Protein AF-A0A4Q6AZJ1-F1 (afdb_monomer)

Structure (mmCIF, N/CA/C/O backbone):
data_AF-A0A4Q6AZJ1-F1
#
_entry.id   AF-A0A4Q6AZJ1-F1
#
loop_
_atom_site.group_PDB
_atom_site.id
_atom_site.type_symbol
_atom_site.label_atom_id
_atom_site.label_alt_id
_atom_site.label_comp_id
_atom_site.label_asym_id
_atom_site.label_entity_id
_atom_site.label_seq_id
_atom_site.pdbx_PDB_ins_code
_atom_site.Cartn_x
_atom_site.Cartn_y
_atom_site.Cartn_z
_atom_site.occupancy
_atom_site.B_iso_or_equiv
_atom_site.auth_seq_id
_atom_site.auth_comp_id
_atom_site.auth_asym_id
_atom_site.auth_atom_id
_atom_site.pdbx_PDB_model_num
ATOM 1 N N . MET A 1 1 ? 3.825 -44.392 75.210 1.00 41.66 1 MET A N 1
ATOM 2 C CA . MET A 1 1 ? 4.674 -43.593 74.300 1.00 41.66 1 MET A CA 1
ATOM 3 C C . MET A 1 1 ? 3.811 -43.097 73.149 1.00 41.66 1 MET A C 1
ATOM 5 O O . MET A 1 1 ? 3.442 -43.884 72.292 1.00 41.66 1 MET A O 1
ATOM 9 N N . LYS A 1 2 ? 3.397 -41.826 73.211 1.00 43.25 2 LYS A N 1
ATOM 10 C CA . LYS A 1 2 ? 2.615 -41.133 72.176 1.00 43.25 2 LYS A CA 1
ATOM 11 C C . LYS A 1 2 ? 3.586 -40.557 71.134 1.00 43.25 2 LYS A C 1
ATOM 13 O O . LYS A 1 2 ? 4.525 -39.872 71.523 1.00 43.25 2 LYS A O 1
ATOM 18 N N . LYS A 1 3 ? 3.352 -40.806 69.847 1.00 43.44 3 LYS A N 1
ATOM 19 C CA . LYS A 1 3 ? 3.909 -40.050 68.709 1.00 43.44 3 LYS A CA 1
ATOM 20 C C . LYS A 1 3 ? 2.729 -39.865 67.746 1.00 43.44 3 LYS A C 1
ATOM 22 O O . LYS A 1 3 ? 2.179 -40.863 67.303 1.00 43.44 3 LYS A O 1
ATOM 27 N N . LEU A 1 4 ? 2.071 -38.701 67.688 1.00 51.91 4 LEU A N 1
ATOM 28 C CA . LEU A 1 4 ? 2.479 -37.464 66.998 1.00 51.91 4 LEU A CA 1
ATOM 29 C C . LEU A 1 4 ? 3.074 -37.767 65.619 1.00 51.91 4 LEU A C 1
ATOM 31 O O . LEU A 1 4 ? 4.165 -38.318 65.586 1.00 51.91 4 LEU A O 1
ATOM 35 N N . PHE A 1 5 ? 2.351 -37.430 64.542 1.00 47.12 5 PHE A N 1
ATOM 36 C CA . PHE A 1 5 ? 2.840 -36.819 63.287 1.00 47.12 5 PHE A CA 1
ATOM 37 C C . PHE A 1 5 ? 1.816 -36.981 62.149 1.00 47.12 5 PHE A C 1
ATOM 39 O O . PHE A 1 5 ? 2.009 -37.800 61.264 1.00 47.12 5 PHE A O 1
ATOM 46 N N . VAL A 1 6 ? 0.749 -36.172 62.140 1.00 52.94 6 VAL A N 1
ATOM 47 C CA . VAL A 1 6 ? 0.099 -35.726 60.888 1.00 52.94 6 VAL A CA 1
ATOM 48 C C . VAL A 1 6 ? -0.526 -34.344 61.140 1.00 52.94 6 VAL A C 1
ATOM 50 O O . VAL A 1 6 ? -1.614 -34.276 61.705 1.00 52.94 6 VAL A O 1
ATOM 53 N N . PRO A 1 7 ? 0.177 -33.238 60.815 1.00 49.94 7 PRO A N 1
ATOM 54 C CA . PRO A 1 7 ? -0.501 -32.141 60.116 1.00 49.94 7 PRO A CA 1
ATOM 55 C C . PRO A 1 7 ? 0.460 -31.326 59.219 1.00 49.94 7 PRO A C 1
ATOM 57 O O . PRO A 1 7 ? 0.715 -30.161 59.493 1.00 49.94 7 PRO A O 1
ATOM 60 N N . CYS A 1 8 ? 1.015 -31.909 58.151 1.00 50.19 8 CYS A N 1
ATOM 61 C CA . CYS A 1 8 ? 1.766 -31.122 57.147 1.00 50.19 8 CYS A CA 1
ATOM 62 C C . CYS A 1 8 ? 1.214 -31.248 55.721 1.00 50.19 8 CYS A C 1
ATOM 64 O O . CYS A 1 8 ? 1.311 -30.307 54.942 1.00 50.19 8 CYS A O 1
ATOM 66 N N . VAL A 1 9 ? 0.576 -32.368 55.370 1.00 50.47 9 VAL A N 1
ATOM 67 C CA . VAL A 1 9 ? 0.149 -32.612 53.979 1.00 50.47 9 VAL A CA 1
ATOM 68 C C . VAL A 1 9 ? -1.133 -31.846 53.614 1.00 50.47 9 VAL A C 1
ATOM 70 O O . VAL A 1 9 ? -1.287 -31.422 52.474 1.00 50.47 9 VAL A O 1
ATOM 73 N N . LEU A 1 10 ? -2.010 -31.566 54.587 1.00 47.50 10 LEU A N 1
ATOM 74 C CA . LEU A 1 10 ? -3.245 -30.806 54.347 1.00 47.50 10 LEU A CA 1
ATOM 75 C C . LEU A 1 10 ? -3.010 -29.285 54.218 1.00 47.50 10 LEU A C 1
ATOM 77 O O . LEU A 1 10 ? -3.822 -28.592 53.619 1.00 47.50 10 LEU A O 1
ATOM 81 N N . ILE A 1 11 ? -1.886 -28.769 54.732 1.00 51.31 11 ILE A N 1
ATOM 82 C CA . ILE A 1 11 ? -1.536 -27.339 54.651 1.00 51.31 11 ILE A CA 1
ATOM 83 C C . ILE A 1 11 ? -0.888 -27.010 53.293 1.00 51.31 11 ILE A C 1
ATOM 85 O O . ILE A 1 11 ? -1.157 -25.953 52.728 1.00 51.31 11 ILE A O 1
ATOM 89 N N . CYS A 1 12 ? -0.130 -27.938 52.693 1.00 48.19 12 CYS A N 1
ATOM 90 C CA . CYS A 1 12 ? 0.441 -27.733 51.354 1.00 48.19 12 CYS A CA 1
ATOM 91 C C . CYS A 1 12 ? -0.602 -27.738 50.224 1.00 48.19 12 CYS A C 1
ATOM 93 O O . CYS A 1 12 ? -0.419 -27.014 49.249 1.00 48.19 12 CYS A O 1
ATOM 95 N N . LEU A 1 13 ? -1.707 -28.489 50.339 1.00 46.06 13 LEU A N 1
ATOM 96 C CA . LEU A 1 13 ? -2.757 -28.475 49.307 1.00 46.06 13 LEU A CA 1
ATOM 97 C C . LEU A 1 13 ? -3.618 -27.200 49.330 1.00 46.06 13 LEU A C 1
ATOM 99 O O . LEU A 1 13 ? -4.137 -26.806 48.291 1.00 46.06 13 LEU A O 1
ATOM 103 N N . ILE A 1 14 ? -3.730 -26.524 50.478 1.00 48.28 14 ILE A N 1
ATOM 104 C CA . ILE A 1 14 ? -4.473 -25.258 50.595 1.00 48.28 14 ILE A CA 1
ATOM 105 C C . ILE A 1 14 ? -3.623 -24.067 50.107 1.00 48.28 14 ILE A C 1
ATOM 107 O O . ILE A 1 14 ? -4.169 -23.116 49.557 1.00 48.28 14 ILE A O 1
ATOM 111 N N . CYS A 1 15 ? -2.288 -24.142 50.189 1.00 43.69 15 CYS A N 1
ATOM 112 C CA . CYS A 1 15 ? -1.403 -23.102 49.641 1.00 43.69 15 CYS A CA 1
ATOM 113 C C . CYS A 1 15 ? -1.248 -23.137 48.108 1.00 43.69 15 CYS A C 1
ATOM 115 O O . CYS A 1 15 ? -0.911 -22.114 47.519 1.00 43.69 15 CYS A O 1
ATOM 117 N N . ILE A 1 16 ? -1.507 -24.270 47.442 1.00 45.31 16 ILE A N 1
ATOM 118 C CA . ILE A 1 16 ? -1.384 -24.384 45.972 1.00 45.31 16 ILE A CA 1
ATOM 119 C C . ILE A 1 16 ? -2.658 -23.900 45.245 1.00 45.31 16 ILE A C 1
ATOM 121 O O . ILE A 1 16 ? -2.595 -23.525 44.078 1.00 45.31 16 ILE A O 1
ATOM 125 N N . LEU A 1 17 ? -3.795 -23.796 45.941 1.00 43.91 17 LEU A N 1
ATOM 126 C CA . LEU A 1 17 ? -5.048 -23.243 45.401 1.00 43.91 17 LEU A CA 1
ATOM 127 C C . LEU A 1 17 ? -5.155 -21.705 45.491 1.00 43.91 17 LEU A C 1
ATOM 129 O O . LEU A 1 17 ? -6.151 -21.147 45.043 1.00 43.91 17 LEU A O 1
ATOM 133 N N . LEU A 1 18 ? -4.139 -21.012 46.022 1.00 43.38 18 LEU A N 1
ATOM 134 C CA . LEU A 1 18 ? -4.103 -19.543 46.153 1.00 43.38 18 LEU A CA 1
ATOM 135 C C . LEU A 1 18 ? -3.133 -18.845 45.178 1.00 43.38 18 LEU A C 1
ATOM 137 O O . LEU A 1 18 ? -2.921 -17.641 45.282 1.00 43.38 18 LEU A O 1
ATOM 141 N N . LEU A 1 19 ? -2.564 -19.573 44.210 1.00 43.88 19 LEU A N 1
ATOM 142 C CA . LEU A 1 19 ? -1.720 -19.013 43.144 1.00 43.88 19 LEU A CA 1
ATOM 143 C C . LEU A 1 19 ? -2.447 -18.957 41.792 1.00 43.88 19 LEU A C 1
ATOM 145 O O . LEU A 1 19 ? -1.832 -19.101 40.737 1.00 43.88 19 LEU A O 1
ATOM 149 N N . THR A 1 20 ? -3.758 -18.704 41.791 1.00 45.62 20 THR A N 1
ATOM 150 C CA . THR A 1 20 ? -4.366 -18.057 40.625 1.00 45.62 20 THR A CA 1
ATOM 151 C C . THR A 1 20 ? -3.772 -16.659 40.557 1.00 45.62 20 THR A C 1
ATOM 153 O O . THR A 1 20 ? -4.109 -15.800 41.367 1.00 45.62 20 THR A O 1
ATOM 156 N N . SER A 1 21 ? -2.814 -16.473 39.649 1.00 44.16 21 SER A N 1
ATOM 157 C CA . SER A 1 21 ? -2.212 -15.182 39.326 1.00 44.16 21 SER A CA 1
ATOM 158 C C . SER A 1 21 ? -3.323 -14.149 39.122 1.00 44.16 21 SER A C 1
ATOM 160 O O . SER A 1 21 ? -3.984 -14.145 38.084 1.00 44.16 21 SER A O 1
ATOM 162 N N . CYS A 1 22 ? -3.581 -13.311 40.130 1.00 53.06 22 CYS A N 1
ATOM 163 C CA . CYS A 1 22 ? -4.457 -12.159 39.976 1.00 53.06 22 CYS A CA 1
ATOM 164 C C . CYS A 1 22 ? -3.774 -11.204 38.994 1.00 53.06 22 CYS A C 1
ATOM 166 O O . CYS A 1 22 ? -2.915 -10.412 39.374 1.00 53.06 22 CYS A O 1
ATOM 168 N N . SER A 1 23 ? -4.151 -11.283 37.718 1.00 63.66 23 SER A N 1
ATOM 169 C CA . SER A 1 23 ? -3.731 -10.351 36.665 1.00 63.66 23 SER A CA 1
ATOM 170 C C . SER A 1 23 ? -4.471 -9.006 36.739 1.00 63.66 23 SER A C 1
ATOM 172 O O . SER A 1 23 ? -4.459 -8.230 35.781 1.00 63.66 23 SER A O 1
ATOM 174 N N . GLU A 1 24 ? -5.150 -8.725 37.853 1.00 69.00 24 GLU A N 1
ATOM 175 C CA . GLU A 1 24 ? -5.839 -7.463 38.098 1.00 69.00 24 GLU A CA 1
ATOM 176 C C . GLU A 1 24 ? -4.831 -6.333 38.324 1.00 69.00 24 GLU A C 1
ATOM 178 O O . GLU A 1 24 ? -3.802 -6.481 38.997 1.00 69.00 24 GLU A O 1
ATOM 183 N N . ARG A 1 25 ? -5.106 -5.167 37.737 1.00 81.50 25 ARG A N 1
ATOM 184 C CA . ARG A 1 25 ? -4.310 -3.970 37.985 1.00 81.50 25 ARG A CA 1
ATOM 185 C C . ARG A 1 25 ? -4.594 -3.497 39.412 1.00 81.50 25 ARG A C 1
ATOM 187 O O . ARG A 1 25 ? -5.725 -3.176 39.755 1.00 81.50 25 ARG A O 1
ATOM 194 N N . SER A 1 26 ? -3.556 -3.414 40.241 1.00 79.56 26 SER A N 1
ATOM 195 C CA . SER A 1 26 ? -3.673 -2.894 41.606 1.00 79.56 26 SER A CA 1
ATOM 196 C C . SER A 1 26 ? -4.160 -1.439 41.613 1.00 79.56 26 SER A C 1
ATOM 198 O O . SER A 1 26 ? -3.571 -0.596 40.933 1.00 79.56 26 SER A O 1
ATOM 200 N N . GLY A 1 27 ? -5.156 -1.131 42.446 1.00 87.25 27 GLY A N 1
ATOM 201 C CA . GLY A 1 27 ? -5.680 0.224 42.639 1.00 87.25 27 GLY A CA 1
ATOM 202 C C . GLY A 1 27 ? -6.930 0.529 41.812 1.00 87.25 27 GLY A C 1
ATOM 203 O O . GLY A 1 27 ? -7.554 -0.362 41.243 1.00 87.25 27 GLY A O 1
ATOM 204 N N . LYS A 1 28 ? -7.319 1.809 41.783 1.00 93.06 28 LYS A N 1
ATOM 205 C CA . LYS A 1 28 ? -8.480 2.269 41.008 1.00 93.06 28 LYS A CA 1
ATOM 206 C C . LYS A 1 28 ? -8.238 2.053 39.505 1.00 93.06 28 LYS A C 1
ATOM 208 O O . LYS A 1 28 ? -7.123 2.337 39.053 1.00 93.06 28 LYS A O 1
ATOM 213 N N . PRO A 1 29 ? -9.250 1.619 38.729 1.00 96.25 29 PRO A N 1
ATOM 214 C CA . PRO A 1 29 ? -9.173 1.636 37.273 1.00 96.25 29 PRO A CA 1
ATOM 215 C C . PRO A 1 29 ? -8.810 3.034 36.774 1.00 96.25 29 PRO A C 1
ATOM 217 O O . PRO A 1 29 ? -9.118 4.032 37.426 1.00 96.25 29 PRO A O 1
ATOM 220 N N . ARG A 1 30 ? -8.146 3.115 35.625 1.00 97.88 30 ARG A N 1
ATOM 221 C CA . ARG A 1 30 ? -7.738 4.378 35.004 1.00 97.88 30 ARG A CA 1
ATOM 222 C C . ARG A 1 30 ? -8.157 4.370 33.543 1.00 97.88 30 ARG A C 1
ATOM 224 O O . ARG A 1 30 ? -7.964 3.353 32.881 1.00 97.88 30 ARG A O 1
ATOM 231 N N . VAL A 1 31 ? -8.689 5.475 33.040 1.00 98.75 31 VAL A N 1
ATOM 232 C CA . VAL A 1 31 ? -9.050 5.642 31.627 1.00 98.75 31 VAL A CA 1
ATOM 233 C C . VAL A 1 31 ? -8.282 6.801 31.006 1.00 98.75 31 VAL A C 1
ATOM 235 O O . VAL A 1 31 ? -7.954 7.766 31.699 1.00 98.75 31 VAL A O 1
ATOM 238 N N . LEU A 1 32 ? -7.985 6.683 29.713 1.00 98.88 32 LEU A N 1
ATOM 239 C CA . LEU A 1 32 ? -7.373 7.745 28.918 1.00 98.88 32 LEU A CA 1
ATOM 240 C C . LEU A 1 32 ? -8.439 8.371 28.025 1.00 98.88 32 LEU A C 1
ATOM 242 O O . LEU A 1 32 ? -8.970 7.689 27.158 1.00 98.88 32 LEU A O 1
ATOM 246 N N . VAL A 1 33 ? -8.738 9.652 28.211 1.00 98.94 33 VAL A N 1
ATOM 247 C CA . VAL A 1 33 ? -9.588 10.429 27.304 1.00 98.94 33 VAL A CA 1
ATOM 248 C C . VAL A 1 33 ? -8.706 11.060 26.235 1.00 98.94 33 VAL A C 1
ATOM 250 O O . VAL A 1 33 ? -7.911 11.955 26.519 1.00 98.94 33 VAL A O 1
ATOM 253 N N . PHE A 1 34 ? -8.848 10.584 25.006 1.00 98.88 34 PHE A N 1
ATOM 254 C CA . PHE A 1 34 ? -8.166 11.085 23.826 1.00 98.88 34 PHE A CA 1
ATOM 255 C C . PHE A 1 34 ? -9.130 11.898 22.960 1.00 98.88 34 PHE A C 1
ATOM 257 O O . PHE A 1 34 ? -10.195 11.407 22.589 1.00 98.88 34 PHE A O 1
ATOM 264 N N . SER A 1 35 ? -8.766 13.142 22.645 1.00 98.62 35 SER A N 1
ATOM 265 C CA . SER A 1 35 ? -9.644 14.085 21.929 1.00 98.62 35 SER A CA 1
ATOM 266 C C . SER A 1 35 ? -8.914 14.870 20.831 1.00 98.62 35 SER A C 1
ATOM 268 O O . SER A 1 35 ? -9.155 16.063 20.635 1.00 98.62 35 SER A O 1
ATOM 270 N N . LYS A 1 36 ? -7.949 14.236 20.153 1.00 98.44 36 LYS A N 1
ATOM 271 C CA . LYS A 1 36 ? -7.256 14.832 19.002 1.00 98.44 36 LYS A CA 1
ATOM 272 C C . LYS A 1 36 ? -8.196 14.893 17.795 1.00 98.44 36 LYS A C 1
ATOM 274 O O . LYS A 1 36 ? -8.897 13.928 17.506 1.00 98.44 36 LYS A O 1
ATOM 279 N N . THR A 1 37 ? -8.166 16.002 17.064 1.00 97.94 37 THR A N 1
ATOM 280 C CA . THR A 1 37 ? -8.957 16.213 15.843 1.00 97.94 37 THR A CA 1
ATOM 281 C C . THR A 1 37 ? -8.032 16.641 14.704 1.00 97.94 37 THR A C 1
ATOM 283 O O . THR A 1 37 ? -7.349 17.657 14.828 1.00 97.94 37 THR A O 1
ATOM 286 N N . ALA A 1 38 ? -8.005 15.883 13.609 1.00 95.38 38 ALA A N 1
ATOM 287 C CA . ALA A 1 38 ? -7.400 16.264 12.328 1.00 95.38 38 ALA A CA 1
ATOM 288 C C . ALA A 1 38 ? -8.440 16.799 11.317 1.00 95.38 38 ALA A C 1
ATOM 290 O O . ALA A 1 38 ? -8.077 17.269 10.241 1.00 95.38 38 ALA A O 1
ATOM 291 N N . GLY A 1 39 ? -9.724 16.743 11.681 1.00 93.94 39 GLY A N 1
ATOM 292 C CA . GLY A 1 39 ? -10.865 17.296 10.958 1.00 93.94 39 GLY A CA 1
ATOM 293 C C . GLY A 1 39 ? -11.634 18.312 11.808 1.00 93.94 39 GLY A C 1
ATOM 294 O O . GLY A 1 39 ? -11.038 19.208 12.412 1.00 93.94 39 GLY A O 1
ATOM 295 N N . TRP A 1 40 ? -12.964 18.194 11.834 1.00 94.19 40 TRP A N 1
ATOM 296 C CA . TRP A 1 40 ? -13.830 19.126 12.558 1.00 94.19 40 TRP A CA 1
ATOM 297 C C . TRP A 1 40 ?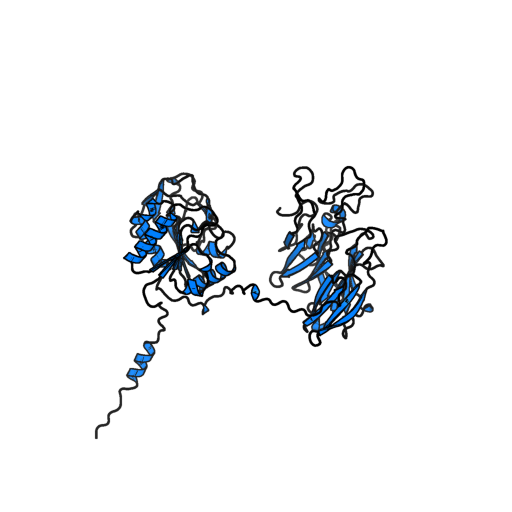 -13.602 19.078 14.074 1.00 94.19 40 TRP A C 1
ATOM 299 O O . TRP A 1 40 ? -13.581 18.018 14.695 1.00 94.19 40 TRP A O 1
ATOM 309 N N . HIS A 1 41 ? -13.479 20.251 14.695 1.00 97.06 41 HIS A N 1
ATOM 310 C CA . HIS A 1 41 ? -13.300 20.362 16.138 1.00 97.06 41 HIS A CA 1
ATOM 311 C C . HIS A 1 41 ? -14.621 20.705 16.834 1.00 97.06 41 HIS A C 1
ATOM 313 O O . HIS A 1 41 ? -15.184 21.780 16.621 1.00 97.06 41 HIS A O 1
ATOM 319 N N . HIS A 1 42 ? -15.100 19.811 17.698 1.00 97.81 42 HIS A N 1
ATOM 320 C CA . HIS A 1 42 ? -16.367 19.969 18.414 1.00 97.81 42 HIS A CA 1
ATOM 321 C C . HIS A 1 42 ? -16.209 20.867 19.653 1.00 97.81 42 HIS A C 1
ATOM 323 O O . HIS A 1 42 ? -15.381 20.589 20.522 1.00 97.81 42 HIS A O 1
ATOM 329 N N . SER A 1 43 ? -17.044 21.908 19.792 1.00 97.31 43 SER A N 1
ATOM 330 C CA . SER A 1 43 ? -16.991 22.825 20.951 1.00 97.31 43 SER A CA 1
ATOM 331 C C . SER A 1 43 ? -17.337 22.149 22.280 1.00 97.31 43 SER A C 1
ATOM 333 O O . SER A 1 43 ? -16.981 22.656 23.339 1.00 97.31 43 SER A O 1
ATOM 335 N N . SER A 1 44 ? -17.989 20.986 22.234 1.00 98.25 44 SER A N 1
ATOM 336 C CA . SER A 1 44 ? -18.376 20.194 23.398 1.00 98.25 44 SER A CA 1
ATOM 337 C C . SER A 1 44 ? -17.251 19.345 23.999 1.00 98.25 44 SER A C 1
ATOM 339 O O . SER A 1 44 ? -17.441 18.812 25.093 1.00 98.25 44 SER A O 1
ATOM 341 N N . ILE A 1 45 ? -16.083 19.229 23.351 1.00 98.69 45 ILE A N 1
ATOM 342 C CA . ILE A 1 45 ? -14.953 18.424 23.854 1.00 98.69 45 ILE A CA 1
ATOM 343 C C . ILE A 1 45 ? -14.568 18.805 25.299 1.00 98.69 45 ILE A C 1
ATOM 345 O O . ILE A 1 45 ? -14.490 17.903 26.140 1.00 98.69 45 ILE A O 1
ATOM 349 N N . PRO A 1 46 ? -14.384 20.096 25.661 1.00 98.69 46 PRO A N 1
ATOM 350 C CA . PRO A 1 46 ? -14.096 20.485 27.043 1.00 98.69 46 PRO A CA 1
ATOM 351 C C . PRO A 1 46 ? -15.179 20.045 28.038 1.00 98.69 46 PRO A C 1
ATOM 353 O O . PRO A 1 46 ? -14.859 19.643 29.160 1.00 98.69 46 PRO A O 1
ATOM 356 N N . ASN A 1 47 ? -16.450 20.061 27.628 1.00 98.81 47 ASN A N 1
ATOM 357 C CA . ASN A 1 47 ? -17.576 19.655 28.471 1.00 98.81 47 ASN A CA 1
ATOM 358 C C . ASN A 1 47 ? -17.570 18.138 28.684 1.00 98.81 47 ASN A C 1
ATOM 360 O O . ASN A 1 47 ? -17.765 17.677 29.809 1.00 98.81 47 ASN A O 1
ATOM 364 N N . GLY A 1 48 ? -17.269 17.367 27.634 1.00 98.75 48 GLY A N 1
ATOM 365 C CA . GLY A 1 48 ? -17.089 15.922 27.727 1.00 98.75 48 GLY A CA 1
ATOM 366 C C . GLY A 1 48 ? -15.926 15.523 28.625 1.00 98.75 48 GLY A C 1
ATOM 367 O O . GLY A 1 48 ? -16.093 14.673 29.502 1.00 98.75 48 GLY A O 1
ATOM 368 N N . VAL A 1 49 ? -14.778 16.194 28.498 1.00 98.88 49 VAL A N 1
ATOM 369 C CA . VAL A 1 49 ? -13.624 15.991 29.389 1.00 98.88 49 VAL A CA 1
ATOM 370 C C . VAL A 1 49 ? -14.003 16.262 30.847 1.00 98.88 49 VAL A C 1
ATOM 372 O O . VAL A 1 49 ? -13.710 15.442 31.725 1.00 98.88 49 VAL A O 1
ATOM 375 N N . ALA A 1 50 ? -14.676 17.383 31.119 1.00 98.81 50 ALA A N 1
ATOM 376 C CA . ALA A 1 50 ? -15.099 17.751 32.468 1.00 98.81 50 ALA A CA 1
ATOM 377 C C . ALA A 1 50 ? -16.103 16.742 33.053 1.00 98.81 50 ALA A C 1
ATOM 379 O O . ALA A 1 50 ? -15.940 16.301 34.195 1.00 98.81 50 ALA A O 1
ATOM 380 N N . ALA A 1 51 ? -17.098 16.327 32.266 1.00 98.81 51 ALA A N 1
ATOM 381 C CA . ALA A 1 51 ? -18.103 15.356 32.680 1.00 98.81 51 ALA A CA 1
ATOM 382 C C . ALA A 1 51 ? -17.494 13.977 32.966 1.00 98.81 51 ALA A C 1
ATOM 384 O O . ALA A 1 51 ? -17.746 13.413 34.030 1.00 98.81 51 ALA A O 1
ATOM 385 N N . ILE A 1 52 ? -16.639 13.452 32.082 1.00 98.88 52 ILE A N 1
ATOM 386 C CA . ILE A 1 52 ? -15.974 12.153 32.286 1.00 98.88 52 ILE A CA 1
ATOM 387 C C . ILE A 1 52 ? -15.052 12.202 33.508 1.00 98.88 52 ILE A C 1
ATOM 389 O O . ILE A 1 52 ? -15.049 11.275 34.319 1.00 98.88 52 ILE A O 1
ATOM 393 N N . SER A 1 53 ? -14.324 13.305 33.699 1.00 98.81 53 SER A N 1
ATOM 394 C CA . SER A 1 53 ? -13.488 13.507 34.889 1.00 98.81 53 SER A CA 1
ATOM 395 C C . SER A 1 53 ? -14.317 13.482 36.175 1.00 98.81 53 SER A C 1
ATOM 397 O O . SER A 1 53 ? -13.928 12.834 37.149 1.00 98.81 53 SER A O 1
ATOM 399 N N . LYS A 1 54 ? -15.487 14.136 36.176 1.00 98.75 54 LYS A N 1
ATOM 400 C CA . LYS A 1 54 ? -16.417 14.116 37.312 1.00 98.75 54 LYS A CA 1
ATOM 401 C C . LYS A 1 54 ? -16.993 12.720 37.555 1.00 98.75 54 LYS A C 1
ATOM 403 O O . LYS A 1 54 ? -17.016 12.274 38.700 1.00 98.75 54 LYS A O 1
ATOM 408 N N . LEU A 1 55 ? -17.378 12.004 36.497 1.00 98.81 55 LEU A N 1
ATOM 409 C CA . LEU A 1 55 ? -17.825 10.611 36.585 1.00 98.81 55 LEU A CA 1
ATOM 410 C C . LEU A 1 55 ? -16.751 9.718 37.217 1.00 98.81 55 LEU A C 1
ATOM 412 O O . LEU A 1 55 ? -17.079 8.918 38.092 1.00 98.81 55 LEU A O 1
ATOM 416 N N . GLY A 1 56 ? -15.481 9.889 36.841 1.00 98.50 56 GLY A N 1
ATOM 417 C CA . GLY A 1 56 ? -14.357 9.171 37.448 1.00 98.50 56 GLY A CA 1
ATOM 418 C C . GLY A 1 56 ? -14.212 9.437 38.942 1.00 98.50 56 GLY A C 1
ATOM 419 O O . GLY A 1 56 ? -14.150 8.497 39.742 1.00 98.50 56 GLY A O 1
ATOM 420 N N . GLN A 1 57 ? -14.238 10.715 39.331 1.00 98.25 57 GLN A N 1
ATOM 421 C CA . GLN A 1 57 ? -14.179 11.128 40.736 1.00 98.25 57 GLN A CA 1
ATOM 422 C C . GLN A 1 57 ? -15.309 10.506 41.566 1.00 98.25 57 GLN A C 1
ATOM 424 O O . GLN A 1 57 ? -15.047 9.984 42.651 1.00 98.25 57 GLN A O 1
ATOM 429 N N . ASP A 1 58 ? -16.531 10.508 41.033 1.00 98.44 58 ASP A N 1
ATOM 430 C CA . ASP A 1 58 ? -17.724 10.030 41.735 1.00 98.44 58 ASP A CA 1
ATOM 431 C C . ASP A 1 58 ? -17.831 8.500 41.781 1.00 98.44 58 ASP A C 1
ATOM 433 O O . ASP A 1 58 ? -18.432 7.957 42.705 1.00 98.44 58 ASP A O 1
ATOM 437 N N . ASN A 1 59 ? -17.241 7.793 40.809 1.00 98.12 59 ASN A N 1
ATOM 438 C CA . ASN A 1 59 ? -17.437 6.350 40.619 1.00 98.12 59 ASN A CA 1
ATOM 439 C C . ASN A 1 59 ? -16.150 5.525 40.757 1.00 98.12 59 ASN A C 1
ATOM 441 O O . ASN A 1 59 ? -16.118 4.346 40.408 1.00 98.12 59 ASN A O 1
ATOM 445 N N . GLY A 1 60 ? -15.086 6.117 41.300 1.00 96.56 60 GLY A N 1
ATOM 446 C CA . GLY A 1 60 ? -13.922 5.363 41.760 1.00 96.56 60 GLY A CA 1
ATOM 447 C C . GLY A 1 60 ? -12.932 4.942 40.672 1.00 96.56 60 GLY A C 1
ATOM 448 O O . GLY A 1 60 ? -12.187 3.991 40.901 1.00 96.56 60 GLY A O 1
ATOM 449 N N . PHE A 1 61 ? -12.853 5.668 39.554 1.00 98.44 61 PHE A N 1
ATOM 450 C CA . PHE A 1 61 ? -11.809 5.493 38.537 1.00 98.44 61 PHE A CA 1
ATOM 451 C C . PHE A 1 61 ? -11.065 6.806 38.254 1.00 98.44 61 PHE A C 1
ATOM 453 O O . PHE A 1 61 ? -11.560 7.902 38.499 1.00 98.44 61 PHE A O 1
ATOM 460 N N . LEU A 1 62 ? -9.822 6.697 37.800 1.00 98.50 62 LEU A N 1
ATOM 461 C CA . LEU A 1 62 ? -8.958 7.826 37.466 1.00 98.50 62 LEU A CA 1
ATOM 462 C C . LEU A 1 62 ? -9.104 8.175 35.985 1.00 98.50 62 LEU A C 1
ATOM 464 O O . LEU A 1 62 ? -9.305 7.287 35.159 1.00 98.50 62 LEU A O 1
ATOM 468 N N . VAL A 1 63 ? -8.969 9.455 35.653 1.00 98.81 63 VAL A N 1
ATOM 469 C CA . VAL A 1 63 ? -9.097 9.963 34.285 1.00 98.81 63 VAL A CA 1
ATOM 470 C C . VAL A 1 63 ? -7.859 10.785 33.963 1.00 98.81 63 VAL A C 1
ATOM 472 O O . VAL A 1 63 ? -7.587 11.763 34.656 1.00 98.81 63 VAL A O 1
ATOM 475 N N . ASP A 1 64 ? -7.134 10.384 32.923 1.00 98.81 64 ASP A N 1
ATOM 476 C CA . ASP A 1 64 ? -6.120 11.219 32.279 1.00 98.81 64 ASP A CA 1
ATOM 477 C C . ASP A 1 64 ? -6.654 11.673 30.919 1.00 98.81 64 ASP A C 1
ATOM 479 O O . ASP A 1 64 ? -7.433 10.961 30.287 1.00 98.81 64 ASP A O 1
ATOM 483 N N . THR A 1 65 ? -6.246 12.853 30.458 1.00 98.75 65 THR A N 1
ATOM 484 C CA . THR A 1 65 ? -6.706 13.428 29.185 1.00 98.75 65 THR A CA 1
ATOM 485 C C . THR A 1 65 ? -5.520 13.819 28.321 1.00 98.75 65 THR A C 1
ATOM 487 O O . THR A 1 65 ? -4.556 14.384 28.839 1.00 98.75 65 THR A O 1
ATOM 490 N N . THR A 1 66 ? -5.600 13.593 27.014 1.00 98.69 66 THR A N 1
ATOM 491 C CA . THR A 1 66 ? -4.556 14.014 26.076 1.00 98.69 66 THR A CA 1
ATOM 492 C C . THR A 1 66 ? -5.117 14.306 24.684 1.00 98.69 66 THR A C 1
ATOM 494 O O . THR A 1 66 ? -6.102 13.715 24.246 1.00 98.69 66 THR A O 1
ATOM 497 N N . THR A 1 67 ? -4.459 15.209 23.963 1.00 98.50 67 THR A N 1
ATOM 498 C CA . THR A 1 67 ? -4.582 15.363 22.503 1.00 98.50 67 THR A CA 1
ATOM 499 C C . THR A 1 67 ? -3.314 14.897 21.782 1.00 98.50 67 THR A C 1
ATOM 501 O O . THR A 1 67 ? -3.237 14.952 20.557 1.00 98.50 67 THR A O 1
ATOM 504 N N . ASP A 1 68 ? -2.313 14.428 22.531 1.00 98.50 68 ASP A N 1
ATOM 505 C CA . ASP A 1 68 ? -1.034 13.972 22.011 1.00 98.50 68 ASP A CA 1
ATOM 506 C C . ASP A 1 68 ? -1.082 12.473 21.688 1.00 98.50 68 ASP A C 1
ATOM 508 O O . ASP A 1 68 ? -1.126 11.621 22.580 1.00 98.50 68 ASP A O 1
ATOM 512 N N . ALA A 1 69 ? -1.040 12.161 20.392 1.00 98.12 69 ALA A N 1
ATOM 513 C CA . ALA A 1 69 ? -1.017 10.793 19.885 1.00 98.12 69 ALA A CA 1
ATOM 514 C C . ALA A 1 69 ? 0.255 10.025 20.291 1.00 98.12 69 ALA A C 1
ATOM 516 O O . ALA A 1 69 ? 0.260 8.799 20.248 1.00 98.12 69 ALA A O 1
ATOM 517 N N . SER A 1 70 ? 1.320 10.699 20.753 1.00 97.31 70 SER A N 1
ATOM 518 C CA . SER A 1 70 ? 2.532 10.029 21.249 1.00 97.31 70 SER A CA 1
ATOM 519 C C . SER A 1 70 ? 2.263 9.092 22.435 1.00 97.31 70 SER A C 1
ATOM 521 O O . SER A 1 70 ? 3.061 8.197 22.700 1.00 97.31 70 SER A O 1
ATOM 523 N N . TRP A 1 71 ? 1.119 9.245 23.113 1.00 98.31 71 TRP A N 1
ATOM 524 C CA . TRP A 1 71 ? 0.668 8.377 24.202 1.00 98.31 71 TRP A CA 1
ATOM 525 C C . TRP A 1 71 ? 0.123 7.024 23.724 1.00 98.31 71 TRP A C 1
ATOM 527 O O . TRP A 1 71 ? -0.121 6.155 24.563 1.00 98.31 71 TRP A O 1
ATOM 537 N N . PHE A 1 72 ? -0.060 6.828 22.417 1.00 98.12 72 PHE A N 1
ATOM 538 C CA . PHE A 1 72 ? -0.457 5.556 21.812 1.00 98.12 72 PHE A CA 1
ATOM 539 C C . PHE A 1 72 ? 0.775 4.686 21.569 1.00 98.12 72 PHE A C 1
ATOM 541 O O . PHE A 1 72 ? 1.235 4.505 20.449 1.00 98.12 72 PHE A O 1
ATOM 548 N N . ASN A 1 73 ? 1.331 4.197 22.674 1.00 95.56 73 ASN A N 1
ATOM 549 C CA . ASN A 1 73 ? 2.387 3.194 22.719 1.00 95.56 73 ASN A CA 1
ATOM 550 C C . ASN A 1 73 ? 2.129 2.242 23.896 1.00 95.56 73 ASN A C 1
ATOM 552 O O . ASN A 1 73 ? 1.440 2.617 24.851 1.00 95.56 73 ASN A O 1
ATOM 556 N N . GLU A 1 74 ? 2.680 1.028 23.860 1.00 93.69 74 GLU A N 1
ATOM 557 C CA . GLU A 1 74 ? 2.381 -0.002 24.870 1.00 93.69 74 GLU A CA 1
ATOM 558 C C . GLU A 1 74 ? 2.664 0.437 26.321 1.00 93.69 74 GLU A C 1
ATOM 560 O O . GLU A 1 74 ? 1.869 0.131 27.218 1.00 93.69 74 GLU A O 1
ATOM 565 N N . ASP A 1 75 ? 3.752 1.183 26.556 1.00 92.62 75 ASP A N 1
ATOM 566 C CA . ASP A 1 75 ? 4.173 1.646 27.890 1.00 92.62 75 ASP A CA 1
ATOM 567 C C . ASP A 1 75 ? 3.154 2.605 28.516 1.00 92.62 75 ASP A C 1
ATOM 569 O O . ASP A 1 75 ? 2.906 2.603 29.729 1.00 92.62 75 ASP A O 1
ATOM 573 N N . SER A 1 76 ? 2.566 3.460 27.685 1.00 96.81 76 SER A N 1
ATOM 574 C CA . SER A 1 76 ? 1.506 4.374 28.083 1.00 96.81 76 SER A CA 1
ATOM 575 C C . SER A 1 76 ? 0.168 3.642 28.184 1.00 96.81 76 SER A C 1
ATOM 577 O O . SER A 1 76 ? -0.444 3.632 29.257 1.00 96.81 76 SER A O 1
ATOM 579 N N . LEU A 1 77 ? -0.256 2.966 27.112 1.00 97.75 77 LEU A N 1
ATOM 580 C CA . LEU A 1 77 ? -1.556 2.299 27.003 1.00 97.75 77 LEU A CA 1
ATOM 581 C C . LEU A 1 77 ? -1.748 1.206 28.066 1.00 97.75 77 LEU A C 1
ATOM 583 O O . LEU A 1 77 ? -2.831 1.068 28.640 1.00 97.75 77 LEU A O 1
ATOM 587 N N . GLY A 1 78 ? -0.671 0.513 28.445 1.00 95.88 78 GLY A N 1
ATOM 588 C CA . GLY A 1 78 ? -0.660 -0.513 29.491 1.00 95.88 78 GLY A CA 1
ATOM 589 C C . GLY A 1 78 ? -1.123 -0.032 30.876 1.00 95.88 78 GLY A C 1
ATOM 590 O O . GLY A 1 78 ? -1.435 -0.853 31.747 1.00 95.88 78 GLY A O 1
ATOM 591 N N . LYS A 1 79 ? -1.226 1.285 31.102 1.00 96.06 79 LYS A N 1
ATOM 592 C CA . LYS A 1 79 ? -1.716 1.895 32.352 1.00 96.06 79 LYS A CA 1
ATOM 593 C C . LYS A 1 79 ? -3.241 1.998 32.425 1.00 96.06 79 LYS A C 1
ATOM 595 O O . LYS A 1 79 ? -3.766 2.157 33.528 1.00 96.06 79 LYS A O 1
ATOM 600 N N . TYR A 1 80 ? -3.943 1.881 31.298 1.00 98.06 80 TYR A N 1
ATOM 601 C CA . TYR A 1 80 ? -5.371 2.181 31.195 1.00 98.06 80 TYR A CA 1
ATOM 602 C C . TYR A 1 80 ? -6.231 0.925 31.057 1.00 98.06 80 TYR A C 1
ATOM 604 O O . TYR A 1 80 ? -5.862 -0.050 30.402 1.00 98.06 80 TYR A O 1
ATOM 612 N N . ALA A 1 81 ? -7.373 0.912 31.739 1.00 98.00 81 ALA A N 1
ATOM 613 C CA . ALA A 1 81 ? -8.398 -0.123 31.626 1.00 98.00 81 ALA A CA 1
ATOM 614 C C . ALA A 1 81 ? -9.247 0.078 30.365 1.00 98.00 81 ALA A C 1
ATOM 616 O O . ALA A 1 81 ? -9.679 -0.900 29.765 1.00 98.00 81 ALA A O 1
ATOM 617 N N . ALA A 1 82 ? -9.434 1.335 29.956 1.00 98.62 82 ALA A N 1
ATOM 618 C CA . ALA A 1 82 ? -10.042 1.693 28.687 1.00 98.62 82 ALA A CA 1
ATOM 619 C C . ALA A 1 82 ? -9.453 2.997 28.133 1.00 98.62 82 ALA A C 1
ATOM 621 O O . ALA A 1 82 ? -9.016 3.869 28.895 1.00 98.62 82 ALA A O 1
ATOM 622 N N . VAL A 1 83 ? -9.491 3.137 26.813 1.00 98.88 83 VAL A N 1
ATOM 623 C CA . VAL A 1 83 ? -9.198 4.372 26.084 1.00 98.88 83 VAL A CA 1
ATOM 624 C C . VAL A 1 83 ? -10.501 4.898 25.490 1.00 98.88 83 VAL A C 1
ATOM 626 O O . VAL A 1 83 ? -11.258 4.155 24.869 1.00 98.88 83 VAL A O 1
ATOM 629 N N . ILE A 1 84 ? -10.771 6.180 25.709 1.00 98.94 84 ILE A N 1
ATOM 630 C CA . ILE A 1 84 ? -11.979 6.875 25.281 1.00 98.94 84 ILE A CA 1
ATOM 631 C C . ILE A 1 84 ? -11.599 7.823 24.150 1.00 98.94 84 ILE A C 1
ATOM 633 O O . ILE A 1 84 ? -10.848 8.768 24.374 1.00 98.94 84 ILE A O 1
ATOM 637 N N . PHE A 1 85 ? -12.137 7.600 22.958 1.00 98.94 85 PHE A N 1
ATOM 638 C CA . PHE A 1 85 ? -12.068 8.544 21.848 1.00 98.94 85 PHE A CA 1
ATOM 639 C C . PHE A 1 85 ? -13.253 9.495 21.985 1.00 98.94 85 PHE A C 1
ATOM 641 O O . PHE A 1 85 ? -14.385 9.180 21.610 1.00 98.94 85 PHE A O 1
ATOM 648 N N . LEU A 1 86 ? -12.989 10.651 22.589 1.00 98.88 86 LEU A N 1
ATOM 649 C CA . LEU A 1 86 ? -13.978 11.694 22.811 1.00 98.88 86 LEU A CA 1
ATOM 650 C C . LEU A 1 86 ? -13.954 12.662 21.631 1.00 98.88 86 LEU A C 1
ATOM 652 O O . LEU A 1 86 ? -13.116 13.561 21.585 1.00 98.88 86 LEU A O 1
ATOM 656 N N . GLN A 1 87 ? -14.892 12.469 20.702 1.00 98.50 87 GLN A N 1
ATOM 657 C CA . GLN A 1 87 ? -15.109 13.356 19.557 1.00 98.50 87 GLN A CA 1
ATOM 658 C C . GLN A 1 87 ? -13.833 13.643 18.740 1.00 98.50 87 GLN A C 1
ATOM 660 O O . GLN A 1 87 ? -13.590 14.765 18.294 1.00 98.50 87 GLN A O 1
ATOM 665 N N . THR A 1 88 ? -12.998 12.617 18.561 1.00 98.69 88 THR A N 1
ATOM 666 C CA . THR A 1 88 ? -11.895 12.625 17.587 1.00 98.69 88 THR A CA 1
ATOM 667 C C . THR A 1 88 ? -12.439 12.762 16.165 1.00 98.69 88 THR A C 1
ATOM 669 O O . THR A 1 88 ? -13.597 12.429 15.953 1.00 98.69 88 THR A O 1
ATOM 672 N N . THR A 1 89 ? -11.630 13.198 15.201 1.00 98.06 89 THR A N 1
ATOM 673 C CA . THR A 1 89 ? -12.028 13.253 13.777 1.00 98.06 89 THR A CA 1
ATOM 674 C C . THR A 1 89 ? -10.801 13.153 12.876 1.00 98.06 89 THR A C 1
ATOM 676 O O . THR A 1 89 ? -9.781 13.766 13.213 1.00 98.06 89 THR A O 1
ATOM 679 N N . GLY A 1 90 ? -10.924 12.531 11.707 1.00 97.62 90 GLY A N 1
ATOM 680 C CA . GLY A 1 90 ? -9.859 12.400 10.710 1.00 97.62 90 GLY A CA 1
ATOM 681 C C . GLY A 1 90 ? -8.824 11.320 11.048 1.00 97.62 90 GLY A C 1
ATOM 682 O O . GLY A 1 90 ? -9.084 10.433 11.856 1.00 97.62 90 GLY A O 1
ATOM 683 N N . ASP A 1 91 ? -7.659 11.397 10.409 1.00 97.00 91 ASP A N 1
ATOM 684 C CA . ASP A 1 91 ? -6.492 10.538 10.669 1.00 97.00 91 ASP A CA 1
ATOM 685 C C . ASP A 1 91 ? -5.681 11.132 11.837 1.00 97.00 91 ASP A C 1
ATOM 687 O O . ASP A 1 91 ? -5.158 12.253 11.760 1.00 97.00 91 ASP A O 1
ATOM 691 N N . VAL A 1 92 ? -5.676 10.438 12.977 1.00 98.19 92 VAL A N 1
ATOM 692 C CA . VAL A 1 92 ? -5.149 10.946 14.250 1.00 98.19 92 VAL A CA 1
ATOM 693 C C . VAL A 1 92 ? -3.961 10.142 14.774 1.00 98.19 92 VAL A C 1
ATOM 695 O O . VAL A 1 92 ? -3.198 10.709 15.574 1.00 98.19 92 VAL A O 1
ATOM 698 N N . LEU A 1 93 ? -3.768 8.904 14.314 1.00 98.06 93 LEU A N 1
ATOM 699 C CA . LEU A 1 93 ? -2.685 7.991 14.670 1.00 98.06 93 LEU A CA 1
ATOM 700 C C . LEU A 1 93 ? -1.859 7.610 13.435 1.00 98.06 93 LEU A C 1
ATOM 702 O O . LEU A 1 93 ? -2.385 7.234 12.405 1.00 98.06 93 LEU A O 1
ATOM 706 N N . ASN A 1 94 ? -0.532 7.636 13.555 1.00 95.19 94 ASN A N 1
ATOM 707 C CA . ASN A 1 94 ? 0.329 7.075 12.512 1.00 95.19 94 ASN A CA 1
ATOM 708 C C . ASN A 1 94 ? 0.430 5.543 12.620 1.00 95.19 94 ASN A C 1
ATOM 710 O O . ASN A 1 94 ? 0.096 4.957 13.646 1.00 95.19 94 ASN A O 1
ATOM 714 N N . ASN A 1 95 ? 1.031 4.902 11.619 1.00 92.62 95 ASN A N 1
ATOM 715 C CA . ASN A 1 95 ? 1.186 3.445 11.545 1.00 92.62 95 ASN A CA 1
ATOM 716 C C . ASN A 1 95 ? 1.865 2.780 12.766 1.00 92.62 95 ASN A C 1
ATOM 718 O O . ASN A 1 95 ? 1.609 1.611 13.049 1.00 92.62 95 ASN A O 1
ATOM 722 N N . TYR A 1 96 ? 2.738 3.485 13.498 1.00 94.31 96 TYR A N 1
ATOM 723 C CA . TYR A 1 96 ? 3.336 2.960 14.736 1.00 94.31 96 TYR A CA 1
ATOM 724 C C . TYR A 1 96 ? 2.316 2.948 15.882 1.00 94.31 96 TYR A C 1
ATOM 726 O O . TYR A 1 96 ? 2.221 1.978 16.632 1.00 94.31 96 TYR A O 1
ATOM 734 N N . GLN A 1 97 ? 1.554 4.035 16.001 1.00 97.62 97 GLN A N 1
ATOM 735 C CA . GLN A 1 97 ? 0.522 4.231 17.018 1.00 97.62 97 GLN A CA 1
ATOM 736 C C . GLN A 1 97 ? -0.697 3.342 16.765 1.00 97.62 97 GLN A C 1
ATOM 738 O O . GLN A 1 97 ? -1.249 2.792 17.716 1.00 97.62 97 GLN A O 1
ATOM 743 N N . GLU A 1 98 ? -1.079 3.162 15.499 1.00 98.06 98 GLU A N 1
ATOM 744 C CA . GLU A 1 98 ? -2.088 2.195 15.069 1.00 98.06 98 GLU A CA 1
ATOM 745 C C . GLU A 1 98 ? -1.713 0.792 15.551 1.00 98.06 98 GLU A C 1
ATOM 747 O O . GLU A 1 98 ? -2.466 0.185 16.310 1.00 98.06 98 GLU A O 1
ATOM 752 N N . ALA A 1 99 ? -0.509 0.315 15.206 1.00 97.44 99 ALA A N 1
ATOM 753 C CA . ALA A 1 99 ? -0.038 -1.014 15.589 1.00 97.44 99 ALA A CA 1
ATOM 754 C C . ALA A 1 99 ? -0.021 -1.217 17.114 1.00 97.44 99 ALA A C 1
ATOM 756 O O . ALA A 1 99 ? -0.498 -2.240 17.608 1.00 97.44 99 ALA A O 1
ATOM 757 N N . ASP A 1 100 ? 0.481 -0.245 17.881 1.00 97.62 100 ASP A N 1
ATOM 758 C CA . ASP A 1 100 ? 0.490 -0.337 19.346 1.00 97.62 100 ASP A CA 1
ATOM 759 C C . ASP A 1 100 ? -0.940 -0.272 19.939 1.00 97.62 100 ASP A C 1
ATOM 761 O O . ASP A 1 100 ? -1.203 -0.887 20.978 1.00 97.62 100 ASP A O 1
ATOM 765 N N . PHE A 1 101 ? -1.896 0.396 19.278 1.00 98.56 101 PHE A N 1
ATOM 766 C CA . PHE A 1 101 ? -3.302 0.402 19.695 1.00 98.56 101 PHE A CA 1
ATOM 767 C C . PHE A 1 101 ? -4.036 -0.905 19.360 1.00 98.56 101 PHE A C 1
ATOM 769 O O . PHE A 1 101 ? -4.788 -1.392 20.209 1.00 98.56 101 PHE A O 1
ATOM 776 N N . GLU A 1 102 ? -3.775 -1.533 18.202 1.00 98.62 102 GLU A N 1
ATOM 777 C CA . GLU A 1 102 ? -4.275 -2.892 17.914 1.00 98.62 102 GLU A CA 1
ATOM 778 C C . GLU A 1 102 ? -3.815 -3.854 19.001 1.00 98.62 102 GLU A C 1
ATOM 780 O O . GLU A 1 102 ? -4.616 -4.567 19.608 1.00 98.62 102 GLU A O 1
ATOM 785 N N . ARG A 1 103 ? -2.518 -3.808 19.317 1.00 98.38 103 ARG A N 1
ATOM 786 C CA . ARG A 1 103 ? -1.908 -4.656 20.341 1.00 98.38 103 ARG A CA 1
ATOM 787 C C . ARG A 1 103 ? -2.504 -4.395 21.723 1.00 98.38 103 ARG A C 1
ATOM 789 O O . ARG A 1 103 ? -2.726 -5.344 22.470 1.00 98.38 103 ARG A O 1
ATOM 796 N N . TYR A 1 104 ? -2.821 -3.145 22.067 1.00 98.56 104 TYR A N 1
ATOM 797 C CA . TYR A 1 104 ? -3.525 -2.821 23.311 1.00 98.56 104 TYR A CA 1
ATOM 798 C C . TYR A 1 104 ? -4.907 -3.488 23.395 1.00 98.56 104 TYR A C 1
ATOM 800 O O . TYR A 1 104 ? -5.237 -4.081 24.428 1.00 98.56 104 TYR A O 1
ATOM 808 N N . ILE A 1 105 ? -5.702 -3.434 22.322 1.00 98.69 105 ILE A N 1
ATOM 809 C CA . ILE A 1 105 ? -7.015 -4.093 22.265 1.00 98.69 105 ILE A CA 1
ATOM 810 C C . ILE A 1 105 ? -6.861 -5.621 22.306 1.00 98.69 105 ILE A C 1
ATOM 812 O O . ILE A 1 105 ? -7.493 -6.260 23.147 1.00 98.69 105 ILE A O 1
ATOM 816 N N . GLN A 1 106 ? -5.936 -6.195 21.532 1.00 98.56 106 GLN A N 1
ATOM 817 C CA . GLN A 1 106 ? -5.597 -7.631 21.533 1.00 98.56 106 GLN A CA 1
ATOM 818 C C . GLN A 1 106 ? -5.150 -8.169 22.881 1.00 98.56 106 GLN A C 1
ATOM 820 O O . GLN A 1 106 ? -5.463 -9.299 23.260 1.00 98.56 106 GLN A O 1
ATOM 825 N N . ALA A 1 107 ? -4.456 -7.338 23.645 1.00 97.56 107 ALA A N 1
ATOM 826 C CA . ALA A 1 107 ? -4.039 -7.649 24.995 1.00 97.56 107 ALA A CA 1
ATOM 827 C C . ALA A 1 107 ? -5.203 -7.603 26.014 1.00 97.56 107 ALA A C 1
ATOM 829 O O . ALA A 1 107 ? -5.003 -7.923 27.188 1.00 97.56 107 ALA A O 1
ATOM 830 N N . GLY A 1 108 ? -6.420 -7.238 25.595 1.00 97.31 108 GLY A N 1
ATOM 831 C CA . GLY A 1 108 ? -7.623 -7.176 26.426 1.00 97.31 108 GLY A CA 1
ATOM 832 C C . GLY A 1 108 ? -8.037 -5.765 26.848 1.00 97.31 108 GLY A C 1
ATOM 833 O O . GLY A 1 108 ? -8.858 -5.628 27.764 1.00 97.31 108 GLY A O 1
ATOM 834 N N . GLY A 1 109 ? -7.470 -4.730 26.223 1.00 97.75 109 GLY A N 1
ATOM 835 C CA . GLY A 1 109 ? -7.824 -3.327 26.431 1.00 97.75 109 GLY A CA 1
ATOM 836 C C . GLY A 1 109 ? -9.286 -3.007 26.098 1.00 97.75 109 GLY A C 1
ATOM 837 O O . GLY A 1 109 ? -9.958 -3.737 25.369 1.00 97.75 109 GLY A O 1
ATOM 838 N N . GLY A 1 110 ? -9.797 -1.925 26.686 1.00 98.50 110 GLY A N 1
ATOM 839 C CA . GLY A 1 110 ? -11.148 -1.422 26.433 1.00 98.50 110 GLY A CA 1
ATOM 840 C C . GLY A 1 110 ? -11.145 -0.191 25.531 1.00 98.50 110 GLY A C 1
ATOM 841 O O . GLY A 1 110 ? -10.260 0.657 25.641 1.00 98.50 110 GLY A O 1
ATOM 842 N N . PHE A 1 111 ? -12.167 -0.054 24.696 1.00 98.88 111 PHE A N 1
ATOM 843 C CA . PHE A 1 111 ? -12.401 1.100 23.837 1.00 98.88 111 PHE A CA 1
ATOM 844 C C . PHE A 1 111 ? -13.787 1.697 24.087 1.00 98.88 111 PHE A C 1
ATOM 846 O O . PHE A 1 111 ? -14.778 0.975 24.209 1.00 98.88 111 PHE A O 1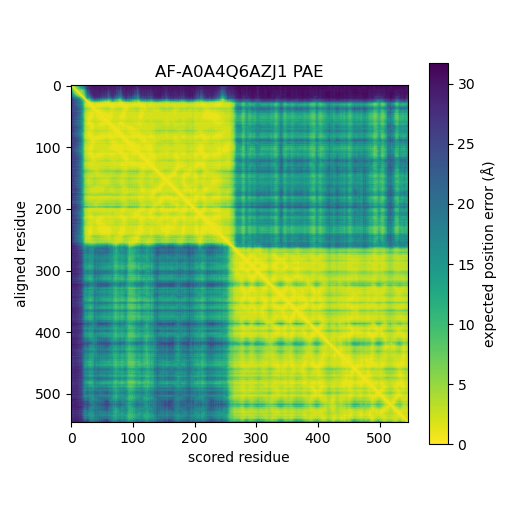
ATOM 853 N N . VAL A 1 112 ? -13.847 3.026 24.133 1.00 98.94 112 VAL A N 1
ATOM 854 C CA . VAL A 1 112 ? -15.089 3.802 24.143 1.00 98.94 112 VAL A CA 1
ATOM 855 C C . VAL A 1 112 ? -15.017 4.828 23.019 1.00 98.94 112 VAL A C 1
ATOM 857 O O . VAL A 1 112 ? -14.147 5.693 23.047 1.00 98.94 112 VAL A O 1
ATOM 860 N N . GLY A 1 113 ? -15.931 4.773 22.057 1.00 98.88 113 GLY A N 1
ATOM 861 C CA . GLY A 1 113 ? -16.082 5.812 21.038 1.00 98.88 113 GLY A CA 1
ATOM 862 C C . GLY A 1 113 ? -17.289 6.702 21.329 1.00 98.88 113 GLY A C 1
ATOM 863 O O . GLY A 1 113 ? -18.372 6.199 21.628 1.00 98.88 113 GLY A O 1
ATOM 864 N N . ILE A 1 114 ? -17.112 8.021 21.256 1.00 98.94 114 ILE A N 1
ATOM 865 C CA . ILE A 1 114 ? -18.182 8.996 21.506 1.00 98.94 114 ILE A CA 1
ATOM 866 C C . ILE A 1 114 ? -18.329 9.910 20.293 1.00 98.94 114 ILE A C 1
ATOM 868 O O . ILE A 1 114 ? -17.362 10.549 19.868 1.00 98.94 114 ILE A O 1
ATOM 872 N N . HIS A 1 115 ? -19.554 9.989 19.778 1.00 98.69 115 HIS A N 1
ATOM 873 C CA . HIS A 1 115 ? -19.979 10.816 18.657 1.00 98.69 115 HIS A CA 1
ATOM 874 C C . HIS A 1 115 ? -19.059 10.656 17.435 1.00 98.69 115 HIS A C 1
ATOM 876 O O . HIS A 1 115 ? -19.074 9.610 16.773 1.00 98.69 115 HIS A O 1
ATOM 882 N N . SER A 1 116 ? -18.207 11.652 17.177 1.00 98.44 116 SER A N 1
ATOM 883 C CA . SER A 1 116 ? -17.349 11.704 16.001 1.00 98.44 116 SER A CA 1
ATOM 884 C C . SER A 1 116 ? -16.181 10.728 16.015 1.00 98.44 116 SER A C 1
ATOM 886 O O . SER A 1 116 ? -15.468 10.642 15.032 1.00 98.44 116 SER A O 1
ATOM 888 N N . ALA A 1 117 ? -16.038 9.881 17.040 1.00 98.69 117 ALA A N 1
ATOM 889 C CA . ALA A 1 117 ? -15.156 8.716 16.947 1.00 98.69 117 ALA A CA 1
ATOM 890 C C . ALA A 1 117 ? -15.448 7.825 15.714 1.00 98.69 117 ALA A C 1
ATOM 892 O O . ALA A 1 117 ? -14.548 7.180 15.202 1.00 98.69 117 ALA A O 1
ATOM 893 N N . ALA A 1 118 ? -16.674 7.816 15.176 1.00 98.31 118 ALA A N 1
ATOM 894 C CA . ALA A 1 118 ? -16.967 7.130 13.909 1.00 98.31 118 ALA A CA 1
ATOM 895 C C . ALA A 1 118 ? -16.502 7.898 12.645 1.00 98.31 118 ALA A C 1
ATOM 897 O O . ALA A 1 118 ? -16.523 7.345 11.546 1.00 98.31 118 ALA A O 1
ATOM 898 N N . ASP A 1 119 ? -16.102 9.163 12.781 1.00 98.25 119 ASP A N 1
ATOM 899 C CA . ASP A 1 119 ? -15.522 10.051 11.757 1.00 98.25 119 ASP A CA 1
ATOM 900 C C . ASP A 1 119 ? -13.979 10.084 11.862 1.00 98.25 119 ASP A C 1
ATOM 902 O O . ASP A 1 119 ? -13.331 11.104 11.638 1.00 98.25 119 ASP A O 1
ATOM 906 N N . THR A 1 120 ? -13.370 8.960 12.251 1.00 98.25 120 THR A N 1
ATOM 907 C CA . THR A 1 120 ? -11.934 8.827 12.549 1.00 98.25 120 THR A CA 1
ATOM 908 C C . THR A 1 120 ? -11.350 7.602 11.836 1.00 98.25 120 THR A C 1
ATOM 910 O O . THR A 1 120 ? -12.035 6.590 11.706 1.00 98.25 120 THR A O 1
ATOM 913 N N . GLU A 1 121 ? -10.097 7.688 11.373 1.00 97.81 121 GLU A N 1
ATOM 914 C CA . GLU A 1 121 ? -9.308 6.582 10.789 1.00 97.81 121 GLU A CA 1
ATOM 915 C C . GLU A 1 121 ? -9.998 5.798 9.648 1.00 97.81 121 GLU A C 1
ATOM 917 O O . GLU A 1 121 ? -10.182 4.575 9.695 1.00 97.81 121 GLU A O 1
ATOM 922 N N . TYR A 1 122 ? -10.409 6.507 8.592 1.00 95.50 122 TYR A N 1
ATOM 923 C CA . TYR A 1 122 ? -11.156 5.935 7.460 1.00 95.50 122 TYR A CA 1
ATOM 924 C C . TYR A 1 122 ? -10.405 4.873 6.648 1.00 95.50 122 TYR A C 1
ATOM 926 O O . TYR A 1 122 ? -11.042 3.951 6.121 1.00 95.50 122 TYR A O 1
ATOM 934 N N . ASP A 1 123 ? -9.083 5.006 6.543 1.00 93.44 123 ASP A N 1
ATOM 935 C CA . ASP A 1 123 ? -8.230 4.109 5.755 1.00 93.44 123 ASP A CA 1
ATOM 936 C C . ASP A 1 123 ? -7.752 2.895 6.567 1.00 93.44 123 ASP A C 1
ATOM 938 O O . ASP A 1 123 ? -7.356 1.867 6.009 1.00 93.44 123 ASP A O 1
ATOM 942 N N . TRP A 1 124 ? -7.906 2.949 7.890 1.00 96.69 124 TRP A N 1
ATOM 943 C CA . TRP A 1 124 ? -7.548 1.870 8.795 1.00 96.69 124 TRP A CA 1
ATOM 944 C C . TRP A 1 124 ? -8.745 0.955 9.063 1.00 96.69 124 TRP A C 1
ATOM 946 O O . TRP A 1 124 ? -9.451 1.039 10.068 1.00 96.69 124 TRP A O 1
ATOM 956 N N . GLY A 1 125 ? -8.984 0.017 8.144 1.00 96.00 125 GLY A N 1
ATOM 957 C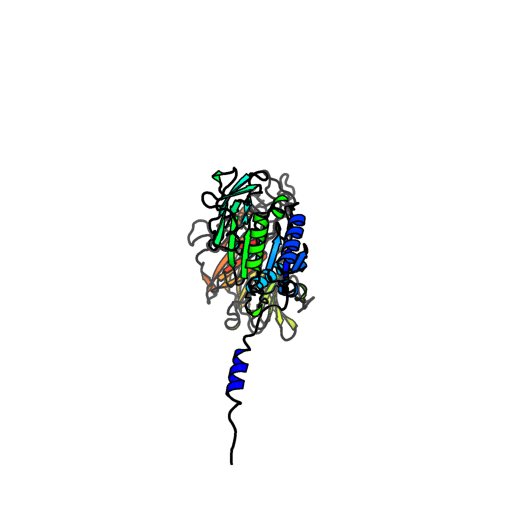 CA . GL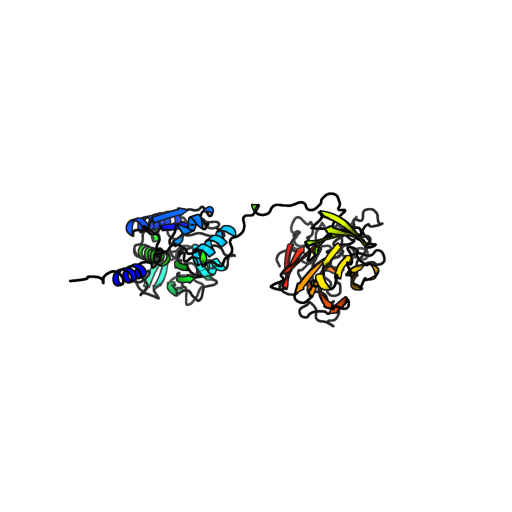Y A 1 125 ? -10.157 -0.864 8.202 1.00 96.00 125 GLY A CA 1
ATOM 958 C C . GLY A 1 125 ? -10.283 -1.725 9.472 1.00 96.00 125 GLY A C 1
ATOM 959 O O . GLY A 1 125 ? -11.371 -2.238 9.736 1.00 96.00 125 GLY A O 1
ATOM 960 N N . TRP A 1 126 ? -9.207 -1.906 10.248 1.00 97.94 126 TRP A N 1
ATOM 961 C CA . TRP A 1 126 ? -9.268 -2.536 11.571 1.00 97.94 126 TRP A CA 1
ATOM 962 C C . TRP A 1 126 ? -9.995 -1.645 12.586 1.00 97.94 126 TRP A C 1
ATOM 964 O O . TRP A 1 126 ? -10.889 -2.141 13.274 1.00 97.94 126 TRP A O 1
ATOM 974 N N . TYR A 1 127 ? -9.717 -0.337 12.603 1.00 98.62 127 TYR A N 1
ATOM 975 C CA . TYR A 1 127 ? -10.419 0.618 13.462 1.00 98.62 127 TYR A CA 1
ATOM 976 C C . TYR A 1 127 ? -11.911 0.664 13.158 1.00 98.62 127 TYR A C 1
ATOM 978 O O . TYR A 1 127 ? -12.722 0.598 14.074 1.00 98.62 127 TYR A O 1
ATOM 986 N N . GLY A 1 128 ? -12.291 0.677 11.876 1.00 97.94 128 GLY A N 1
ATOM 987 C CA . GLY A 1 128 ? -13.697 0.661 11.465 1.00 97.94 128 GLY A CA 1
ATOM 988 C C . GLY A 1 128 ? -14.510 -0.490 12.064 1.00 97.94 128 GLY A C 1
ATOM 989 O O . GLY A 1 128 ? -15.688 -0.322 12.376 1.00 97.94 128 GLY A O 1
ATOM 990 N N . ARG A 1 129 ? -13.880 -1.656 12.260 1.00 98.06 129 ARG A N 1
ATOM 991 C CA . ARG A 1 129 ? -14.515 -2.803 12.921 1.00 98.06 129 ARG A CA 1
ATOM 992 C C . ARG A 1 129 ? -14.559 -2.651 14.441 1.00 98.06 129 ARG A C 1
ATOM 994 O O . ARG A 1 129 ? -15.587 -3.007 15.006 1.00 98.06 129 ARG A O 1
ATOM 1001 N N . LEU A 1 130 ? -13.516 -2.077 15.054 1.00 98.56 130 LEU A N 1
ATOM 1002 C CA . LEU A 1 130 ? -13.470 -1.746 16.485 1.00 98.56 130 LEU A CA 1
ATOM 1003 C C . LEU A 1 130 ? -14.546 -0.722 16.871 1.00 98.56 130 LEU A C 1
ATOM 1005 O O . LEU A 1 130 ? -15.309 -0.945 17.804 1.00 98.56 130 LEU A O 1
ATOM 1009 N N . VAL A 1 131 ? -14.619 0.415 16.171 1.00 98.62 131 VAL A N 1
ATOM 1010 C CA . VAL A 1 131 ? -15.646 1.434 16.447 1.00 98.62 131 VAL A CA 1
ATOM 1011 C C . VAL A 1 131 ? -17.038 0.935 16.045 1.00 98.62 131 VAL A C 1
ATOM 1013 O O . VAL A 1 131 ? -18.036 1.304 16.657 1.00 98.62 131 VAL A O 1
ATOM 1016 N N . GLY A 1 132 ? -17.107 0.033 15.064 1.00 98.12 132 GLY A N 1
ATOM 1017 C CA . GLY A 1 132 ? -18.307 -0.702 14.670 1.00 98.12 132 GLY A CA 1
ATOM 1018 C C . GLY A 1 132 ? -19.103 -0.069 13.528 1.00 98.12 132 GLY A C 1
ATOM 1019 O O . GLY A 1 132 ? -20.032 -0.707 13.034 1.00 98.12 132 GLY A O 1
ATOM 1020 N N . ALA A 1 133 ? -18.761 1.143 13.087 1.00 98.06 133 ALA A N 1
ATOM 1021 C CA . ALA A 1 133 ? -19.265 1.767 11.863 1.00 98.06 133 ALA A CA 1
ATOM 1022 C C . ALA A 1 133 ? -18.470 3.035 11.518 1.00 98.06 133 ALA A C 1
ATOM 1024 O O . ALA A 1 133 ? -17.896 3.664 12.402 1.00 98.06 133 ALA A O 1
ATOM 1025 N N . TYR A 1 134 ? -18.523 3.477 10.261 1.00 98.56 134 TYR A N 1
ATOM 1026 C CA . TYR A 1 134 ? -17.975 4.773 9.855 1.00 98.56 134 TYR A CA 1
ATOM 1027 C C . TYR A 1 134 ? -19.067 5.808 9.601 1.00 98.56 134 TYR A C 1
ATOM 1029 O O . TYR A 1 134 ? -20.127 5.476 9.071 1.00 98.56 134 TYR A O 1
ATOM 1037 N N . PHE A 1 135 ? -18.771 7.074 9.882 1.00 98.31 135 PHE A N 1
ATOM 1038 C CA . PHE A 1 135 ? -19.617 8.214 9.545 1.00 98.31 135 PHE A CA 1
ATOM 1039 C C . PHE A 1 135 ? -19.868 8.320 8.028 1.00 98.31 135 PHE A C 1
ATOM 1041 O O . PHE A 1 135 ? -18.981 8.068 7.199 1.00 98.31 135 PHE A O 1
ATOM 1048 N N . ASN A 1 136 ? -21.104 8.678 7.671 1.00 97.69 136 ASN A N 1
ATOM 1049 C CA . ASN A 1 136 ? -21.621 8.788 6.306 1.00 97.69 136 ASN A CA 1
ATOM 1050 C C . ASN A 1 136 ? -22.494 10.046 6.097 1.00 97.69 136 ASN A C 1
ATOM 1052 O O . ASN A 1 136 ? -23.390 10.051 5.254 1.00 97.69 136 ASN A O 1
ATOM 1056 N N . GLY A 1 137 ? -22.261 11.109 6.868 1.00 97.31 137 GLY A N 1
ATOM 1057 C CA . GLY A 1 137 ? -23.057 12.341 6.823 1.00 97.31 137 GLY A CA 1
ATOM 1058 C C . GLY A 1 137 ? -24.035 12.471 7.993 1.00 97.31 137 GLY A C 1
ATOM 1059 O O . GLY A 1 137 ? -24.248 11.530 8.750 1.00 97.31 137 GLY A O 1
ATOM 1060 N N . HIS A 1 138 ? -24.644 13.645 8.136 1.00 97.38 138 HIS A N 1
ATOM 1061 C CA . HIS A 1 138 ? -25.628 13.970 9.175 1.00 97.38 138 HIS A CA 1
ATOM 1062 C C . HIS A 1 138 ? -26.642 14.998 8.624 1.00 97.38 138 HIS A C 1
ATOM 1064 O O . HIS A 1 138 ? -26.364 15.643 7.604 1.00 97.38 138 HIS A O 1
ATOM 1070 N N . PRO A 1 139 ? -27.826 15.170 9.241 1.00 96.06 139 PRO A N 1
ATOM 1071 C CA . PRO A 1 139 ? -28.754 16.237 8.878 1.00 96.06 139 PRO A CA 1
ATOM 1072 C C . PRO A 1 139 ? -28.207 17.615 9.271 1.00 96.06 139 PRO A C 1
ATOM 1074 O O . PRO A 1 139 ? -27.267 17.734 10.050 1.00 96.06 139 PRO A O 1
ATOM 1077 N N . GLN A 1 140 ? -28.810 18.686 8.755 1.00 93.06 140 GLN A N 1
ATOM 1078 C CA . GLN A 1 140 ? -28.389 20.041 9.109 1.00 93.06 140 GLN A CA 1
ATOM 1079 C C . GLN A 1 140 ? -28.678 20.353 10.589 1.00 93.06 140 GLN A C 1
ATOM 1081 O O . GLN A 1 140 ? -29.828 20.303 11.027 1.00 93.06 140 GLN A O 1
ATOM 1086 N N . GLY A 1 141 ? -27.643 20.779 11.318 1.00 95.19 141 GLY A N 1
ATOM 1087 C CA . GLY A 1 141 ? -27.746 21.220 12.709 1.00 95.19 141 GLY A CA 1
ATOM 1088 C C . GLY A 1 141 ? -28.016 20.073 13.682 1.00 95.19 141 GLY A C 1
ATOM 1089 O O . GLY A 1 141 ? -27.643 18.931 13.440 1.00 95.19 141 GLY A O 1
ATOM 1090 N N . THR A 1 142 ? -28.685 20.391 14.789 1.00 96.81 142 THR A N 1
ATOM 1091 C CA . THR A 1 142 ? -28.978 19.450 15.877 1.00 96.81 142 THR A CA 1
ATOM 1092 C C . THR A 1 142 ? -30.490 19.244 16.023 1.00 96.81 142 THR A C 1
ATOM 1094 O O . THR A 1 142 ? -31.114 19.809 16.922 1.00 96.81 142 THR A O 1
ATOM 1097 N N . PRO A 1 143 ? -31.159 18.534 15.096 1.00 97.44 143 PRO A N 1
ATOM 1098 C CA . PRO A 1 143 ? -32.606 18.384 15.159 1.00 97.44 143 PRO A CA 1
ATOM 1099 C C . PRO A 1 143 ? -33.027 17.515 16.351 1.00 97.44 143 PRO A C 1
ATOM 1101 O O . PRO A 1 143 ? -32.292 16.647 16.819 1.00 97.44 143 PRO A O 1
ATOM 1104 N N . GLN A 1 144 ? -34.255 17.711 16.826 1.00 98.00 144 GLN A N 1
ATOM 1105 C CA . GLN A 1 144 ? -34.846 16.800 17.800 1.00 98.00 144 GLN A CA 1
ATOM 1106 C C . GLN A 1 144 ? -35.227 15.481 17.116 1.00 98.00 144 GLN A C 1
ATOM 1108 O O . GLN A 1 144 ? -35.857 15.510 16.061 1.00 98.00 144 GLN A O 1
ATOM 1113 N N . ALA A 1 145 ? -34.906 14.346 17.733 1.00 97.94 145 ALA A N 1
ATOM 1114 C CA . ALA A 1 145 ? -35.293 13.021 17.258 1.00 97.94 145 ALA A CA 1
ATOM 1115 C C . ALA A 1 145 ? -35.695 12.099 18.417 1.00 97.94 145 ALA A C 1
ATOM 1117 O O . ALA A 1 145 ? -35.423 12.371 19.592 1.00 97.94 145 ALA A O 1
ATOM 1118 N N . MET A 1 146 ? -36.389 11.016 18.079 1.00 98.38 146 MET A N 1
ATOM 1119 C CA . MET A 1 146 ? -36.767 9.950 18.996 1.00 98.38 146 MET A CA 1
ATOM 1120 C C . MET A 1 146 ? -35.754 8.808 18.913 1.00 98.38 146 MET A C 1
ATOM 1122 O O . MET A 1 146 ? -35.462 8.301 17.835 1.00 98.38 146 MET A O 1
ATOM 1126 N N . LEU A 1 147 ? -35.243 8.384 20.064 1.00 98.50 147 LEU A N 1
ATOM 1127 C CA . LEU A 1 147 ? -34.415 7.192 20.206 1.00 98.50 147 LEU A CA 1
ATOM 1128 C C . LEU A 1 147 ? -35.269 6.032 20.727 1.00 98.50 147 LEU A C 1
ATOM 1130 O O . LEU A 1 147 ? -36.083 6.217 21.635 1.00 98.50 147 LEU A O 1
ATOM 1134 N N . HIS A 1 148 ? -35.055 4.833 20.199 1.00 98.31 148 HIS A N 1
ATOM 1135 C CA . HIS A 1 148 ? -35.612 3.585 20.709 1.00 98.31 148 HIS A CA 1
ATOM 1136 C C . HIS A 1 148 ? -34.540 2.783 21.429 1.00 98.31 148 HIS A C 1
ATOM 1138 O O . HIS A 1 148 ? -33.571 2.334 20.825 1.00 98.31 148 HIS A O 1
ATOM 1144 N N . VAL A 1 149 ? -34.752 2.539 22.718 1.00 98.62 149 VAL A N 1
ATOM 1145 C CA . VAL A 1 149 ? -33.949 1.575 23.472 1.00 98.62 149 VAL A CA 1
ATOM 1146 C C . VAL A 1 149 ? -34.422 0.173 23.095 1.00 98.62 149 VAL A C 1
ATOM 1148 O O . VAL A 1 149 ? -35.524 -0.238 23.474 1.00 98.62 149 VAL A O 1
ATOM 1151 N N . VAL A 1 150 ? -33.606 -0.541 22.318 1.00 98.25 150 VAL A N 1
ATOM 1152 C CA . VAL A 1 150 ? -33.940 -1.877 21.792 1.00 98.25 150 VAL A CA 1
ATOM 1153 C C . VAL A 1 150 ? -33.475 -3.003 22.714 1.00 98.25 150 VAL A C 1
ATOM 1155 O O . VAL A 1 150 ? -34.130 -4.042 22.777 1.00 98.25 150 VAL A O 1
ATOM 1158 N N . ASP A 1 151 ? -32.436 -2.760 23.514 1.00 98.19 151 ASP A N 1
ATOM 1159 C CA . ASP A 1 151 ? -32.064 -3.595 24.653 1.00 98.19 151 ASP A CA 1
ATOM 1160 C C . ASP A 1 151 ? -32.165 -2.767 25.934 1.00 98.19 151 ASP A C 1
ATOM 1162 O O . ASP A 1 151 ? -31.337 -1.900 26.185 1.00 98.19 151 ASP A O 1
ATOM 1166 N N . ALA A 1 152 ? -33.196 -3.015 26.742 1.00 97.25 152 ALA A N 1
ATOM 1167 C CA . ALA A 1 152 ? -33.412 -2.343 28.027 1.00 97.25 152 ALA A CA 1
ATOM 1168 C C . ALA A 1 152 ? -32.868 -3.144 29.226 1.00 97.25 152 ALA A C 1
ATOM 1170 O O . ALA A 1 152 ? -33.129 -2.790 30.377 1.00 97.25 152 ALA A O 1
ATOM 1171 N N . THR A 1 153 ? -32.171 -4.255 28.975 1.00 97.94 153 THR A N 1
ATOM 1172 C CA . THR A 1 153 ? -31.579 -5.099 30.022 1.00 97.94 153 THR A CA 1
ATOM 1173 C C . THR A 1 153 ? -30.124 -4.739 30.302 1.00 97.94 153 THR A C 1
ATOM 1175 O O . THR A 1 153 ? -29.655 -4.937 31.426 1.00 97.94 153 THR A O 1
ATOM 1178 N N . ASP A 1 154 ? -29.439 -4.153 29.317 1.00 98.19 154 ASP A N 1
ATOM 1179 C CA . ASP A 1 154 ? -28.057 -3.711 29.441 1.00 98.19 154 ASP A CA 1
ATOM 1180 C C . ASP A 1 154 ? -27.879 -2.578 30.471 1.00 98.19 154 ASP A C 1
ATOM 1182 O O . ASP A 1 154 ? -28.735 -1.707 30.662 1.00 98.19 154 ASP A O 1
ATOM 1186 N N . ASN A 1 155 ? -26.732 -2.565 31.155 1.00 97.94 155 ASN A N 1
ATOM 1187 C CA . ASN A 1 155 ? -26.445 -1.568 32.188 1.00 97.94 155 ASN A CA 1
ATOM 1188 C C . ASN A 1 155 ? -26.378 -0.137 31.645 1.00 97.94 155 ASN A C 1
ATOM 1190 O O . ASN A 1 155 ? -26.634 0.794 32.409 1.00 97.94 155 ASN A O 1
ATOM 1194 N N . SER A 1 156 ? -26.051 0.040 30.363 1.00 97.62 156 SER A N 1
ATOM 1195 C CA . SER A 1 156 ? -25.980 1.351 29.721 1.00 97.62 156 SER A CA 1
ATOM 1196 C C . SER A 1 156 ? -27.330 1.911 29.295 1.00 97.62 156 SER A C 1
ATOM 1198 O O . SER A 1 156 ? -27.425 3.108 29.029 1.00 97.62 156 SER A O 1
ATOM 1200 N N . THR A 1 157 ? -28.391 1.109 29.299 1.00 98.62 157 THR A N 1
ATOM 1201 C CA . THR A 1 157 ? -29.704 1.519 28.786 1.00 98.62 157 THR A CA 1
ATOM 1202 C C . THR A 1 157 ? -30.869 1.233 29.727 1.00 98.62 157 THR A C 1
ATOM 1204 O O . THR A 1 157 ? -31.912 1.865 29.582 1.00 98.62 157 THR A O 1
ATOM 1207 N N . LYS A 1 158 ? -30.728 0.361 30.734 1.00 98.12 158 LYS A N 1
ATOM 1208 C CA . LYS A 1 158 ? -31.829 -0.025 31.642 1.00 98.12 158 LYS A CA 1
ATOM 1209 C C . LYS A 1 158 ? -32.481 1.124 32.420 1.00 98.12 158 LYS A C 1
ATOM 1211 O O . LYS A 1 158 ? -33.602 0.984 32.902 1.00 98.12 158 LYS A O 1
ATOM 1216 N N . HIS A 1 159 ? -31.777 2.242 32.606 1.00 97.94 159 HIS A N 1
ATOM 1217 C CA . HIS A 1 159 ? -32.302 3.449 33.260 1.00 97.94 159 HIS A CA 1
ATOM 1218 C C . HIS A 1 159 ? -32.953 4.435 32.284 1.00 97.94 159 HIS A C 1
ATOM 1220 O O . HIS A 1 159 ? -33.538 5.422 32.731 1.00 97.94 159 HIS A O 1
ATOM 1226 N N . LEU A 1 160 ? -32.818 4.214 30.975 1.00 98.31 160 LEU A N 1
ATOM 1227 C CA . LEU A 1 160 ? -33.388 5.066 29.941 1.00 98.31 160 LEU A CA 1
ATOM 1228 C C . LEU A 1 160 ? -34.859 4.695 29.693 1.00 98.31 160 LEU A C 1
ATOM 1230 O O . LEU A 1 160 ? -35.243 3.528 29.815 1.00 98.31 160 LEU A O 1
ATOM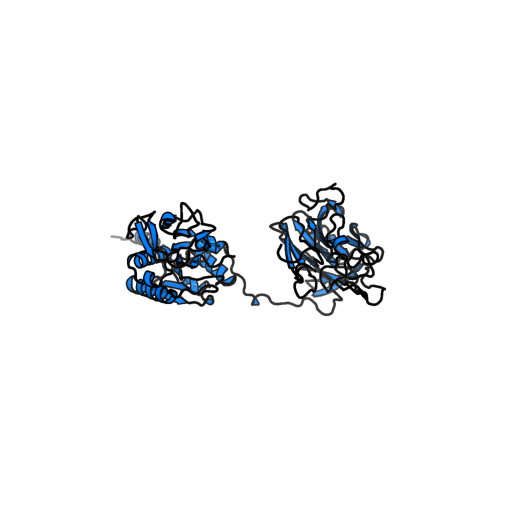 1234 N N . PRO A 1 161 ? -35.712 5.665 29.321 1.00 97.69 161 PRO A N 1
ATOM 1235 C CA . PRO A 1 161 ? -37.052 5.345 28.852 1.00 97.69 161 PRO A CA 1
ATOM 1236 C C . PRO A 1 161 ? -36.973 4.590 27.517 1.00 97.69 161 PRO A C 1
ATOM 1238 O O . PRO A 1 161 ? -36.090 4.849 26.704 1.00 97.69 161 PRO A O 1
ATOM 1241 N N . LYS A 1 162 ? -37.943 3.700 27.256 1.00 97.69 162 LYS A N 1
ATOM 1242 C CA . LYS A 1 162 ? -38.019 2.934 25.995 1.00 97.69 162 LYS A CA 1
ATOM 1243 C C . LYS A 1 162 ? -37.964 3.833 24.752 1.00 97.69 162 LYS A C 1
ATOM 1245 O O . LYS A 1 162 ? -37.343 3.474 23.758 1.00 97.69 162 LYS A O 1
ATOM 1250 N N . TYR A 1 163 ? -38.634 4.978 24.837 1.00 98.12 163 TYR A N 1
ATOM 1251 C CA . TYR A 1 163 ? -38.645 6.034 23.835 1.00 98.12 163 TYR A CA 1
ATOM 1252 C C . TYR A 1 163 ? -37.998 7.261 24.474 1.00 98.12 163 TYR A C 1
ATOM 1254 O O . TYR A 1 163 ? -38.533 7.801 25.446 1.00 98.12 163 TYR A O 1
ATOM 1262 N N . TRP A 1 164 ? -36.834 7.666 23.976 1.00 98.06 164 TRP A N 1
ATOM 1263 C CA . TRP A 1 164 ? -36.038 8.745 24.548 1.00 98.06 164 TRP A CA 1
ATOM 1264 C C . TRP A 1 164 ? -35.867 9.869 23.529 1.00 98.06 164 TRP A C 1
ATOM 1266 O O . TRP A 1 164 ? -35.098 9.763 22.580 1.00 98.06 164 TRP A O 1
ATOM 1276 N N . GLN A 1 165 ? -36.612 10.955 23.714 1.00 97.88 165 GLN A N 1
ATOM 1277 C CA . GLN A 1 165 ? -36.535 12.119 22.838 1.00 97.88 165 GLN A CA 1
ATOM 1278 C C . GLN A 1 165 ? -35.352 13.008 23.226 1.00 97.88 165 GLN A C 1
ATOM 1280 O O . GLN A 1 165 ? -35.185 13.328 24.406 1.00 97.88 165 GLN A O 1
ATOM 1285 N N . ARG A 1 166 ? -34.545 13.414 22.242 1.00 96.75 166 ARG A N 1
ATOM 1286 C CA . ARG A 1 166 ? -33.336 14.223 22.454 1.00 96.75 166 ARG A CA 1
ATOM 1287 C C . ARG A 1 166 ? -33.066 15.186 21.306 1.00 96.75 166 ARG A C 1
ATOM 1289 O O . ARG A 1 166 ? -33.596 15.013 20.214 1.00 96.75 166 ARG A O 1
ATOM 1296 N N . VAL A 1 167 ? -32.207 16.167 21.574 1.00 97.88 167 VAL A N 1
ATOM 1297 C CA . VAL A 1 167 ? -31.646 17.121 20.609 1.00 97.88 167 VAL A CA 1
ATOM 1298 C C . VAL A 1 167 ? -30.140 16.874 20.524 1.00 97.88 167 VAL A C 1
ATOM 1300 O O . VAL A 1 167 ? -29.437 17.023 21.523 1.00 97.88 167 VAL A O 1
ATOM 1303 N N . ASP A 1 168 ? -29.651 16.479 19.354 1.00 98.19 168 ASP A N 1
ATOM 1304 C CA . ASP A 1 168 ? -28.233 16.188 19.101 1.00 98.19 168 ASP A CA 1
ATOM 1305 C C . ASP A 1 168 ? -27.951 16.253 17.588 1.00 98.19 168 ASP A C 1
ATOM 1307 O O . ASP A 1 168 ? -28.876 16.462 16.798 1.00 98.19 168 ASP A O 1
ATOM 1311 N N . GLU A 1 169 ? -26.694 16.089 17.173 1.00 97.75 169 GLU A N 1
ATOM 1312 C CA . GLU A 1 169 ? -26.345 15.867 15.760 1.00 97.75 169 GLU A CA 1
ATOM 1313 C C . GLU A 1 169 ? -26.348 14.363 15.453 1.00 97.75 169 GLU A C 1
ATOM 1315 O O . GLU A 1 169 ? -25.640 13.583 16.091 1.00 97.75 169 GLU A O 1
ATOM 1320 N N . TRP A 1 170 ? -27.153 13.938 14.476 1.00 98.25 170 TRP A N 1
ATOM 1321 C CA . TRP A 1 170 ? -27.405 12.517 14.222 1.00 98.25 170 TRP A CA 1
ATOM 1322 C C . TRP A 1 170 ? -26.585 11.971 13.060 1.00 98.25 170 TRP A C 1
ATOM 1324 O O . TRP A 1 170 ? -26.837 12.295 11.901 1.00 98.25 170 TRP A O 1
ATOM 1334 N N . TYR A 1 171 ? -25.627 11.100 13.354 1.00 98.31 171 TYR A N 1
ATOM 1335 C CA . TYR A 1 171 ? -24.778 10.514 12.323 1.00 98.31 171 TYR A CA 1
ATOM 1336 C C . TYR A 1 171 ? -25.494 9.413 11.564 1.00 98.31 171 TYR A C 1
ATOM 1338 O O . TYR A 1 171 ? -26.059 8.498 12.157 1.00 98.31 171 TYR A O 1
ATOM 1346 N N . ASN A 1 172 ? -25.393 9.476 10.243 1.00 98.44 172 ASN A N 1
ATOM 1347 C CA . ASN A 1 172 ? -25.619 8.340 9.375 1.00 98.44 172 ASN A CA 1
ATOM 1348 C C . ASN A 1 172 ? -24.344 7.498 9.302 1.00 98.44 172 ASN A C 1
ATOM 1350 O O . ASN A 1 172 ? -23.231 8.030 9.328 1.00 98.44 172 ASN A O 1
ATOM 1354 N N . TYR A 1 173 ? -24.500 6.189 9.137 1.00 98.38 173 TYR A N 1
ATOM 1355 C CA . TYR A 1 173 ? -23.393 5.240 9.160 1.00 98.38 173 TYR A CA 1
ATOM 1356 C C . TYR A 1 173 ? -23.270 4.422 7.877 1.00 98.38 173 TYR A C 1
ATOM 1358 O O . TYR A 1 173 ? -24.264 4.017 7.276 1.00 98.38 173 TYR A O 1
ATOM 1366 N N . LYS A 1 174 ? -22.029 4.109 7.502 1.00 97.19 174 LYS A N 1
ATOM 1367 C CA . LYS A 1 174 ? -21.652 3.136 6.468 1.00 97.19 174 LYS A CA 1
ATOM 1368 C C . LYS A 1 174 ? -20.768 2.049 7.076 1.00 97.19 174 LYS A C 1
ATOM 1370 O O . LYS A 1 174 ? -20.124 2.267 8.099 1.00 97.19 174 LYS A O 1
ATOM 1375 N N . LYS A 1 175 ? -20.698 0.889 6.411 1.00 96.06 175 LYS A N 1
ATOM 1376 C CA . LYS A 1 175 ? -19.894 -0.270 6.852 1.00 96.06 175 LYS A CA 1
ATOM 1377 C C . LYS A 1 175 ? -20.200 -0.688 8.306 1.00 96.06 175 LYS A C 1
ATOM 1379 O O . LYS A 1 175 ? -19.282 -0.944 9.075 1.00 96.06 175 LYS A O 1
ATOM 1384 N N . LEU A 1 176 ? -21.485 -0.731 8.671 1.00 96.38 176 LEU A N 1
ATOM 1385 C CA . LEU A 1 176 ? -21.931 -1.232 9.975 1.00 96.38 176 LEU A CA 1
ATOM 1386 C C . LEU A 1 176 ? -21.402 -2.654 10.203 1.00 96.38 176 LEU A C 1
ATOM 1388 O O . LEU A 1 176 ? -21.574 -3.524 9.346 1.00 96.38 176 LEU A O 1
ATOM 1392 N N . ASN A 1 177 ? -20.764 -2.872 11.350 1.00 94.12 177 ASN A N 1
ATOM 1393 C CA . ASN A 1 177 ? -20.282 -4.180 11.764 1.00 94.12 177 ASN A CA 1
ATOM 1394 C C . ASN A 1 177 ? -21.490 -5.068 12.136 1.00 94.12 177 ASN A C 1
ATOM 1396 O O . ASN A 1 177 ? -22.269 -4.684 13.014 1.00 94.12 177 ASN A O 1
ATOM 1400 N N . PRO A 1 178 ? -21.682 -6.232 11.483 1.00 92.19 178 PRO A N 1
ATOM 1401 C CA . PRO A 1 178 ? -22.796 -7.130 11.789 1.00 92.19 178 PRO A CA 1
ATOM 1402 C C . PRO A 1 178 ? -22.734 -7.730 13.201 1.00 92.19 178 PRO A C 1
ATOM 1404 O O . PRO A 1 178 ? -23.768 -8.167 13.698 1.00 92.19 178 PRO A O 1
ATOM 1407 N N . ASP A 1 179 ? -21.565 -7.725 13.846 1.00 93.31 179 ASP A N 1
ATOM 1408 C CA . ASP A 1 179 ? -21.376 -8.251 15.204 1.00 93.31 179 ASP A CA 1
ATOM 1409 C C . ASP A 1 179 ? -21.765 -7.239 16.298 1.00 93.31 179 ASP A C 1
ATOM 1411 O O . ASP A 1 179 ? -21.722 -7.558 17.486 1.00 93.31 179 ASP A O 1
ATOM 1415 N N . ASN A 1 180 ? -22.156 -6.015 15.923 1.00 97.50 180 ASN A N 1
ATOM 1416 C CA . ASN A 1 180 ? -22.620 -5.011 16.875 1.00 97.50 180 ASN A CA 1
ATOM 1417 C C . ASN A 1 180 ? -23.869 -5.497 17.620 1.00 97.50 180 ASN A C 1
ATOM 1419 O O . ASN A 1 180 ? -24.927 -5.708 17.021 1.00 97.50 180 ASN A O 1
ATOM 1423 N N . HIS A 1 181 ? -23.789 -5.545 18.948 1.00 98.50 181 HIS A N 1
ATOM 1424 C CA . HIS A 1 181 ? -24.968 -5.652 19.795 1.00 98.50 181 HIS A CA 1
ATOM 1425 C C . HIS A 1 181 ? -25.590 -4.265 19.963 1.00 98.50 181 HIS A C 1
ATOM 1427 O O . HIS A 1 181 ? -25.092 -3.422 20.713 1.00 98.50 181 HIS A O 1
ATOM 1433 N N . VAL A 1 182 ? -26.660 -4.004 19.212 1.00 98.62 182 VAL A N 1
ATOM 1434 C CA . VAL A 1 182 ? -27.326 -2.696 19.178 1.00 98.62 182 VAL A CA 1
ATOM 1435 C C . VAL A 1 182 ? -28.105 -2.457 20.471 1.00 98.62 182 VAL A C 1
ATOM 1437 O O . VAL A 1 182 ? -28.940 -3.263 20.871 1.00 98.62 182 VAL A O 1
ATOM 1440 N N . LEU A 1 183 ? -27.841 -1.315 21.103 1.00 98.81 183 LEU A N 1
ATOM 1441 C CA . LEU A 1 183 ? -28.462 -0.882 22.356 1.00 98.81 183 LEU A CA 1
ATOM 1442 C C . LEU A 1 183 ? -29.587 0.128 22.114 1.00 98.81 183 LEU A C 1
ATOM 1444 O O . LEU A 1 183 ? -30.654 0.061 22.733 1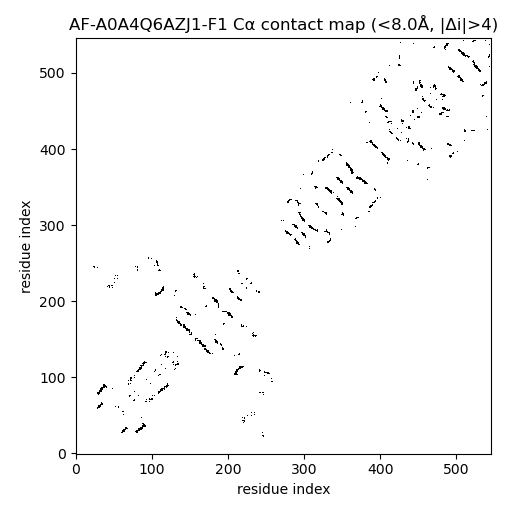.00 98.81 183 LEU A O 1
ATOM 1448 N N . ILE A 1 184 ? -29.329 1.082 21.217 1.00 98.81 184 ILE A N 1
ATOM 1449 C CA . ILE A 1 184 ? -30.228 2.187 20.891 1.00 98.81 184 ILE A CA 1
ATOM 1450 C C . ILE A 1 184 ? -30.287 2.330 19.371 1.00 98.81 184 ILE A C 1
ATOM 1452 O O . ILE A 1 184 ? -29.249 2.348 18.704 1.00 98.81 184 ILE A O 1
ATOM 1456 N N . GLU A 1 185 ? -31.498 2.481 18.847 1.00 98.56 185 GLU A N 1
ATOM 1457 C CA . GLU A 1 185 ? -31.764 2.871 17.464 1.00 98.56 185 GLU A CA 1
ATOM 1458 C C . GLU A 1 185 ? -32.335 4.292 17.400 1.00 98.56 185 GLU A C 1
ATOM 1460 O O . GLU A 1 185 ? -33.036 4.738 18.309 1.00 98.56 185 GLU A O 1
ATOM 1465 N N . LEU A 1 186 ? -32.047 5.005 16.319 1.00 98.25 186 LEU A N 1
ATOM 1466 C CA . LEU A 1 186 ? -32.606 6.311 16.006 1.00 98.25 186 LEU A CA 1
ATOM 1467 C C . LEU A 1 186 ? -33.833 6.152 15.095 1.00 98.25 186 LEU A C 1
ATOM 1469 O O . LEU A 1 186 ? -33.787 5.465 14.078 1.00 98.25 186 LEU A O 1
ATOM 1473 N N . ASP A 1 187 ? -34.950 6.783 15.450 1.00 97.75 187 ASP A N 1
ATOM 1474 C CA . ASP A 1 187 ? -36.166 6.748 14.638 1.00 97.75 187 ASP A CA 1
ATOM 1475 C C . ASP A 1 187 ? -36.097 7.801 13.525 1.00 97.75 187 ASP A C 1
ATOM 1477 O O . ASP A 1 187 ? -36.412 8.978 13.733 1.00 97.75 187 ASP A O 1
ATOM 1481 N N . GLU A 1 188 ? -35.728 7.372 12.317 1.00 97.38 188 GLU A N 1
ATOM 1482 C CA . GLU A 1 188 ? -35.674 8.232 11.127 1.00 97.38 188 GLU A CA 1
ATOM 1483 C C . GLU A 1 188 ? -37.030 8.831 10.721 1.00 97.38 188 GLU A C 1
ATOM 1485 O O . GLU A 1 188 ? -37.064 9.774 9.935 1.00 97.38 188 GLU A O 1
ATOM 1490 N N . THR A 1 189 ? -38.161 8.356 11.259 1.00 96.75 189 THR A N 1
ATOM 1491 C CA . THR A 1 189 ? -39.473 8.982 11.006 1.00 96.75 189 THR A CA 1
ATOM 1492 C C . THR A 1 189 ? -39.724 10.219 11.872 1.00 96.75 189 THR A C 1
ATOM 1494 O O . THR A 1 189 ? -40.639 10.997 11.595 1.00 96.75 189 THR A O 1
ATOM 1497 N N . SER A 1 190 ? -38.902 10.428 12.906 1.00 97.25 190 SER A N 1
ATOM 1498 C CA . SER A 1 190 ? -39.042 11.525 13.869 1.00 97.25 190 SER A CA 1
ATOM 1499 C C . SER A 1 190 ? -38.275 12.802 13.493 1.00 97.25 190 SER A C 1
ATOM 1501 O O . SER A 1 190 ? -38.507 13.846 14.104 1.00 97.25 190 SER A O 1
ATOM 1503 N N . TYR A 1 191 ? -37.393 12.740 12.487 1.00 96.44 191 TYR A N 1
ATOM 1504 C CA . TYR A 1 191 ? -36.586 13.863 11.990 1.00 96.44 191 TYR A CA 1
ATOM 1505 C C . TYR A 1 191 ? -36.342 13.742 10.471 1.00 96.44 191 TYR A C 1
ATOM 1507 O O . TYR A 1 191 ? -36.807 12.805 9.833 1.00 96.44 191 TYR A O 1
ATOM 1515 N N . GLN A 1 192 ? -35.651 14.707 9.856 1.00 96.12 192 GLN A N 1
ATOM 1516 C CA . GLN A 1 192 ? -35.293 14.662 8.429 1.00 96.12 192 GLN A CA 1
ATOM 1517 C C . GLN A 1 192 ? -33.783 14.491 8.247 1.00 96.12 192 GLN A C 1
ATOM 1519 O O . GLN A 1 192 ? -33.016 15.108 8.979 1.00 96.12 192 GLN A O 1
ATOM 1524 N N . GLY A 1 193 ? -33.366 13.723 7.233 1.00 94.69 193 GLY A N 1
ATOM 1525 C CA . GLY A 1 193 ? -31.958 13.548 6.838 1.00 94.69 193 GLY A CA 1
ATOM 1526 C C . GLY A 1 193 ? -31.289 12.241 7.293 1.00 94.69 193 GLY A C 1
ATOM 1527 O O . GLY A 1 193 ? -30.082 12.091 7.105 1.00 94.69 193 GLY A O 1
ATOM 1528 N N . GLY A 1 194 ? -32.054 11.301 7.859 1.00 95.62 194 GLY A N 1
ATOM 1529 C CA . GLY A 1 194 ? -31.623 9.911 8.055 1.00 95.62 194 GLY A CA 1
ATOM 1530 C C . GLY A 1 194 ? -31.451 9.160 6.729 1.00 95.62 194 GLY A C 1
ATOM 1531 O O . GLY A 1 194 ? -32.156 9.444 5.755 1.00 95.62 194 GLY A O 1
ATOM 1532 N N . THR A 1 195 ? -30.473 8.252 6.663 1.00 96.75 195 THR A N 1
ATOM 1533 C CA . THR A 1 195 ? -30.164 7.455 5.455 1.00 96.75 195 THR A CA 1
ATOM 1534 C C . THR A 1 195 ? -29.825 5.986 5.732 1.00 96.75 195 THR A C 1
ATOM 1536 O O . THR A 1 195 ? -29.556 5.232 4.795 1.00 96.75 195 THR A O 1
ATOM 1539 N N . ASN A 1 196 ? -29.851 5.552 6.991 1.00 96.81 196 ASN A N 1
ATOM 1540 C CA . ASN A 1 196 ? -29.650 4.163 7.398 1.00 96.81 196 ASN A CA 1
ATOM 1541 C C . ASN A 1 196 ? -30.922 3.317 7.224 1.00 96.81 196 ASN A C 1
ATOM 1543 O O . ASN A 1 196 ? -30.838 2.095 7.071 1.00 96.81 196 ASN A O 1
ATOM 1547 N N . GLY A 1 197 ? -32.091 3.956 7.153 1.00 92.38 197 GLY A N 1
ATOM 1548 C CA . GLY A 1 197 ? -33.365 3.328 6.834 1.00 92.38 197 GLY A CA 1
ATOM 1549 C C . GLY A 1 197 ? -34.064 2.748 8.061 1.00 92.38 197 GLY A C 1
ATOM 1550 O O . GLY A 1 197 ? -34.145 3.373 9.110 1.00 92.38 197 GLY A O 1
ATOM 1551 N N . LYS A 1 198 ? -34.635 1.541 7.929 1.00 89.06 198 LYS A N 1
ATOM 1552 C CA . LYS A 1 198 ? -35.490 0.946 8.980 1.00 89.06 198 LYS A CA 1
ATOM 1553 C C . LYS A 1 198 ? -34.762 0.658 10.293 1.00 89.06 198 LYS A C 1
ATOM 1555 O O . LYS A 1 198 ? -35.416 0.585 11.324 1.00 89.06 198 LYS A O 1
ATOM 1560 N N . THR A 1 199 ? -33.458 0.426 10.224 1.00 91.50 199 THR A N 1
ATOM 1561 C CA . THR A 1 199 ? -32.598 0.135 11.370 1.00 91.50 199 THR A CA 1
ATOM 1562 C C . THR A 1 199 ? -31.471 1.151 11.355 1.00 91.50 199 THR A C 1
ATOM 1564 O O . THR A 1 199 ? -30.608 1.100 10.474 1.00 91.50 199 THR A O 1
ATOM 1567 N N . HIS A 1 200 ? -31.470 2.063 12.322 1.00 98.00 200 HIS A N 1
ATOM 1568 C CA . HIS A 1 200 ? -30.429 3.076 12.479 1.00 98.00 200 HIS A CA 1
ATOM 1569 C C . HIS A 1 200 ? -29.785 2.932 13.859 1.00 98.00 200 HIS A C 1
ATOM 1571 O O . HIS A 1 200 ? -30.168 3.636 14.789 1.00 98.00 200 HIS A O 1
ATOM 1577 N N . PRO A 1 201 ? -28.809 2.024 14.031 1.00 98.19 201 PRO A N 1
ATOM 1578 C CA . PRO A 1 201 ? -28.063 1.913 15.279 1.00 98.19 201 PRO A CA 1
ATOM 1579 C C . PRO A 1 201 ? -27.359 3.229 15.614 1.00 98.19 201 PRO A C 1
ATOM 1581 O O . PRO A 1 201 ? -26.703 3.811 14.754 1.00 98.19 201 PRO A O 1
ATOM 1584 N N . ILE A 1 202 ? -27.470 3.681 16.861 1.00 98.56 202 ILE A N 1
ATOM 1585 C CA . ILE A 1 202 ? -26.808 4.903 17.351 1.00 98.56 202 ILE A CA 1
ATOM 1586 C C . ILE A 1 202 ? -26.055 4.671 18.667 1.00 98.56 202 ILE A C 1
ATOM 1588 O O . ILE A 1 202 ? -25.290 5.526 19.094 1.00 98.56 202 ILE A O 1
ATOM 1592 N N . ALA A 1 203 ? -26.221 3.512 19.305 1.00 98.81 203 ALA A N 1
ATOM 1593 C CA . ALA A 1 203 ? -25.330 3.037 20.360 1.00 98.81 203 ALA A CA 1
ATOM 1594 C C . ALA A 1 203 ? -25.242 1.509 20.325 1.00 98.81 203 ALA A C 1
ATOM 1596 O O . ALA A 1 203 ? -26.254 0.837 20.098 1.00 98.81 203 ALA A O 1
ATOM 1597 N N . TRP A 1 204 ? -24.050 0.962 20.550 1.00 98.88 204 TRP A N 1
ATOM 1598 C CA . TRP A 1 204 ? -23.791 -0.478 20.512 1.00 98.88 204 TRP A CA 1
ATOM 1599 C C . TRP A 1 204 ? -22.547 -0.854 21.314 1.00 98.88 204 TRP A C 1
ATOM 1601 O O . TRP A 1 204 ? -21.733 -0.003 21.677 1.00 98.88 204 TRP A O 1
ATOM 1611 N N . TYR A 1 205 ? -22.386 -2.150 21.553 1.00 98.75 205 TYR A N 1
ATOM 1612 C CA . TYR A 1 205 ? -21.137 -2.726 22.036 1.00 98.75 205 TYR A CA 1
ATOM 1613 C C . TYR A 1 205 ? -20.841 -4.046 21.331 1.00 98.75 205 TYR A C 1
ATOM 1615 O O . TYR A 1 205 ? -21.734 -4.649 20.736 1.00 98.75 205 TYR A O 1
ATOM 1623 N N . HIS A 1 206 ? -19.594 -4.494 21.403 1.00 98.50 206 HIS A N 1
ATOM 1624 C CA . HIS A 1 206 ? -19.187 -5.843 21.025 1.00 98.50 206 HIS A CA 1
ATOM 1625 C C . HIS A 1 206 ? -17.795 -6.149 21.607 1.00 98.50 206 HIS A C 1
ATOM 1627 O O . HIS A 1 206 ? -17.031 -5.244 21.953 1.00 98.50 206 HIS A O 1
ATOM 1633 N N . ASP A 1 207 ? -17.440 -7.430 21.673 1.00 97.62 207 ASP A N 1
ATOM 1634 C CA . ASP A 1 207 ? -16.045 -7.831 21.857 1.00 97.62 207 ASP A CA 1
ATOM 1635 C C . ASP A 1 207 ? -15.339 -7.789 20.497 1.00 97.62 207 ASP A C 1
ATOM 1637 O O . ASP A 1 207 ? -15.872 -8.285 19.503 1.00 97.62 207 ASP A O 1
ATOM 1641 N N . TYR A 1 208 ? -14.149 -7.193 20.432 1.00 97.31 208 TYR A N 1
ATOM 1642 C CA . TYR A 1 208 ? -13.385 -7.098 19.189 1.00 97.31 208 TYR A CA 1
ATOM 1643 C C . TYR A 1 208 ? -11.919 -7.379 19.422 1.00 97.31 208 TYR A C 1
ATOM 1645 O O . TYR A 1 208 ? -11.276 -6.764 20.271 1.00 97.31 208 TYR A O 1
ATOM 1653 N N . ASP A 1 209 ? -11.414 -8.317 18.629 1.00 96.62 209 ASP A N 1
ATOM 1654 C CA . ASP A 1 209 ? -10.001 -8.648 18.522 1.00 96.62 209 ASP A CA 1
ATOM 1655 C C . ASP A 1 209 ? -9.310 -8.867 19.874 1.00 96.62 209 ASP A C 1
ATOM 1657 O O . ASP A 1 209 ? -8.183 -8.451 20.057 1.00 96.62 209 ASP A O 1
ATOM 1661 N N . GLY A 1 210 ? -9.996 -9.481 20.846 1.00 96.56 210 GLY A N 1
ATOM 1662 C CA . GLY A 1 210 ? -9.486 -9.746 22.201 1.00 96.56 210 GLY A CA 1
ATOM 1663 C C . GLY A 1 210 ? -9.868 -8.706 23.263 1.00 96.56 210 GLY A C 1
ATOM 1664 O O . GLY A 1 210 ? -9.796 -9.011 24.458 1.00 96.56 210 GLY A O 1
ATOM 1665 N N . GLY A 1 211 ? -10.318 -7.520 22.851 1.00 97.38 211 GLY A N 1
ATOM 1666 C CA . GLY A 1 211 ? -10.760 -6.430 23.720 1.00 97.38 211 GLY A CA 1
ATOM 1667 C C . GLY A 1 211 ? -12.274 -6.212 23.715 1.00 97.38 211 GLY A C 1
ATOM 1668 O O . GLY A 1 211 ? -13.040 -7.009 23.176 1.00 97.38 211 GLY A O 1
ATOM 1669 N N . ARG A 1 212 ? -12.701 -5.113 24.346 1.00 98.00 212 ARG A N 1
ATOM 1670 C CA . ARG A 1 212 ? -14.113 -4.700 24.469 1.00 98.00 212 ARG A CA 1
ATOM 1671 C C . ARG A 1 212 ? -14.307 -3.335 23.835 1.00 98.00 212 ARG A C 1
ATOM 1673 O O . ARG A 1 212 ? -13.548 -2.420 24.157 1.00 98.00 212 ARG A O 1
ATOM 1680 N N . ALA A 1 213 ? -15.338 -3.175 23.020 1.00 98.69 213 ALA A N 1
ATOM 1681 C CA . ALA A 1 213 ? -15.674 -1.914 22.379 1.00 98.69 213 ALA A CA 1
ATOM 1682 C C . ALA A 1 213 ? -17.101 -1.496 22.724 1.00 98.69 213 ALA A C 1
ATOM 1684 O O . ALA A 1 213 ? -18.040 -2.282 22.616 1.00 98.69 213 ALA A O 1
ATOM 1685 N N . TRP A 1 214 ? -17.264 -0.240 23.123 1.00 98.88 214 TRP A N 1
ATOM 1686 C CA . TRP A 1 214 ? -18.566 0.391 23.300 1.00 98.88 214 TRP A CA 1
ATOM 1687 C C . TRP A 1 214 ? -18.588 1.715 22.550 1.00 98.88 214 TRP A C 1
ATOM 1689 O O . TRP A 1 214 ? -17.622 2.479 22.594 1.00 98.88 214 TRP A O 1
ATOM 1699 N N . TYR A 1 215 ? -19.684 2.002 21.864 1.00 98.94 215 TYR A N 1
ATOM 1700 C CA . TYR A 1 215 ? -19.833 3.217 21.080 1.00 98.94 215 TYR A CA 1
ATOM 1701 C C . TYR A 1 215 ? -21.199 3.858 21.306 1.00 98.94 215 TYR A C 1
ATOM 1703 O O . TYR A 1 215 ? -22.222 3.176 21.401 1.00 98.94 215 TYR A O 1
ATOM 1711 N N . THR A 1 216 ? -21.215 5.190 21.320 1.00 98.88 216 THR A N 1
ATOM 1712 C CA . THR A 1 216 ? -22.437 5.990 21.233 1.00 98.88 216 THR A CA 1
ATOM 1713 C C . THR A 1 216 ? -22.242 7.123 20.232 1.00 98.88 216 THR A C 1
ATOM 1715 O O . THR A 1 216 ? -21.265 7.864 20.304 1.00 98.88 216 THR A O 1
ATOM 1718 N N . GLY A 1 217 ? -23.176 7.279 19.297 1.00 98.62 217 GLY A N 1
ATOM 1719 C CA . GLY A 1 217 ? -23.239 8.393 18.346 1.00 98.62 217 GLY A CA 1
ATOM 1720 C C . GLY A 1 217 ? -23.747 9.693 18.966 1.00 98.62 217 GLY A C 1
ATOM 1721 O O . GLY A 1 217 ? -23.764 10.731 18.314 1.00 98.62 217 GLY A O 1
ATOM 1722 N N . LEU A 1 218 ? -24.151 9.634 20.231 1.00 98.56 218 LEU A N 1
ATOM 1723 C CA . LEU A 1 218 ? -24.622 10.750 21.037 1.00 98.56 218 LEU A CA 1
ATOM 1724 C C . LEU A 1 218 ? -23.453 11.616 21.540 1.00 98.56 218 LEU A C 1
ATOM 1726 O O . LEU A 1 218 ? -22.326 11.135 21.668 1.00 98.56 218 LEU A O 1
ATOM 1730 N N . GLY A 1 219 ? -23.744 12.854 21.942 1.00 97.81 219 GLY A N 1
ATOM 1731 C CA . GLY A 1 219 ? -22.799 13.714 22.660 1.00 97.81 219 GLY A CA 1
ATOM 1732 C C . GLY A 1 219 ? -22.133 14.797 21.812 1.00 97.81 219 GLY A C 1
ATOM 1733 O O . GLY A 1 219 ? -21.054 15.252 22.195 1.00 97.81 219 GLY A O 1
ATOM 1734 N N . HIS A 1 220 ? -22.754 15.222 20.703 1.00 98.25 220 HIS A N 1
ATOM 1735 C CA . HIS A 1 220 ? -22.323 16.401 19.940 1.00 98.25 220 HIS A CA 1
ATOM 1736 C C . HIS A 1 220 ? -22.530 17.686 20.738 1.00 98.25 220 HIS A C 1
ATOM 1738 O O . HIS A 1 220 ? -21.728 18.613 20.680 1.00 98.25 220 HIS A O 1
ATOM 1744 N N . THR A 1 221 ? -23.653 17.779 21.449 1.00 98.00 221 THR A N 1
ATOM 1745 C CA . THR A 1 221 ? -24.058 19.021 22.105 1.00 98.00 221 THR A CA 1
ATOM 1746 C C . THR A 1 221 ? -23.387 19.210 23.459 1.00 98.00 221 THR A C 1
ATOM 1748 O O . THR A 1 221 ? -23.226 18.283 24.252 1.00 98.00 221 THR A O 1
ATOM 1751 N N . GLU A 1 222 ? -23.089 20.464 23.788 1.00 98.25 222 GLU A N 1
ATOM 1752 C CA . GLU A 1 222 ? -22.622 20.864 25.118 1.00 98.25 222 GLU A CA 1
ATOM 1753 C C . GLU A 1 222 ? -23.596 20.454 26.235 1.00 98.25 222 GLU A C 1
ATOM 1755 O O . GLU A 1 222 ? -23.159 20.046 27.312 1.00 98.25 222 GLU A O 1
ATOM 1760 N N . ALA A 1 223 ? -24.905 20.520 25.956 1.00 97.38 223 ALA A N 1
ATOM 1761 C CA . ALA A 1 223 ? -25.977 20.176 26.887 1.00 97.38 223 ALA A CA 1
ATOM 1762 C C . ALA A 1 223 ? -25.968 18.693 27.290 1.00 97.38 223 ALA A C 1
ATOM 1764 O O . ALA A 1 223 ? -26.210 18.392 28.463 1.00 97.38 223 ALA A O 1
ATOM 1765 N N . SER A 1 224 ? -25.602 17.787 26.368 1.00 97.50 224 SER A N 1
ATOM 1766 C CA . SER A 1 224 ? -25.541 16.342 26.630 1.00 97.50 224 SER A CA 1
ATOM 1767 C C . SER A 1 224 ? -24.749 16.034 27.898 1.00 97.50 224 SER A C 1
ATOM 1769 O O . SER A 1 224 ? -25.202 15.276 28.751 1.00 97.50 224 SER A O 1
ATOM 1771 N N . TYR A 1 225 ? -23.616 16.707 28.098 1.00 98.44 225 TYR A N 1
ATOM 1772 C CA . TYR A 1 225 ? -22.712 16.490 29.231 1.00 98.44 225 TYR A CA 1
ATOM 1773 C C . TYR A 1 225 ? -23.219 17.034 30.579 1.00 98.44 225 TYR A C 1
ATOM 1775 O O . TYR A 1 225 ? -22.499 16.992 31.576 1.00 98.44 225 TYR A O 1
ATOM 1783 N N . THR A 1 226 ? -24.466 17.505 30.633 1.00 97.38 226 THR A N 1
ATOM 1784 C CA . THR A 1 226 ? -25.183 17.861 31.868 1.00 97.38 226 THR A CA 1
ATOM 1785 C C . THR A 1 226 ? -26.485 17.075 32.056 1.00 97.38 226 THR A C 1
ATOM 1787 O O . THR A 1 226 ? -27.083 17.120 33.131 1.00 97.38 226 THR A O 1
ATOM 1790 N N . GLU A 1 227 ? -26.917 16.318 31.044 1.00 97.62 227 GLU A N 1
ATOM 1791 C CA . GLU A 1 227 ? -28.147 15.530 31.077 1.00 97.62 227 GLU A CA 1
ATOM 1792 C C . GLU A 1 227 ? -27.937 14.222 31.847 1.00 97.62 227 GLU A C 1
ATOM 1794 O O . GLU A 1 227 ? -27.193 13.337 31.421 1.00 97.62 227 GLU A O 1
ATOM 1799 N N . GLU A 1 228 ? -28.644 14.052 32.966 1.00 97.88 228 GLU A N 1
ATOM 1800 C CA . GLU A 1 228 ? -28.515 12.861 33.818 1.00 97.88 228 GLU A CA 1
ATOM 1801 C C . GLU A 1 228 ? -28.695 11.525 33.059 1.00 97.88 228 GLU A C 1
ATOM 1803 O O . GLU A 1 228 ? -27.874 10.624 33.269 1.00 97.88 228 GLU A O 1
ATOM 1808 N N . PRO A 1 229 ? -29.689 11.352 32.155 1.00 98.19 229 PRO A N 1
ATOM 1809 C CA . PRO A 1 229 ? -29.838 10.097 31.415 1.00 98.19 229 PRO A CA 1
ATOM 1810 C C . PRO A 1 229 ? -28.626 9.770 30.529 1.00 98.19 229 PRO A C 1
ATOM 1812 O O . PRO A 1 229 ? -28.185 8.617 30.504 1.00 98.19 229 PRO A O 1
ATOM 1815 N N . PHE A 1 230 ? -28.047 10.779 29.863 1.00 98.62 230 PHE A N 1
ATOM 1816 C CA . PHE A 1 230 ? -26.857 10.612 29.027 1.00 98.62 230 PHE A CA 1
ATOM 1817 C C . PHE A 1 230 ? -25.609 10.331 29.866 1.00 98.62 230 PHE A C 1
ATOM 1819 O O . PHE A 1 230 ? -24.864 9.406 29.555 1.00 98.62 230 PHE A O 1
ATOM 1826 N N . LEU A 1 231 ? -25.412 11.049 30.976 1.00 98.81 231 LEU A N 1
ATOM 1827 C CA . LEU A 1 231 ? -24.277 10.815 31.873 1.00 98.81 231 LEU A CA 1
ATOM 1828 C C . LEU A 1 231 ? -24.279 9.396 32.458 1.00 98.81 231 LEU A C 1
ATOM 1830 O O . LEU A 1 231 ? -23.219 8.780 32.567 1.00 98.81 231 LEU A O 1
ATOM 1834 N N . LYS A 1 232 ? -25.454 8.842 32.783 1.00 98.75 232 LYS A N 1
ATOM 1835 C CA . LYS A 1 232 ? -25.582 7.441 33.220 1.00 98.75 232 LYS A CA 1
ATOM 1836 C C . LYS A 1 232 ? -25.306 6.441 32.092 1.00 98.75 232 LYS A C 1
ATOM 1838 O O . LYS A 1 232 ? -24.659 5.428 32.346 1.00 98.75 232 LYS A O 1
ATOM 1843 N N . HIS A 1 233 ? -25.756 6.725 30.865 1.00 98.88 233 HIS A N 1
ATOM 1844 C CA . HIS A 1 233 ? -25.455 5.903 29.684 1.00 98.88 233 HIS A CA 1
ATOM 1845 C C . HIS A 1 233 ? -23.944 5.859 29.416 1.00 98.88 233 HIS A C 1
ATOM 1847 O O . HIS A 1 233 ? -23.360 4.780 29.315 1.00 98.88 233 HIS A O 1
ATOM 1853 N N . LEU A 1 234 ? -23.299 7.029 29.418 1.00 98.88 234 LEU A N 1
ATOM 1854 C CA . LEU A 1 234 ? -21.861 7.176 29.226 1.00 98.88 234 LEU A CA 1
ATOM 1855 C C . LEU A 1 234 ? -21.052 6.485 30.333 1.00 98.88 234 LEU A C 1
ATOM 1857 O O . LEU A 1 234 ? -20.114 5.748 30.038 1.00 98.88 234 LEU A O 1
ATOM 1861 N N . LEU A 1 235 ? -21.424 6.676 31.604 1.00 98.88 235 LEU A N 1
ATOM 1862 C CA . LEU A 1 235 ? -20.768 6.013 32.736 1.00 98.88 235 LEU A CA 1
ATOM 1863 C C . LEU A 1 235 ? -20.784 4.489 32.585 1.00 98.88 235 LEU A C 1
ATOM 1865 O O . LEU A 1 235 ? -19.754 3.841 32.767 1.00 98.88 235 LEU A O 1
ATOM 1869 N N . ALA A 1 236 ? -21.940 3.921 32.254 1.00 98.75 236 ALA A N 1
ATOM 1870 C CA . ALA A 1 236 ? -22.094 2.483 32.097 1.00 98.75 236 ALA A CA 1
ATOM 1871 C C . ALA A 1 236 ? -21.315 1.936 30.887 1.00 98.75 236 ALA A C 1
ATOM 1873 O O . ALA A 1 236 ? -20.714 0.869 30.998 1.00 98.75 236 ALA A O 1
ATOM 1874 N N . GLY A 1 237 ? -21.245 2.681 29.777 1.00 98.75 237 GLY A N 1
ATOM 1875 C CA . GLY A 1 237 ? -20.384 2.344 28.638 1.00 98.75 237 GLY A CA 1
ATOM 1876 C C . GLY A 1 237 ? -18.896 2.321 29.001 1.00 98.75 237 GLY A C 1
ATOM 1877 O O . GLY A 1 237 ? -18.182 1.368 28.688 1.00 98.75 237 GLY A O 1
ATOM 1878 N N . ILE A 1 238 ? -18.435 3.321 29.761 1.00 98.88 238 ILE A N 1
ATOM 1879 C CA . ILE A 1 238 ? -17.061 3.365 30.286 1.00 98.88 238 ILE A CA 1
ATOM 1880 C C . ILE A 1 238 ? -16.801 2.177 31.225 1.00 98.88 238 ILE A C 1
ATOM 1882 O O . ILE A 1 238 ? -15.754 1.536 31.135 1.00 98.88 238 ILE A O 1
ATOM 1886 N N . GLN A 1 239 ? -17.748 1.847 32.106 1.00 98.56 239 GLN A N 1
ATOM 1887 C CA . GLN A 1 239 ? -17.639 0.697 33.009 1.00 98.56 239 GLN A CA 1
ATOM 1888 C C . GLN A 1 239 ? -17.575 -0.636 32.256 1.00 98.56 239 GLN A C 1
ATOM 1890 O O . GLN A 1 239 ? -16.749 -1.478 32.608 1.00 98.56 239 GLN A O 1
ATOM 1895 N N . TYR A 1 240 ? -18.376 -0.808 31.200 1.00 98.50 240 TYR A N 1
ATOM 1896 C CA . TYR A 1 240 ? -18.295 -1.972 30.317 1.00 98.50 240 TYR A CA 1
ATOM 1897 C C . TYR A 1 240 ? -16.895 -2.101 29.694 1.00 98.50 240 TYR A C 1
ATOM 1899 O O . TYR A 1 240 ? -16.256 -3.148 29.818 1.00 98.50 240 TYR A O 1
ATOM 1907 N N . ALA A 1 241 ? -16.363 -1.022 29.109 1.00 98.38 241 ALA A N 1
ATOM 1908 C CA . ALA A 1 241 ? -15.050 -1.050 28.464 1.00 98.38 241 ALA A CA 1
ATOM 1909 C C . ALA A 1 241 ? -13.909 -1.351 29.458 1.00 98.38 241 ALA A C 1
ATOM 1911 O O . ALA A 1 241 ? -13.029 -2.171 29.168 1.00 98.38 241 ALA A O 1
ATOM 1912 N N . MET A 1 242 ? -13.947 -0.758 30.661 1.00 97.69 242 MET A N 1
ATOM 1913 C CA . MET A 1 242 ? -12.967 -1.035 31.724 1.00 97.69 242 MET A CA 1
ATOM 1914 C C . MET A 1 242 ? -12.959 -2.507 32.163 1.00 97.69 242 MET A C 1
ATOM 1916 O O . MET A 1 242 ? -11.913 -3.009 32.589 1.00 97.69 242 MET A O 1
ATOM 1920 N N . GLY A 1 243 ? -14.102 -3.195 32.064 1.00 95.56 243 GLY A N 1
ATOM 1921 C CA . GLY A 1 243 ? -14.263 -4.587 32.472 1.00 95.56 243 GLY A CA 1
ATOM 1922 C C . GLY A 1 243 ? -13.789 -4.829 33.908 1.00 95.56 243 GLY A C 1
ATOM 1923 O O . GLY A 1 243 ? -14.021 -4.031 34.812 1.00 95.56 243 GLY A O 1
ATOM 1924 N N . GLU A 1 244 ? -13.058 -5.922 34.114 1.00 93.56 244 GLU A N 1
ATOM 1925 C CA . GLU A 1 244 ? -12.511 -6.315 35.422 1.00 93.56 244 GLU A CA 1
ATOM 1926 C C . GLU A 1 244 ? -11.182 -5.605 35.773 1.00 93.56 244 GLU A C 1
ATOM 1928 O O . GLU A 1 244 ? -10.454 -6.054 36.652 1.00 93.56 244 GLU A O 1
ATOM 1933 N N . ASN A 1 245 ? -10.809 -4.518 35.075 1.00 94.06 245 ASN A N 1
ATOM 1934 C CA . ASN A 1 245 ? -9.547 -3.787 35.293 1.00 94.06 245 ASN A CA 1
ATOM 1935 C C . ASN A 1 245 ? -8.296 -4.698 35.264 1.00 94.06 245 ASN A C 1
ATOM 1937 O O . ASN A 1 245 ? -7.352 -4.548 36.046 1.00 94.06 245 ASN A O 1
ATOM 1941 N N . LYS A 1 246 ? -8.280 -5.667 34.344 1.00 92.44 246 LYS A N 1
ATOM 1942 C CA . LYS A 1 246 ? -7.121 -6.537 34.108 1.00 92.44 246 LYS A CA 1
ATOM 1943 C C . LYS A 1 246 ? -5.995 -5.762 33.430 1.00 92.44 246 LYS A C 1
ATOM 1945 O O . LYS A 1 246 ? -6.233 -4.831 32.659 1.00 92.44 246 LYS A O 1
ATOM 1950 N N . LYS A 1 247 ? -4.750 -6.142 33.718 1.00 91.38 247 LYS A N 1
ATOM 1951 C CA . LYS A 1 247 ? -3.601 -5.647 32.951 1.00 91.38 247 LYS A CA 1
ATOM 1952 C C . LYS A 1 247 ? -3.647 -6.232 31.532 1.00 91.38 247 LYS A C 1
ATOM 1954 O O . LYS A 1 247 ? -3.910 -7.431 31.421 1.00 91.38 247 LYS A O 1
ATOM 1959 N N . PRO A 1 248 ? -3.363 -5.432 30.487 1.00 93.00 248 PRO A N 1
ATOM 1960 C CA . PRO A 1 248 ? -3.209 -5.954 29.138 1.00 93.00 248 PRO A CA 1
ATOM 1961 C C . PRO A 1 248 ? -2.136 -7.052 29.087 1.00 93.00 248 PRO A C 1
ATOM 1963 O O . PRO A 1 248 ? -1.032 -6.875 29.604 1.00 93.00 248 PRO A O 1
ATOM 1966 N N . ASP A 1 249 ? -2.477 -8.189 28.486 1.00 94.75 249 ASP A N 1
ATOM 1967 C CA . ASP A 1 249 ? -1.582 -9.319 28.245 1.00 94.75 249 ASP A CA 1
ATOM 1968 C C . ASP A 1 249 ? -1.048 -9.275 26.808 1.00 94.75 249 ASP A C 1
ATOM 1970 O O . ASP A 1 249 ? -1.581 -9.915 25.897 1.00 94.75 249 ASP A O 1
ATOM 1974 N N . TYR A 1 250 ? 0.024 -8.505 26.605 1.00 94.31 250 TYR A N 1
ATOM 1975 C CA . TYR A 1 250 ? 0.644 -8.345 25.287 1.00 94.31 250 TYR A CA 1
ATOM 1976 C C . TYR A 1 250 ? 1.224 -9.655 24.719 1.00 94.31 250 TYR A C 1
ATOM 1978 O O . TYR A 1 250 ? 1.528 -9.714 23.530 1.00 94.31 250 TYR A O 1
ATOM 1986 N N . GLY A 1 251 ? 1.317 -10.736 25.506 1.00 94.12 251 GLY A N 1
ATOM 1987 C CA . GLY A 1 251 ? 1.689 -12.064 25.006 1.00 94.12 251 GLY A CA 1
ATOM 1988 C C . GLY A 1 251 ? 0.637 -12.709 24.092 1.00 94.12 251 GLY A C 1
ATOM 1989 O O . GLY A 1 251 ? 0.952 -13.674 23.402 1.00 94.12 251 GLY A O 1
ATOM 1990 N N . LYS A 1 252 ? -0.596 -12.183 24.067 1.00 93.94 252 LYS A N 1
ATOM 1991 C CA . LYS A 1 252 ? -1.699 -12.651 23.202 1.00 93.94 252 LYS A CA 1
ATOM 1992 C C . LYS A 1 252 ? -1.810 -11.902 21.875 1.00 93.94 252 LYS A C 1
ATOM 1994 O O . LYS A 1 252 ? -2.665 -12.227 21.054 1.00 93.94 252 LYS A O 1
ATOM 1999 N N . THR A 1 253 ? -0.983 -10.883 21.689 1.00 96.69 253 THR A N 1
ATOM 2000 C CA . THR A 1 253 ? -1.024 -10.018 20.509 1.00 96.69 253 THR A CA 1
ATOM 2001 C C . THR A 1 253 ? -0.491 -10.734 19.279 1.00 96.69 253 THR A C 1
ATOM 2003 O O . THR A 1 253 ? 0.400 -11.577 19.375 1.00 96.69 253 THR A O 1
ATOM 2006 N N . HIS A 1 254 ? -1.033 -10.382 18.119 1.00 95.81 254 HIS A N 1
ATOM 2007 C CA . HIS A 1 254 ? -0.604 -10.922 16.829 1.00 95.81 254 HIS A CA 1
ATOM 2008 C C . HIS A 1 254 ? -0.280 -9.829 15.806 1.00 95.81 254 HIS A C 1
ATOM 2010 O O . HIS A 1 254 ? 0.362 -10.123 14.800 1.00 95.81 254 HIS A O 1
ATOM 2016 N N . THR A 1 255 ? -0.663 -8.575 16.060 1.00 95.94 255 THR A N 1
ATOM 2017 C CA . THR A 1 255 ? -0.138 -7.434 15.303 1.00 95.94 255 THR A CA 1
ATOM 2018 C C . THR A 1 255 ? 1.332 -7.234 15.651 1.00 95.94 255 THR A C 1
ATOM 2020 O O . THR A 1 255 ? 1.686 -7.115 16.822 1.00 95.94 255 THR A O 1
ATOM 2023 N N . GLU A 1 256 ? 2.204 -7.203 14.648 1.00 91.81 256 GLU A N 1
ATOM 2024 C CA . GLU A 1 256 ? 3.635 -6.948 14.835 1.00 91.81 256 GLU A CA 1
ATOM 2025 C C . GLU A 1 256 ? 3.886 -5.465 15.129 1.00 91.81 256 GLU A C 1
ATOM 2027 O O . GLU A 1 256 ? 3.261 -4.589 14.529 1.00 91.81 256 GLU A O 1
ATOM 2032 N N . ARG A 1 257 ? 4.836 -5.160 16.022 1.00 87.00 257 ARG A N 1
ATOM 2033 C CA . ARG A 1 257 ? 5.267 -3.767 16.210 1.00 87.00 257 ARG A CA 1
ATOM 2034 C C . ARG A 1 257 ? 6.032 -3.298 14.980 1.00 87.00 257 ARG A C 1
ATOM 2036 O O . ARG A 1 257 ? 6.912 -4.003 14.481 1.00 87.00 257 ARG A O 1
ATOM 2043 N N . VAL A 1 258 ? 5.747 -2.079 14.532 1.00 82.88 258 VAL A N 1
ATOM 2044 C CA . VAL A 1 258 ? 6.513 -1.445 13.458 1.00 82.88 258 VAL A CA 1
ATOM 2045 C C . VAL A 1 258 ? 7.925 -1.131 13.987 1.00 82.88 258 VAL A C 1
ATOM 2047 O O . VAL A 1 258 ? 8.043 -0.440 15.000 1.00 82.88 258 VAL A O 1
ATOM 2050 N N . PRO A 1 259 ? 9.007 -1.637 13.362 1.00 79.81 259 PRO A N 1
ATOM 2051 C CA . PRO A 1 259 ? 10.370 -1.317 13.785 1.00 79.81 259 PRO A CA 1
ATOM 2052 C C . PRO A 1 259 ? 10.666 0.176 13.621 1.00 79.81 259 PRO A C 1
ATOM 2054 O O . PRO A 1 259 ? 10.301 0.743 12.592 1.00 79.81 259 PRO A O 1
ATOM 2057 N N . ASP A 1 260 ? 11.379 0.790 14.571 1.00 75.19 260 ASP A N 1
ATOM 2058 C CA . ASP A 1 260 ? 11.771 2.201 14.450 1.00 75.19 260 ASP A CA 1
ATOM 2059 C C . ASP A 1 260 ? 12.564 2.454 13.154 1.00 75.19 260 ASP A C 1
ATOM 2061 O O . ASP A 1 260 ? 13.402 1.644 12.740 1.00 75.19 260 ASP A O 1
ATOM 2065 N N . ALA A 1 261 ? 12.310 3.593 12.505 1.00 71.00 261 ALA A N 1
ATOM 2066 C CA . ALA A 1 261 ? 12.921 3.936 11.219 1.00 71.00 261 ALA A CA 1
ATOM 2067 C C . ALA A 1 261 ? 14.461 4.024 11.274 1.00 71.00 261 ALA A C 1
ATOM 2069 O O . ALA A 1 261 ? 15.133 3.799 10.265 1.00 71.00 261 ALA A O 1
ATOM 2070 N N . ASP A 1 262 ? 15.033 4.317 12.444 1.00 77.44 262 ASP A N 1
ATOM 2071 C CA . ASP A 1 262 ? 16.478 4.393 12.683 1.00 77.44 262 ASP A CA 1
ATOM 2072 C C . ASP A 1 262 ? 17.142 3.019 12.899 1.00 77.44 262 ASP A C 1
ATOM 2074 O O . ASP A 1 262 ? 18.370 2.925 12.968 1.00 77.44 262 ASP A O 1
ATOM 2078 N N . ARG A 1 263 ? 16.367 1.925 12.917 1.00 78.19 263 ARG A N 1
ATOM 2079 C CA . ARG A 1 263 ? 16.907 0.558 13.014 1.00 78.19 263 ARG A CA 1
ATOM 2080 C C . ARG A 1 263 ? 17.590 0.062 11.745 1.00 78.19 263 ARG A C 1
ATOM 2082 O O . ARG A 1 263 ? 18.237 -0.987 11.782 1.00 78.19 263 ARG A O 1
ATOM 2089 N N . PHE A 1 264 ? 17.484 0.784 10.631 1.00 78.19 264 PHE A N 1
ATOM 2090 C CA . PHE A 1 264 ? 18.215 0.460 9.410 1.00 78.19 264 PHE A CA 1
ATOM 2091 C C . PHE A 1 264 ? 19.534 1.231 9.358 1.00 78.19 264 PHE A C 1
ATOM 2093 O O . PHE A 1 264 ? 19.567 2.447 9.202 1.00 78.19 264 PHE A O 1
ATOM 2100 N N . THR A 1 265 ? 20.652 0.508 9.428 1.00 81.88 265 THR A N 1
ATOM 2101 C CA . THR A 1 265 ? 21.978 1.075 9.149 1.00 81.88 265 THR A CA 1
ATOM 2102 C C . THR A 1 265 ? 22.381 0.751 7.716 1.00 81.88 265 THR A C 1
ATOM 2104 O O . THR A 1 265 ? 22.375 -0.409 7.304 1.00 81.88 265 THR A O 1
ATOM 2107 N N . LYS A 1 266 ? 22.777 1.769 6.947 1.00 86.50 266 LYS A N 1
ATOM 2108 C CA . LYS A 1 266 ? 23.346 1.570 5.612 1.00 86.50 266 LYS A CA 1
ATOM 2109 C C . LYS A 1 266 ? 24.791 1.089 5.735 1.00 86.50 266 LYS A C 1
ATOM 2111 O O . LYS A 1 266 ? 25.655 1.833 6.191 1.00 86.50 266 LYS A O 1
ATOM 2116 N N . VAL A 1 267 ? 25.059 -0.128 5.270 1.00 89.38 267 VAL A N 1
ATOM 2117 C CA . VAL A 1 267 ? 26.417 -0.674 5.158 1.00 89.38 267 VAL A CA 1
ATOM 2118 C C . VAL A 1 267 ? 26.854 -0.614 3.699 1.00 89.38 267 VAL A C 1
ATOM 2120 O O . VAL A 1 267 ? 26.219 -1.199 2.823 1.00 89.38 267 VAL A O 1
ATOM 2123 N N . THR A 1 268 ? 27.941 0.104 3.424 1.00 92.88 268 THR A N 1
ATOM 2124 C CA . THR A 1 268 ? 28.530 0.148 2.081 1.00 92.88 268 THR A CA 1
ATOM 2125 C C . THR A 1 268 ? 29.292 -1.148 1.820 1.00 92.88 268 THR A C 1
ATOM 2127 O O . THR A 1 268 ? 30.347 -1.366 2.407 1.00 92.88 268 THR A O 1
ATOM 2130 N N . LEU A 1 269 ? 28.769 -1.997 0.929 1.00 92.19 269 LEU A N 1
ATOM 2131 C CA . LEU A 1 269 ? 29.434 -3.245 0.524 1.00 92.19 269 LEU A CA 1
ATOM 2132 C C . LEU A 1 269 ? 30.619 -2.995 -0.418 1.00 92.19 269 LEU A C 1
ATOM 2134 O O . LEU A 1 269 ? 31.656 -3.638 -0.302 1.00 92.19 269 LEU A O 1
ATOM 2138 N N . SER A 1 270 ? 30.464 -2.056 -1.354 1.00 93.44 270 SER A N 1
ATOM 2139 C CA . SER A 1 270 ? 31.509 -1.618 -2.280 1.00 93.44 270 SER A CA 1
ATOM 2140 C C . SER A 1 270 ? 31.179 -0.230 -2.836 1.00 93.44 270 SER A C 1
ATOM 2142 O O . SER A 1 270 ? 30.010 0.152 -2.915 1.00 93.44 270 SER A O 1
ATOM 2144 N N . GLN A 1 271 ? 32.199 0.539 -3.217 1.00 94.19 271 GLN A N 1
ATOM 2145 C CA . GLN A 1 271 ? 32.059 1.881 -3.782 1.00 94.19 271 GLN A CA 1
ATOM 2146 C C . GLN A 1 271 ? 33.186 2.159 -4.783 1.00 94.19 271 GLN A C 1
ATOM 2148 O O . GLN A 1 271 ? 34.293 1.651 -4.640 1.00 94.19 271 GLN A O 1
ATOM 2153 N N . GLY A 1 272 ? 32.911 2.980 -5.800 1.00 94.38 272 GLY A N 1
ATOM 2154 C CA . GLY A 1 272 ? 33.925 3.471 -6.744 1.00 94.38 272 GLY A CA 1
ATOM 2155 C C . GLY A 1 272 ? 34.354 2.479 -7.831 1.00 94.38 272 GLY A C 1
ATOM 2156 O O . GLY A 1 272 ? 35.131 2.849 -8.702 1.00 94.38 272 GLY A O 1
ATOM 2157 N N . VAL A 1 273 ? 33.834 1.249 -7.810 1.00 95.44 273 VAL A N 1
ATOM 2158 C CA . VAL A 1 273 ? 34.163 0.192 -8.786 1.00 95.44 273 VAL A CA 1
ATOM 2159 C C . VAL A 1 273 ? 33.112 0.021 -9.889 1.00 95.44 273 VAL A C 1
ATOM 2161 O O . VAL A 1 273 ? 33.351 -0.702 -10.852 1.00 95.44 273 VAL A O 1
ATOM 2164 N N . PHE A 1 274 ? 31.953 0.673 -9.752 1.00 96.44 274 PHE A N 1
ATOM 2165 C CA . PHE A 1 274 ? 30.831 0.552 -10.682 1.00 96.44 274 PHE A CA 1
ATOM 2166 C C . PHE A 1 274 ? 30.822 1.680 -11.723 1.00 96.44 274 PHE A C 1
ATOM 2168 O O . PHE A 1 274 ? 31.134 2.830 -11.414 1.00 96.44 274 PHE A O 1
ATOM 2175 N N . SER A 1 275 ? 30.388 1.364 -12.941 1.00 95.56 275 SER A N 1
ATOM 2176 C CA . SER A 1 275 ? 30.133 2.301 -14.032 1.00 95.56 275 SER A CA 1
ATOM 2177 C C . SER A 1 275 ? 28.709 2.095 -14.543 1.00 95.56 275 SER A C 1
ATOM 2179 O O . SER A 1 275 ? 28.428 1.112 -15.216 1.00 95.56 275 SER A O 1
ATOM 2181 N N . GLU A 1 276 ? 27.806 3.017 -14.195 1.00 96.31 276 GLU A N 1
ATOM 2182 C CA . GLU A 1 276 ? 26.388 2.984 -14.597 1.00 96.31 276 GLU A CA 1
ATOM 2183 C C . GLU A 1 276 ? 25.677 1.649 -14.246 1.00 96.31 276 GLU A C 1
ATOM 2185 O O . GLU A 1 276 ? 25.160 0.985 -15.147 1.00 96.31 276 GLU A O 1
ATOM 2190 N N . PRO A 1 277 ? 25.663 1.210 -12.965 1.00 96.88 277 PRO A N 1
ATOM 2191 C CA . PRO A 1 277 ? 24.969 -0.014 -12.559 1.00 96.88 277 PRO A CA 1
ATOM 2192 C C . PRO A 1 277 ? 23.451 0.123 -12.748 1.00 96.88 277 PRO A C 1
ATOM 2194 O O . PRO A 1 277 ? 22.861 1.132 -12.360 1.00 96.88 277 PRO A O 1
ATOM 2197 N N . THR A 1 278 ? 22.823 -0.895 -13.336 1.00 96.62 278 THR A N 1
ATOM 2198 C CA . THR A 1 278 ? 21.424 -0.850 -13.789 1.00 96.62 278 THR A CA 1
ATOM 2199 C C . THR A 1 278 ? 20.496 -1.777 -13.032 1.00 96.62 278 THR A C 1
ATOM 2201 O O . THR A 1 278 ? 19.344 -1.409 -12.873 1.00 96.62 278 THR A O 1
ATOM 2204 N N . GLU A 1 279 ? 20.939 -2.921 -12.512 1.00 96.88 279 GLU A N 1
ATOM 2205 C CA . GLU A 1 279 ? 20.150 -3.851 -11.685 1.00 96.88 279 GLU A CA 1
ATOM 2206 C C . GLU A 1 279 ? 21.090 -4.768 -10.889 1.00 96.88 279 GLU A C 1
ATOM 2208 O O . GLU A 1 279 ? 22.285 -4.865 -11.182 1.00 96.88 279 GLU A O 1
ATOM 2213 N N . MET A 1 280 ? 20.565 -5.415 -9.848 1.00 97.31 280 MET A N 1
ATOM 2214 C CA . MET A 1 280 ? 21.297 -6.424 -9.093 1.00 97.31 280 MET A CA 1
ATOM 2215 C C . MET A 1 280 ? 20.406 -7.611 -8.737 1.00 97.31 280 MET A C 1
ATOM 2217 O O . MET A 1 280 ? 19.223 -7.439 -8.456 1.00 97.31 280 MET A O 1
ATOM 2221 N N . ALA A 1 281 ? 21.013 -8.792 -8.669 1.00 98.00 281 ALA A N 1
ATOM 2222 C CA . ALA A 1 281 ? 20.404 -10.023 -8.196 1.00 98.00 281 ALA A CA 1
ATOM 2223 C C . ALA A 1 281 ? 21.223 -10.581 -7.027 1.00 98.00 281 ALA A C 1
ATOM 2225 O O . ALA A 1 281 ? 22.436 -10.783 -7.143 1.00 98.00 281 ALA A O 1
ATOM 2226 N N . VAL A 1 282 ? 20.560 -10.838 -5.900 1.00 97.69 282 VAL A N 1
ATOM 2227 C CA . VAL A 1 282 ? 21.176 -11.491 -4.738 1.00 97.69 282 VAL A CA 1
ATOM 2228 C C . VAL A 1 282 ? 21.104 -13.002 -4.940 1.00 97.69 282 VAL A C 1
ATOM 2230 O O . VAL A 1 282 ? 20.021 -13.561 -5.108 1.00 97.69 282 VAL A O 1
ATOM 2233 N N . LEU A 1 283 ? 22.258 -13.662 -4.941 1.00 97.88 283 LEU A N 1
ATOM 2234 C CA . LEU A 1 283 ? 22.371 -15.108 -5.108 1.00 97.88 283 LEU A CA 1
ATOM 2235 C C . LEU A 1 283 ? 22.120 -15.836 -3.770 1.00 97.88 283 LEU A C 1
ATOM 2237 O O . LEU A 1 283 ? 22.236 -15.229 -2.704 1.00 97.88 283 LEU A O 1
ATOM 2241 N N . PRO A 1 284 ? 21.827 -17.152 -3.774 1.00 96.44 284 PRO A N 1
ATOM 2242 C CA . PRO A 1 284 ? 21.545 -17.916 -2.551 1.00 96.44 284 PRO A CA 1
ATOM 2243 C C . PRO A 1 284 ? 22.668 -17.903 -1.503 1.00 96.44 284 PRO A C 1
ATOM 2245 O O . PRO A 1 284 ? 22.404 -18.061 -0.315 1.00 96.44 284 PRO A O 1
ATOM 2248 N N . ASN A 1 285 ? 23.919 -17.710 -1.925 1.00 95.06 285 ASN A N 1
ATOM 2249 C CA . ASN A 1 285 ? 25.082 -17.578 -1.042 1.00 95.06 285 ASN A CA 1
ATOM 2250 C C . ASN A 1 285 ? 25.352 -16.125 -0.597 1.00 95.06 285 ASN A C 1
ATOM 2252 O O . ASN A 1 285 ? 26.379 -15.863 0.026 1.00 95.06 285 ASN A O 1
ATOM 2256 N N . LEU A 1 286 ? 24.430 -15.203 -0.893 1.00 96.69 286 LEU A N 1
ATOM 2257 C CA . LEU A 1 286 ? 24.504 -13.760 -0.640 1.00 96.69 286 LEU A CA 1
ATOM 2258 C C . LEU A 1 286 ? 25.549 -13.005 -1.469 1.00 96.69 286 LEU A C 1
ATOM 2260 O O . LEU A 1 286 ? 25.740 -11.809 -1.249 1.00 96.69 286 LEU A O 1
ATOM 2264 N N . ASP A 1 287 ? 26.190 -13.658 -2.439 1.00 97.88 287 ASP A N 1
ATOM 2265 C CA . ASP A 1 287 ? 26.907 -12.930 -3.482 1.00 97.88 287 ASP A CA 1
ATOM 2266 C C . ASP A 1 287 ? 25.913 -12.075 -4.280 1.00 97.88 287 ASP A C 1
ATOM 2268 O O . ASP A 1 287 ? 24.734 -12.417 -4.411 1.00 97.88 287 ASP A O 1
ATOM 2272 N N . VAL A 1 288 ? 26.381 -10.956 -4.825 1.00 98.44 288 VAL A N 1
ATOM 2273 C CA . VAL A 1 288 ? 25.524 -10.017 -5.557 1.00 98.44 288 VAL A CA 1
ATOM 2274 C C . VAL A 1 288 ? 26.022 -9.891 -6.986 1.00 98.44 288 VAL A C 1
ATOM 2276 O O . VAL A 1 288 ? 27.126 -9.404 -7.228 1.00 98.44 288 VAL A O 1
ATOM 2279 N N . LEU A 1 289 ? 25.199 -10.327 -7.936 1.00 98.69 289 LEU A N 1
ATOM 2280 C CA . LEU A 1 289 ? 25.423 -10.112 -9.358 1.00 98.69 289 LEU A CA 1
ATOM 2281 C C . LEU A 1 289 ? 24.847 -8.748 -9.741 1.00 98.69 289 LEU A C 1
ATOM 2283 O O . LEU A 1 289 ? 23.686 -8.475 -9.468 1.00 98.69 289 LEU A O 1
ATOM 2287 N N . VAL A 1 290 ? 25.642 -7.902 -10.380 1.00 98.56 290 VAL A N 1
ATOM 2288 C CA . VAL A 1 290 ? 25.282 -6.537 -10.772 1.00 98.56 290 VAL A CA 1
ATOM 2289 C C . VAL A 1 290 ? 25.411 -6.410 -12.282 1.00 98.56 290 VAL A C 1
ATOM 2291 O O . VAL A 1 290 ? 26.466 -6.723 -12.839 1.00 98.56 290 VAL A O 1
ATOM 2294 N N . SER A 1 291 ? 24.365 -5.930 -12.947 1.00 98.31 291 SER A N 1
ATOM 2295 C CA . SER A 1 291 ? 24.442 -5.487 -14.336 1.00 98.31 291 SER A CA 1
ATOM 2296 C C . SER A 1 291 ? 24.890 -4.034 -14.420 1.00 98.31 291 SER A C 1
ATOM 2298 O O . SER A 1 291 ? 24.501 -3.193 -13.609 1.00 98.31 291 SER A O 1
ATOM 2300 N N . GLN A 1 292 ? 25.682 -3.724 -15.440 1.00 98.31 292 GLN A N 1
ATOM 2301 C CA . GLN A 1 292 ? 26.053 -2.359 -15.792 1.00 98.31 292 GLN A CA 1
ATOM 2302 C C . GLN A 1 292 ? 25.601 -2.031 -17.203 1.00 98.31 292 GLN A C 1
ATOM 2304 O O . GLN A 1 292 ? 25.721 -2.858 -18.105 1.00 98.31 292 GLN A O 1
ATOM 2309 N N . ARG A 1 293 ? 25.159 -0.790 -17.421 1.00 97.75 293 ARG A N 1
ATOM 2310 C CA . ARG A 1 293 ? 24.557 -0.345 -18.684 1.00 97.75 293 ARG A CA 1
ATOM 2311 C C . ARG A 1 293 ? 25.435 -0.629 -19.904 1.00 97.75 293 ARG A C 1
ATOM 2313 O O . ARG A 1 293 ? 24.920 -0.946 -20.969 1.00 97.75 293 ARG A O 1
ATOM 2320 N N . ARG A 1 294 ? 26.762 -0.587 -19.760 1.00 98.00 294 ARG A N 1
ATOM 2321 C CA . ARG A 1 294 ? 27.717 -0.820 -20.860 1.00 98.00 294 ARG A CA 1
ATOM 2322 C C . ARG A 1 294 ? 27.959 -2.293 -21.196 1.00 98.00 294 ARG A C 1
ATOM 2324 O O . ARG A 1 294 ? 28.735 -2.581 -22.104 1.00 98.00 294 ARG A O 1
ATOM 2331 N N . GLY A 1 295 ? 27.253 -3.208 -20.532 1.00 98.38 295 GLY A N 1
ATOM 2332 C CA . GLY A 1 295 ? 27.234 -4.634 -20.847 1.00 98.38 295 GLY A CA 1
ATOM 2333 C C . GLY A 1 295 ? 27.996 -5.507 -19.857 1.00 98.38 295 GLY A C 1
ATOM 2334 O O . GLY A 1 295 ? 27.964 -6.730 -19.998 1.00 98.38 295 GLY A O 1
ATOM 2335 N N . GLU A 1 296 ? 28.694 -4.932 -18.873 1.00 98.69 296 GLU A N 1
ATOM 2336 C CA . GLU A 1 296 ? 29.409 -5.716 -17.870 1.00 98.69 296 GLU A CA 1
ATOM 2337 C C . GLU A 1 296 ? 28.456 -6.356 -16.858 1.00 98.69 296 GLU A C 1
ATOM 2339 O O . GLU A 1 296 ? 27.540 -5.719 -16.338 1.00 98.69 296 GLU A O 1
ATOM 2344 N N . PHE A 1 297 ? 28.777 -7.591 -16.487 1.00 98.75 297 PHE A N 1
ATOM 2345 C CA . PHE A 1 297 ? 28.295 -8.206 -15.260 1.00 98.75 297 PHE A CA 1
ATOM 2346 C C . PHE A 1 297 ? 29.417 -8.199 -14.229 1.00 98.75 297 PHE A C 1
ATOM 2348 O O . PHE A 1 297 ? 30.512 -8.706 -14.507 1.00 98.75 297 PHE A O 1
ATOM 2355 N N . LEU A 1 298 ? 29.153 -7.660 -13.044 1.00 98.62 298 LEU A N 1
ATOM 2356 C CA . LEU A 1 298 ? 30.060 -7.714 -11.901 1.00 98.62 298 LEU A CA 1
ATOM 2357 C C . LEU A 1 298 ? 29.491 -8.643 -10.829 1.00 98.62 298 LEU A C 1
ATOM 2359 O O . LEU A 1 298 ? 28.292 -8.643 -10.590 1.00 98.62 298 LEU A O 1
ATOM 2363 N N . LEU A 1 299 ? 30.345 -9.414 -10.167 1.00 98.56 299 LEU A N 1
ATOM 2364 C CA . LEU A 1 299 ? 29.985 -10.252 -9.030 1.00 98.56 299 LEU A CA 1
ATOM 2365 C C . LEU A 1 299 ? 30.703 -9.730 -7.790 1.00 98.56 299 LEU A C 1
ATOM 2367 O O . LEU A 1 299 ? 31.934 -9.698 -7.757 1.00 98.56 299 LEU A O 1
ATOM 2371 N N . TYR A 1 300 ? 29.929 -9.317 -6.793 1.00 98.50 300 TYR A N 1
ATOM 2372 C CA . TYR A 1 300 ? 30.399 -9.053 -5.440 1.00 98.50 300 TYR A CA 1
ATOM 2373 C C . TYR A 1 300 ? 30.353 -10.347 -4.625 1.00 98.50 300 TYR A C 1
ATOM 2375 O O . TYR A 1 300 ? 29.306 -10.993 -4.559 1.00 98.50 300 TYR A O 1
ATOM 2383 N N . LYS A 1 301 ? 31.468 -10.704 -3.985 1.00 98.06 301 LYS A N 1
ATOM 2384 C CA . LYS A 1 301 ? 31.576 -11.879 -3.116 1.00 98.06 301 LYS A CA 1
ATOM 2385 C C . LYS A 1 301 ? 31.321 -11.481 -1.667 1.00 98.06 301 LYS A C 1
ATOM 2387 O O . LYS A 1 301 ? 32.099 -10.718 -1.095 1.00 98.06 301 LYS A O 1
ATOM 2392 N N . LYS A 1 302 ? 30.283 -12.035 -1.038 1.00 96.56 302 LYS A N 1
ATOM 2393 C CA . LYS A 1 302 ? 29.919 -11.689 0.350 1.00 96.56 302 LYS A CA 1
ATOM 2394 C C . LYS A 1 302 ? 31.003 -12.059 1.362 1.00 96.56 302 LYS A C 1
ATOM 2396 O O . LYS A 1 302 ? 31.135 -11.398 2.386 1.00 96.56 302 LYS A O 1
ATOM 2401 N N . GLU A 1 303 ? 31.762 -13.122 1.104 1.00 95.81 303 GLU A N 1
ATOM 2402 C CA . GLU A 1 303 ? 32.800 -13.593 2.030 1.00 95.81 303 GLU A CA 1
ATOM 2403 C C . GLU A 1 303 ? 34.066 -12.730 2.013 1.00 95.81 303 GLU A C 1
ATOM 2405 O O . GLU A 1 303 ? 34.615 -12.445 3.074 1.00 95.81 303 GLU A O 1
ATOM 2410 N N . SER A 1 304 ? 34.530 -12.308 0.832 1.00 96.62 304 SER A N 1
ATOM 2411 C CA . SER A 1 304 ? 35.783 -11.553 0.685 1.00 96.62 304 SER A CA 1
ATOM 2412 C C . SER A 1 304 ? 35.586 -10.044 0.534 1.00 96.62 304 SER A C 1
ATOM 2414 O O . SER A 1 304 ? 36.537 -9.287 0.714 1.00 96.62 304 SER A O 1
ATOM 2416 N N . GLY A 1 305 ? 34.382 -9.594 0.172 1.00 95.75 305 GLY A N 1
ATOM 2417 C CA . GLY A 1 305 ? 34.113 -8.213 -0.228 1.00 95.75 305 GLY A CA 1
ATOM 2418 C C . GLY A 1 305 ? 34.645 -7.847 -1.621 1.00 95.75 305 GLY A C 1
ATOM 2419 O O . GLY A 1 305 ? 34.565 -6.686 -2.022 1.00 95.75 305 GLY A O 1
ATOM 2420 N N . GLU A 1 306 ? 35.200 -8.809 -2.365 1.00 96.88 306 GLU A N 1
ATOM 2421 C CA . GLU A 1 306 ? 35.764 -8.587 -3.698 1.00 96.88 306 GLU A CA 1
ATOM 2422 C C . GLU A 1 306 ? 34.663 -8.349 -4.739 1.00 96.88 306 GLU A C 1
ATOM 2424 O O . GLU A 1 306 ? 33.634 -9.022 -4.727 1.00 96.88 306 GLU A O 1
ATOM 2429 N N . VAL A 1 307 ? 34.906 -7.428 -5.677 1.00 98.31 307 VAL A N 1
ATOM 2430 C CA . VAL A 1 307 ? 34.071 -7.223 -6.868 1.00 98.31 307 VAL A CA 1
ATOM 2431 C C . VAL A 1 307 ? 34.883 -7.558 -8.112 1.00 98.31 307 VAL A C 1
ATOM 2433 O O . VAL A 1 307 ? 35.926 -6.953 -8.357 1.00 98.31 307 VAL A O 1
ATOM 2436 N N . LYS A 1 308 ? 34.382 -8.484 -8.932 1.00 97.56 308 LYS A N 1
ATOM 2437 C CA . LYS A 1 308 ? 35.045 -8.930 -10.164 1.00 97.56 308 LYS A CA 1
ATOM 2438 C C . LYS A 1 308 ? 34.091 -8.887 -11.350 1.00 97.56 308 LYS A C 1
ATOM 2440 O O . LYS A 1 308 ? 32.925 -9.242 -11.225 1.00 97.56 308 LYS A O 1
ATOM 2445 N N . ARG A 1 309 ? 34.588 -8.522 -12.537 1.00 98.50 309 ARG A N 1
ATOM 2446 C CA . ARG A 1 309 ? 33.830 -8.698 -13.786 1.00 98.50 309 ARG A CA 1
ATOM 2447 C C . ARG A 1 309 ? 33.744 -10.179 -14.154 1.00 98.50 309 ARG A C 1
ATOM 2449 O O . ARG A 1 309 ? 34.774 -10.818 -14.361 1.00 98.50 309 ARG A O 1
ATOM 2456 N N . VAL A 1 310 ? 32.522 -10.683 -14.301 1.00 98.69 310 VAL A N 1
ATOM 2457 C CA . VAL A 1 310 ? 32.217 -12.095 -14.595 1.00 98.69 310 VAL A CA 1
ATOM 2458 C C . VAL A 1 310 ? 31.613 -12.313 -15.984 1.00 98.69 310 VAL A C 1
ATOM 2460 O O . VAL A 1 310 ? 31.496 -13.450 -16.428 1.00 98.69 310 VAL A O 1
ATOM 2463 N N . GLY A 1 311 ? 31.268 -11.244 -16.705 1.00 98.50 311 GLY A N 1
ATOM 2464 C CA . GLY A 1 311 ? 30.770 -11.309 -18.080 1.00 98.50 311 GLY A CA 1
ATOM 2465 C C . GLY A 1 311 ? 30.766 -9.941 -18.763 1.00 98.50 311 GLY A C 1
ATOM 2466 O O . GLY A 1 311 ? 30.876 -8.910 -18.095 1.00 98.50 311 GLY A O 1
ATOM 2467 N N . LEU A 1 312 ? 30.660 -9.937 -20.094 1.00 98.56 312 LEU A N 1
ATOM 2468 C CA . LEU A 1 312 ? 30.540 -8.728 -20.913 1.00 98.56 312 LEU A CA 1
ATOM 2469 C C . LEU A 1 312 ? 29.704 -9.018 -22.166 1.00 98.56 312 LEU A C 1
ATOM 2471 O O . LEU A 1 312 ? 30.145 -9.770 -23.033 1.00 98.56 312 LEU A O 1
ATOM 2475 N N . LEU A 1 313 ? 28.527 -8.405 -22.272 1.00 98.50 313 LEU A N 1
ATOM 2476 C CA . LEU A 1 313 ? 27.714 -8.414 -23.489 1.00 98.50 313 LEU A CA 1
ATOM 2477 C C . LEU A 1 313 ? 28.070 -7.228 -24.386 1.00 98.50 313 LEU A C 1
ATOM 2479 O O . LEU A 1 313 ? 28.320 -6.123 -23.910 1.00 98.50 313 LEU A O 1
ATOM 2483 N N . ASN A 1 314 ? 28.050 -7.451 -25.700 1.00 98.00 314 ASN A N 1
ATOM 2484 C CA . ASN A 1 314 ? 28.218 -6.378 -26.673 1.00 98.00 314 ASN A CA 1
ATOM 2485 C C . ASN A 1 314 ? 26.874 -5.671 -26.901 1.00 98.00 314 ASN A C 1
ATOM 2487 O O . ASN A 1 314 ? 26.029 -6.151 -27.661 1.00 98.00 314 ASN A O 1
ATOM 2491 N N . VAL A 1 315 ? 26.669 -4.556 -26.202 1.00 98.19 315 VAL A N 1
ATOM 2492 C CA . VAL A 1 315 ? 25.378 -3.861 -26.135 1.00 98.19 315 VAL A CA 1
ATOM 2493 C C . VAL A 1 315 ? 25.427 -2.469 -26.753 1.00 98.19 315 VAL A C 1
ATOM 2495 O O . VAL A 1 315 ? 26.451 -1.786 -26.740 1.00 98.19 315 VAL A O 1
ATOM 2498 N N . TYR A 1 316 ? 24.292 -2.027 -27.282 1.00 97.38 316 TYR A N 1
ATOM 2499 C CA . TYR A 1 316 ? 24.076 -0.661 -27.727 1.00 97.38 316 TYR A CA 1
ATOM 2500 C C . TYR A 1 316 ? 23.828 0.220 -26.493 1.00 97.38 316 TYR A C 1
ATOM 2502 O O . TYR A 1 316 ? 22.712 0.309 -25.992 1.00 97.38 316 TYR A O 1
ATOM 2510 N N . TRP A 1 317 ? 24.889 0.835 -25.965 1.00 95.12 317 TRP A N 1
ATOM 2511 C CA . TRP A 1 317 ? 24.835 1.735 -24.798 1.00 95.12 317 TRP A CA 1
ATOM 2512 C C . TRP A 1 317 ? 25.114 3.205 -25.149 1.00 95.12 317 TRP A C 1
ATOM 2514 O O . TRP A 1 317 ? 25.055 4.084 -24.285 1.00 95.12 317 TRP A O 1
ATOM 2524 N N . LYS A 1 318 ? 25.445 3.490 -26.412 1.00 94.62 318 LYS A N 1
ATOM 2525 C CA . LYS A 1 318 ? 25.773 4.831 -26.896 1.00 94.62 318 LYS A CA 1
ATOM 2526 C C . LYS A 1 318 ? 25.248 5.026 -28.314 1.00 94.62 318 LYS A C 1
ATOM 2528 O O . LYS A 1 318 ? 25.579 4.239 -29.195 1.00 94.62 318 LYS A O 1
ATOM 2533 N N . ALA A 1 319 ? 24.493 6.102 -28.514 1.00 93.06 319 ALA A N 1
ATOM 2534 C CA . ALA A 1 319 ? 24.040 6.541 -29.828 1.00 93.06 319 ALA A CA 1
ATOM 2535 C C . ALA A 1 319 ? 25.199 7.098 -30.664 1.00 93.06 319 ALA A C 1
ATOM 2537 O O . ALA A 1 319 ? 26.144 7.693 -30.127 1.00 93.06 319 ALA A O 1
ATOM 2538 N N . VAL A 1 320 ? 25.119 6.922 -31.982 1.00 92.38 320 VAL A N 1
ATOM 2539 C CA . VAL A 1 320 ? 26.057 7.554 -32.922 1.00 92.38 320 VAL A CA 1
ATOM 2540 C C . VAL A 1 320 ? 25.556 8.919 -33.385 1.00 92.38 320 VAL A C 1
ATOM 2542 O O . VAL A 1 320 ? 26.366 9.767 -33.762 1.00 92.38 320 VAL A O 1
ATOM 2545 N N . THR A 1 321 ? 24.244 9.163 -33.333 1.00 90.06 321 THR A N 1
ATOM 2546 C CA . THR A 1 321 ? 23.654 10.461 -33.657 1.00 90.06 321 THR A CA 1
ATOM 2547 C C . THR A 1 321 ? 23.999 11.505 -32.579 1.00 90.06 321 THR A C 1
ATOM 2549 O O . THR A 1 321 ? 23.688 11.305 -31.401 1.00 90.06 321 THR A O 1
ATOM 2552 N N . PRO A 1 322 ? 24.624 12.646 -32.942 1.00 88.75 322 PRO A N 1
ATOM 2553 C CA . PRO A 1 322 ? 24.955 13.699 -31.984 1.00 88.75 322 PRO A CA 1
ATOM 2554 C C . PRO A 1 322 ? 23.721 14.242 -31.256 1.00 88.75 322 PRO A C 1
ATOM 2556 O O . PRO A 1 322 ? 22.701 14.524 -31.879 1.00 88.75 322 PRO A O 1
ATOM 2559 N N . GLY A 1 323 ? 23.835 14.428 -29.940 1.00 83.19 323 GLY A N 1
ATOM 2560 C CA . GLY A 1 323 ? 22.758 14.972 -29.107 1.00 83.19 323 GLY A CA 1
ATOM 2561 C C . GLY A 1 323 ? 21.667 13.967 -28.725 1.00 83.19 323 GLY A C 1
ATOM 2562 O O . GLY A 1 323 ? 20.783 14.319 -27.949 1.00 83.19 323 GLY A O 1
ATOM 2563 N N . VAL A 1 324 ? 21.738 12.722 -29.208 1.00 86.50 324 VAL A N 1
ATOM 2564 C CA . VAL A 1 324 ? 20.844 11.648 -28.765 1.00 86.50 324 VAL A CA 1
ATOM 2565 C C . VAL A 1 324 ? 21.427 10.989 -27.520 1.00 86.50 324 VAL A C 1
ATOM 2567 O O . VAL A 1 324 ? 22.466 10.329 -27.567 1.00 86.50 324 VAL A O 1
ATOM 2570 N N . ASN A 1 325 ? 20.732 11.151 -26.398 1.00 86.81 325 ASN A N 1
ATOM 2571 C CA . ASN A 1 325 ? 20.978 10.344 -25.209 1.00 86.81 325 ASN A CA 1
ATOM 2572 C C . ASN A 1 325 ? 20.336 8.967 -25.383 1.00 86.81 325 ASN A C 1
ATOM 2574 O O . ASN A 1 325 ? 19.325 8.823 -26.065 1.00 86.81 325 ASN A O 1
ATOM 2578 N N . THR A 1 326 ? 20.917 7.942 -24.767 1.00 89.50 326 THR A N 1
ATOM 2579 C CA . THR A 1 326 ? 20.327 6.607 -24.792 1.00 89.50 326 THR A CA 1
ATOM 2580 C C . THR A 1 326 ? 20.440 5.941 -23.431 1.00 89.50 326 THR A C 1
ATOM 2582 O O . THR A 1 326 ? 21.495 5.966 -22.798 1.00 89.50 326 THR A O 1
ATOM 2585 N N . GLU A 1 327 ? 19.327 5.370 -22.985 1.00 93.31 327 GLU A N 1
ATOM 2586 C CA . GLU A 1 327 ? 19.207 4.620 -21.730 1.00 93.31 327 GLU A CA 1
ATOM 2587 C C . GLU A 1 327 ? 19.431 3.120 -21.943 1.00 93.31 327 GLU A C 1
ATOM 2589 O O . GLU A 1 327 ? 19.465 2.358 -20.986 1.00 93.31 327 GLU A O 1
ATOM 2594 N N . THR A 1 328 ? 19.590 2.693 -23.196 1.00 95.19 328 THR A N 1
ATOM 2595 C CA . THR A 1 328 ? 19.767 1.296 -23.588 1.00 95.19 328 THR A CA 1
ATOM 2596 C C . THR A 1 328 ? 21.107 0.745 -23.113 1.00 95.19 328 THR A C 1
ATOM 2598 O O . THR A 1 328 ? 22.035 1.489 -22.764 1.00 95.19 328 THR A O 1
ATOM 2601 N N . GLY A 1 329 ? 21.220 -0.581 -23.123 1.00 97.19 329 GLY A N 1
ATOM 2602 C CA . GLY A 1 329 ? 22.401 -1.270 -22.632 1.00 97.19 329 GLY A CA 1
ATOM 2603 C C . GLY A 1 329 ? 22.059 -2.632 -22.055 1.00 97.19 329 GLY A C 1
ATOM 2604 O O . GLY A 1 329 ? 21.092 -3.257 -22.473 1.00 97.19 329 GLY A O 1
ATOM 2605 N N . LEU A 1 330 ? 22.830 -3.093 -21.078 1.00 98.62 330 LEU A N 1
ATOM 2606 C CA . LEU A 1 330 ? 22.401 -4.180 -20.201 1.00 98.62 330 LEU A CA 1
ATOM 2607 C C . LEU A 1 330 ? 21.595 -3.578 -19.040 1.00 98.62 330 LEU A C 1
ATOM 2609 O O . LEU A 1 330 ? 22.132 -2.829 -18.225 1.00 98.62 330 LEU A O 1
ATOM 2613 N N . LEU A 1 331 ? 20.297 -3.870 -19.011 1.00 97.75 331 LEU A N 1
ATOM 2614 C CA . LEU A 1 331 ? 19.313 -3.177 -18.179 1.00 97.75 331 LEU A CA 1
ATOM 2615 C C . LEU A 1 331 ? 18.949 -4.003 -16.952 1.00 97.75 331 LEU A C 1
ATOM 2617 O O . LEU A 1 331 ? 19.135 -3.543 -15.828 1.00 97.75 331 LEU A O 1
ATOM 2621 N N . GLY A 1 332 ? 18.487 -5.230 -17.185 1.00 97.81 332 GLY A N 1
ATOM 2622 C CA . GLY A 1 332 ? 18.013 -6.105 -16.126 1.00 97.81 332 GLY A CA 1
ATOM 2623 C C . GLY A 1 332 ? 18.884 -7.323 -15.908 1.00 97.81 332 GLY A C 1
ATOM 2624 O O . GLY A 1 332 ? 19.474 -7.854 -16.855 1.00 97.81 332 GLY A O 1
ATOM 2625 N N . VAL A 1 333 ? 18.915 -7.796 -14.665 1.00 98.56 333 VAL A N 1
ATOM 2626 C CA . VAL A 1 333 ? 19.526 -9.073 -14.293 1.00 98.56 333 VAL A CA 1
ATOM 2627 C C . VAL A 1 333 ? 18.737 -9.725 -13.169 1.00 98.56 333 VAL A C 1
ATOM 2629 O O . VAL A 1 333 ? 18.421 -9.085 -12.172 1.00 98.56 333 VAL A O 1
ATOM 2632 N N . GLN A 1 334 ? 18.447 -11.018 -13.310 1.00 98.44 334 GLN A N 1
ATOM 2633 C CA . GLN A 1 334 ? 17.791 -11.781 -12.256 1.00 98.44 334 GLN A CA 1
ATOM 2634 C C . GLN A 1 334 ? 18.266 -13.233 -12.224 1.00 98.44 334 GLN A C 1
ATOM 2636 O O . GLN A 1 334 ? 18.448 -13.862 -13.267 1.00 98.44 334 GLN A O 1
ATOM 2641 N N . ALA A 1 335 ? 18.465 -13.781 -11.027 1.00 98.19 335 ALA A N 1
ATOM 2642 C CA . ALA A 1 335 ? 18.774 -15.198 -10.854 1.00 98.19 335 ALA A CA 1
ATOM 2643 C C . ALA A 1 335 ? 17.500 -16.051 -10.984 1.00 98.19 335 ALA A C 1
ATOM 2645 O O . ALA A 1 335 ? 16.420 -15.636 -10.560 1.00 98.19 335 ALA A O 1
ATOM 2646 N N . ASP A 1 336 ? 17.609 -17.247 -11.566 1.00 97.88 336 ASP A N 1
ATOM 2647 C CA . ASP A 1 336 ? 16.506 -18.215 -11.560 1.00 97.88 336 ASP A CA 1
ATOM 2648 C C . ASP A 1 336 ? 16.135 -18.586 -10.108 1.00 97.88 336 ASP A C 1
ATOM 2650 O O . ASP A 1 336 ? 17.035 -18.720 -9.274 1.00 97.88 336 ASP A O 1
ATOM 2654 N N . PRO A 1 337 ? 14.851 -18.813 -9.771 1.00 96.25 337 PRO A N 1
ATOM 2655 C CA . PRO A 1 337 ? 14.465 -19.248 -8.426 1.00 96.25 337 PRO A CA 1
ATOM 2656 C C . PRO A 1 337 ? 15.169 -20.540 -7.975 1.00 96.25 337 PRO A C 1
ATOM 2658 O O . PRO A 1 337 ? 15.407 -20.733 -6.786 1.00 96.25 337 PRO A O 1
ATOM 2661 N N . ASP A 1 338 ? 15.560 -21.399 -8.925 1.00 96.12 338 ASP A N 1
ATOM 2662 C CA . ASP A 1 338 ? 16.330 -22.623 -8.688 1.00 96.12 338 ASP A CA 1
ATOM 2663 C C . ASP A 1 338 ? 17.842 -22.446 -8.954 1.00 96.12 338 ASP A C 1
ATOM 2665 O O . ASP A 1 338 ? 18.543 -23.427 -9.225 1.00 96.12 338 ASP A O 1
ATOM 2669 N N . PHE A 1 339 ? 18.377 -21.219 -8.864 1.00 97.75 339 PHE A N 1
ATOM 2670 C CA . PHE A 1 339 ? 19.781 -20.899 -9.175 1.00 97.75 339 PHE A CA 1
ATOM 2671 C C . PHE A 1 339 ? 20.787 -21.833 -8.491 1.00 97.75 339 PHE A C 1
ATOM 2673 O O . PHE A 1 339 ? 21.762 -22.246 -9.114 1.00 97.75 339 PHE A O 1
ATOM 2680 N N . ALA A 1 340 ? 20.530 -22.223 -7.237 1.00 96.31 340 ALA A N 1
ATOM 2681 C CA . ALA A 1 340 ? 21.389 -23.137 -6.477 1.00 96.31 340 ALA A CA 1
ATOM 2682 C C . ALA A 1 340 ? 21.580 -24.516 -7.145 1.00 96.31 340 ALA A C 1
ATOM 2684 O O . ALA A 1 340 ? 22.516 -25.233 -6.804 1.00 96.31 340 ALA A O 1
ATOM 2685 N N . LYS A 1 341 ? 20.687 -24.896 -8.066 1.00 96.12 341 LYS A N 1
ATOM 2686 C CA . LYS A 1 341 ? 20.720 -26.167 -8.801 1.00 96.12 341 LYS A CA 1
ATOM 2687 C C . LYS A 1 341 ? 21.123 -25.980 -10.260 1.00 96.12 341 LYS A C 1
ATOM 2689 O O . LYS A 1 341 ? 21.855 -26.802 -10.802 1.00 96.12 341 LYS A O 1
ATOM 2694 N N . ASN A 1 342 ? 20.586 -24.952 -10.918 1.00 96.62 342 ASN A N 1
ATOM 2695 C CA . ASN A 1 342 ? 20.673 -24.812 -12.373 1.00 96.62 342 ASN A CA 1
ATOM 2696 C C . ASN A 1 342 ? 21.682 -23.758 -12.846 1.00 96.62 342 ASN A C 1
ATOM 2698 O O . ASN A 1 342 ? 22.071 -23.787 -14.015 1.00 96.62 342 ASN A O 1
ATOM 2702 N N . HIS A 1 343 ? 22.114 -22.864 -11.951 1.00 97.75 343 HIS A N 1
ATOM 2703 C CA . HIS A 1 343 ? 23.027 -21.761 -12.238 1.00 97.75 343 HIS A CA 1
ATOM 2704 C C . HIS A 1 343 ? 22.549 -20.818 -13.354 1.00 97.75 343 HIS A C 1
ATOM 2706 O O . HIS A 1 343 ? 23.359 -20.176 -14.027 1.00 97.75 343 HIS A O 1
ATOM 2712 N N . PHE A 1 344 ? 21.237 -20.736 -13.579 1.00 98.44 344 PHE A N 1
ATOM 2713 C CA . PHE A 1 344 ? 20.660 -19.886 -14.611 1.00 98.44 344 PHE A CA 1
ATOM 2714 C C . PHE A 1 344 ? 20.486 -18.449 -14.133 1.00 98.44 344 PHE A C 1
ATOM 2716 O O . PHE A 1 344 ? 19.938 -18.186 -13.065 1.00 98.44 344 PHE A O 1
ATOM 2723 N N . ILE A 1 345 ? 20.892 -17.515 -14.983 1.00 98.62 345 ILE A N 1
ATOM 2724 C CA . ILE A 1 345 ? 20.588 -16.093 -14.842 1.00 98.62 345 ILE A CA 1
ATOM 2725 C C . ILE A 1 345 ? 19.826 -15.620 -16.073 1.00 98.62 345 ILE A C 1
ATOM 2727 O O . ILE A 1 345 ? 20.000 -16.154 -17.170 1.00 98.62 345 ILE A O 1
ATOM 2731 N N . TYR A 1 346 ? 19.013 -14.593 -15.891 1.00 98.81 346 TYR A N 1
ATOM 2732 C CA . TYR A 1 346 ? 18.284 -13.908 -16.943 1.00 98.81 346 TYR A CA 1
ATOM 2733 C C . TYR A 1 346 ? 18.825 -12.495 -17.061 1.00 98.81 346 TYR A C 1
ATOM 2735 O O . TYR A 1 346 ? 19.133 -11.864 -16.051 1.00 98.81 346 TYR A O 1
ATOM 2743 N N . ALA A 1 347 ? 18.942 -12.013 -18.291 1.00 98.81 347 ALA A N 1
ATOM 2744 C CA . ALA A 1 347 ? 19.354 -10.654 -18.583 1.00 98.81 347 ALA A CA 1
ATOM 2745 C C . ALA A 1 347 ? 18.399 -10.027 -19.594 1.00 98.81 347 ALA A C 1
ATOM 2747 O O . ALA A 1 347 ? 18.002 -10.686 -20.559 1.00 98.81 347 ALA A O 1
ATOM 2748 N N . TYR A 1 348 ? 18.066 -8.757 -19.377 1.00 98.75 348 TYR A N 1
ATOM 2749 C CA . TYR A 1 348 ? 17.334 -7.942 -20.339 1.00 98.75 348 TYR A CA 1
ATOM 2750 C C . TYR A 1 348 ? 18.270 -6.871 -20.880 1.00 98.75 348 TYR A C 1
ATOM 2752 O O . TYR A 1 348 ? 18.806 -6.067 -20.112 1.00 98.75 348 TYR A O 1
ATOM 2760 N N . TYR A 1 349 ? 18.545 -6.906 -22.181 1.00 98.69 349 TYR A N 1
ATOM 2761 C CA . TYR A 1 349 ? 19.616 -6.102 -22.756 1.00 98.69 349 TYR A CA 1
ATOM 2762 C C . TYR A 1 349 ? 19.374 -5.709 -24.213 1.00 98.69 349 TYR A C 1
ATOM 2764 O O . TYR A 1 349 ? 18.622 -6.346 -24.941 1.00 98.69 349 TYR A O 1
ATOM 2772 N N . SER A 1 350 ? 20.064 -4.662 -24.645 1.00 98.38 350 SER A N 1
ATOM 2773 C CA . SER A 1 350 ? 19.988 -4.070 -25.976 1.00 98.38 350 SER A CA 1
ATOM 2774 C C . SER A 1 350 ? 21.205 -4.495 -26.811 1.00 98.38 350 SER A C 1
ATOM 2776 O O . SER A 1 350 ? 22.239 -3.829 -26.726 1.00 98.38 350 SER A O 1
ATOM 2778 N N . PRO A 1 351 ? 21.170 -5.586 -27.598 1.00 97.81 351 PRO A N 1
ATOM 2779 C CA . PRO A 1 351 ? 22.303 -5.970 -28.442 1.00 97.81 351 PRO A CA 1
ATOM 2780 C C . PRO A 1 351 ? 22.612 -4.916 -29.517 1.00 97.81 351 PRO A C 1
ATOM 2782 O O . PRO A 1 351 ? 21.738 -4.157 -29.943 1.00 97.81 351 PRO A O 1
ATOM 2785 N N . VAL A 1 352 ? 23.864 -4.889 -29.988 1.00 96.81 352 VAL A N 1
ATOM 2786 C CA . VAL A 1 352 ? 24.278 -4.033 -31.122 1.00 96.81 352 VAL A CA 1
ATOM 2787 C C . VAL A 1 352 ? 23.860 -4.578 -32.490 1.00 96.81 352 VAL A C 1
ATOM 2789 O O . VAL A 1 352 ? 23.864 -3.837 -33.468 1.00 96.81 352 VAL A O 1
ATOM 2792 N N . ASP A 1 353 ? 23.541 -5.870 -32.580 1.00 94.81 353 ASP A N 1
ATOM 2793 C CA . ASP A 1 353 ? 23.277 -6.562 -33.848 1.00 94.81 353 ASP A CA 1
ATOM 2794 C C . ASP A 1 353 ? 21.858 -6.335 -34.392 1.00 94.81 353 ASP A C 1
ATOM 2796 O O . ASP A 1 353 ? 21.585 -6.617 -35.560 1.00 94.81 353 ASP A O 1
ATOM 2800 N N . SER A 1 354 ? 20.952 -5.826 -33.557 1.00 96.38 354 SER A N 1
ATOM 2801 C CA . SER A 1 354 ? 19.532 -5.723 -33.863 1.00 96.38 354 SER A CA 1
ATOM 2802 C C . SER A 1 354 ? 18.847 -4.613 -33.060 1.00 96.38 354 SER A C 1
ATOM 2804 O O . SER A 1 354 ? 19.239 -4.245 -31.949 1.00 96.38 354 SER A O 1
ATOM 2806 N N . SER A 1 355 ? 17.791 -4.040 -33.642 1.00 96.12 355 SER A N 1
ATOM 2807 C CA . SER A 1 355 ? 16.957 -3.011 -33.004 1.00 96.12 355 SER A CA 1
ATOM 2808 C C . SER A 1 355 ? 15.855 -3.658 -32.158 1.00 96.12 355 SER A C 1
ATOM 2810 O O . SER A 1 355 ? 14.663 -3.574 -32.460 1.00 96.12 355 SER A O 1
ATOM 2812 N N . VAL A 1 356 ? 16.283 -4.387 -31.129 1.00 97.88 356 VAL A N 1
ATOM 2813 C CA . VAL A 1 356 ? 15.418 -5.034 -30.139 1.00 97.88 356 VAL A CA 1
ATOM 2814 C C . VAL A 1 356 ? 16.016 -4.883 -28.749 1.00 97.88 356 VAL A C 1
ATOM 2816 O O . VAL A 1 356 ? 17.230 -4.786 -28.606 1.00 97.88 356 VAL A O 1
ATOM 2819 N N . ASP A 1 357 ? 15.191 -4.930 -27.720 1.00 98.00 357 ASP A N 1
ATOM 2820 C CA . ASP A 1 357 ? 15.648 -5.307 -26.389 1.00 98.00 357 ASP A CA 1
ATOM 2821 C C . ASP A 1 357 ? 15.272 -6.771 -26.150 1.00 98.00 357 ASP A C 1
ATOM 2823 O O . ASP A 1 357 ? 14.203 -7.239 -26.553 1.00 98.00 357 ASP A O 1
ATOM 2827 N N . ARG A 1 358 ? 16.201 -7.527 -25.576 1.00 98.12 358 ARG A N 1
ATOM 2828 C CA . ARG A 1 358 ? 16.186 -8.984 -25.563 1.00 98.12 358 ARG A CA 1
ATOM 2829 C C . ARG A 1 358 ? 16.204 -9.495 -24.136 1.00 98.12 358 ARG A C 1
ATOM 2831 O O . ARG A 1 358 ? 17.116 -9.179 -23.378 1.00 98.12 358 ARG A O 1
ATOM 2838 N N . LEU A 1 359 ? 15.231 -10.340 -23.810 1.00 98.75 359 LEU A N 1
ATOM 2839 C CA . LEU A 1 359 ? 15.283 -11.216 -22.648 1.00 98.75 359 LEU A CA 1
ATOM 2840 C C . LEU A 1 359 ? 16.004 -12.505 -23.048 1.00 98.75 359 LEU A C 1
ATOM 2842 O O . LEU A 1 359 ? 15.516 -13.249 -23.905 1.00 98.75 359 LEU A O 1
ATOM 2846 N N . SER A 1 360 ? 17.124 -12.791 -22.395 1.00 98.69 360 SER A N 1
ATOM 2847 C CA . SER A 1 360 ? 17.885 -14.026 -22.593 1.00 98.69 360 SER A CA 1
ATOM 2848 C C . SER A 1 360 ? 18.224 -14.695 -21.270 1.00 98.69 360 SER A C 1
ATOM 2850 O O . SER A 1 360 ? 18.330 -14.040 -20.234 1.00 98.69 360 SER A O 1
ATOM 2852 N N . ARG A 1 361 ? 18.456 -16.008 -21.323 1.00 98.69 361 ARG A N 1
ATOM 2853 C CA . ARG A 1 361 ? 19.002 -16.806 -20.222 1.00 98.69 361 ARG A CA 1
ATOM 2854 C C . ARG A 1 361 ? 20.440 -17.225 -20.513 1.00 98.69 361 ARG A C 1
ATOM 2856 O O . ARG A 1 361 ? 20.740 -17.649 -21.627 1.00 98.69 361 ARG A O 1
ATOM 2863 N N . PHE A 1 362 ? 21.285 -17.191 -19.490 1.00 98.69 362 PHE A N 1
ATOM 2864 C CA . PHE A 1 362 ? 22.676 -17.651 -19.504 1.00 98.69 362 PHE A CA 1
ATOM 2865 C C . PHE A 1 362 ? 22.958 -18.555 -18.296 1.00 98.69 362 PHE A C 1
ATOM 2867 O O . PHE A 1 362 ? 22.151 -18.637 -17.368 1.00 98.69 362 PHE A O 1
ATOM 2874 N N . ARG A 1 363 ? 24.119 -19.216 -18.287 1.00 98.38 363 ARG A N 1
ATOM 2875 C CA . ARG A 1 363 ? 24.666 -19.951 -17.136 1.00 98.38 363 ARG A CA 1
ATOM 2876 C C . ARG A 1 363 ? 25.802 -19.165 -16.483 1.00 98.38 363 ARG A C 1
ATOM 2878 O O . ARG A 1 363 ? 26.699 -18.695 -17.185 1.00 98.38 363 ARG A O 1
ATOM 2885 N N . LEU A 1 364 ? 25.770 -19.058 -15.156 1.00 98.38 364 LEU A N 1
ATOM 2886 C CA . LEU A 1 364 ? 26.840 -18.506 -14.322 1.00 98.38 364 LEU A CA 1
ATOM 2887 C C . LEU A 1 364 ? 27.573 -19.650 -13.613 1.00 98.38 364 LEU A C 1
ATOM 2889 O O . LEU A 1 364 ? 27.095 -20.181 -12.617 1.00 98.38 364 LEU A O 1
ATOM 2893 N N . GLU A 1 365 ? 28.741 -20.028 -14.120 1.00 94.88 365 GLU A N 1
ATOM 2894 C CA . GLU A 1 365 ? 29.511 -21.176 -13.637 1.00 94.88 365 GLU A CA 1
ATOM 2895 C C . GLU A 1 365 ? 30.916 -20.726 -13.248 1.00 94.88 365 GLU A C 1
ATOM 2897 O O . GLU A 1 365 ? 31.580 -20.028 -14.013 1.00 94.88 365 GLU A O 1
ATOM 2902 N N . ASN A 1 366 ? 31.386 -21.132 -12.065 1.00 94.25 366 ASN A N 1
ATOM 2903 C CA . ASN A 1 366 ? 32.727 -20.797 -11.568 1.00 94.25 366 ASN A CA 1
ATOM 2904 C C . ASN A 1 366 ? 33.031 -19.286 -11.657 1.00 94.25 366 ASN A C 1
ATOM 2906 O O . ASN A 1 366 ? 34.049 -18.872 -12.220 1.00 94.25 366 ASN A O 1
ATOM 2910 N N . ASP A 1 367 ? 32.106 -18.460 -11.154 1.00 96.06 367 ASP A N 1
ATOM 2911 C CA . ASP A 1 367 ? 32.175 -16.993 -11.188 1.00 96.06 367 ASP A CA 1
ATOM 2912 C C . ASP A 1 367 ? 32.422 -16.426 -12.605 1.00 96.06 367 ASP A C 1
ATOM 2914 O O . ASP A 1 367 ? 33.109 -15.420 -12.782 1.00 96.06 367 ASP A O 1
ATOM 2918 N N . THR A 1 368 ? 31.892 -17.093 -13.636 1.00 98.25 368 THR A N 1
ATOM 2919 C CA . THR A 1 368 ? 31.959 -16.663 -15.039 1.00 98.25 368 THR A CA 1
ATOM 2920 C C . THR A 1 368 ? 30.625 -16.914 -15.739 1.00 98.25 368 THR A C 1
ATOM 2922 O O . THR A 1 368 ? 30.063 -18.005 -15.671 1.00 98.25 368 THR A O 1
ATOM 2925 N N . ILE A 1 369 ? 30.109 -15.914 -16.452 1.00 98.44 369 ILE A N 1
ATOM 2926 C CA . ILE A 1 369 ? 28.932 -16.079 -17.306 1.00 98.44 369 ILE A CA 1
ATOM 2927 C C . ILE A 1 369 ? 29.377 -16.692 -18.630 1.00 98.44 369 ILE A C 1
ATOM 2929 O O . ILE A 1 369 ? 30.144 -16.092 -19.387 1.00 98.44 369 ILE A O 1
ATOM 2933 N N . ASN A 1 370 ? 28.865 -17.880 -18.939 1.00 98.06 370 ASN A N 1
ATOM 2934 C CA . ASN A 1 370 ? 29.102 -18.524 -20.222 1.00 98.06 370 ASN A CA 1
ATOM 2935 C C . ASN A 1 370 ? 28.207 -17.892 -21.299 1.00 98.06 370 ASN A C 1
ATOM 2937 O O . ASN A 1 370 ? 27.051 -18.281 -21.463 1.00 98.06 370 ASN A O 1
ATOM 2941 N N . LEU A 1 371 ? 28.740 -16.940 -22.065 1.00 97.00 371 LEU A N 1
ATOM 2942 C CA . LEU A 1 371 ? 27.983 -16.251 -23.120 1.00 97.00 371 LEU A CA 1
ATOM 2943 C C . LEU A 1 371 ? 27.507 -17.194 -24.241 1.00 97.00 371 LEU A C 1
ATOM 2945 O O . LEU A 1 371 ? 26.465 -16.950 -24.834 1.00 97.00 371 LEU A O 1
ATOM 2949 N N . TYR A 1 372 ? 28.199 -18.313 -24.485 1.00 97.19 372 TYR A N 1
ATOM 2950 C CA . TYR A 1 372 ? 27.774 -19.317 -25.472 1.00 97.19 372 TYR A CA 1
ATOM 2951 C C . TYR A 1 372 ? 26.558 -20.134 -25.020 1.00 97.19 372 TYR A C 1
ATOM 2953 O O . TYR A 1 372 ? 25.954 -20.840 -25.825 1.00 97.19 372 TYR A O 1
ATOM 2961 N N . SER A 1 373 ? 26.194 -20.060 -23.736 1.00 98.00 373 SER A N 1
ATOM 2962 C CA . SER A 1 373 ? 25.001 -20.724 -23.200 1.00 98.00 373 SER A CA 1
ATOM 2963 C C . SER A 1 373 ? 23.701 -19.963 -23.472 1.00 98.00 373 SER A C 1
ATOM 2965 O O . SER A 1 373 ? 22.645 -20.417 -23.027 1.00 98.00 373 SER A O 1
ATOM 2967 N N . GLU A 1 374 ? 23.772 -18.830 -24.181 1.00 98.12 374 GLU A N 1
ATOM 2968 C CA . GLU A 1 374 ? 22.626 -17.964 -24.422 1.00 98.12 374 GLU A CA 1
ATOM 2969 C C . GLU A 1 374 ? 21.423 -18.730 -24.981 1.00 98.12 374 GLU A C 1
ATOM 2971 O O . GLU A 1 374 ? 21.498 -19.456 -25.979 1.00 98.12 374 GLU A O 1
ATOM 2976 N N . LYS A 1 375 ? 20.277 -18.507 -24.343 1.00 98.38 375 LYS A N 1
ATOM 2977 C CA . LYS A 1 375 ? 18.962 -18.818 -24.888 1.00 98.38 375 LYS A CA 1
ATOM 2978 C C . LYS A 1 375 ? 18.157 -17.535 -24.962 1.00 98.38 375 LYS A C 1
ATOM 2980 O O . LYS A 1 375 ? 17.778 -16.994 -23.927 1.00 98.38 375 LYS A O 1
ATOM 2985 N N . VAL A 1 376 ? 17.910 -17.070 -26.183 1.00 98.38 376 VAL A N 1
ATOM 2986 C CA . VAL A 1 376 ? 17.011 -15.945 -26.452 1.00 98.38 376 VAL A CA 1
ATOM 2987 C C . VAL A 1 376 ? 15.578 -16.390 -26.174 1.00 98.38 376 VAL A C 1
ATOM 2989 O O . VAL A 1 376 ? 15.118 -17.370 -26.756 1.00 98.38 376 VAL A O 1
ATOM 2992 N N . ILE A 1 377 ? 14.896 -15.688 -25.271 1.00 98.62 377 ILE A N 1
ATOM 2993 C CA . ILE A 1 377 ? 13.540 -16.027 -24.817 1.00 98.62 377 ILE A CA 1
ATOM 2994 C C . ILE A 1 377 ? 12.516 -15.149 -25.527 1.00 98.62 377 ILE A C 1
ATOM 2996 O O . ILE A 1 377 ? 11.541 -15.651 -26.082 1.00 98.62 377 ILE A O 1
ATOM 3000 N N . LEU A 1 378 ? 12.728 -13.833 -25.497 1.00 98.25 378 LEU A N 1
ATOM 3001 C CA . LEU A 1 378 ? 11.777 -12.853 -26.006 1.00 98.25 378 LEU A CA 1
ATOM 3002 C C . LEU A 1 378 ? 12.513 -11.620 -26.528 1.00 98.25 378 LEU A C 1
ATOM 3004 O O . LEU A 1 378 ? 13.481 -11.169 -25.920 1.00 98.25 378 LEU A O 1
ATOM 3008 N N . GLU A 1 379 ? 12.017 -11.054 -27.626 1.00 98.31 379 GLU A N 1
ATOM 3009 C CA . GLU A 1 379 ? 12.524 -9.809 -28.202 1.00 98.31 379 GLU A CA 1
ATOM 3010 C C . GLU A 1 379 ? 11.407 -8.764 -28.295 1.00 98.31 379 GLU A C 1
ATOM 3012 O O . GLU A 1 379 ? 10.334 -9.005 -28.863 1.00 98.31 379 GLU A O 1
ATOM 3017 N N . VAL A 1 380 ? 11.682 -7.581 -27.753 1.00 98.38 380 VAL A N 1
ATOM 3018 C CA . VAL A 1 380 ? 10.851 -6.382 -27.846 1.00 98.38 380 VAL A CA 1
ATOM 3019 C C . VAL A 1 380 ? 11.464 -5.488 -28.912 1.00 98.38 380 VAL A C 1
ATOM 3021 O O . VAL A 1 380 ? 12.590 -5.028 -28.764 1.00 98.38 380 VAL A O 1
ATOM 3024 N N . LYS A 1 381 ? 10.749 -5.236 -30.010 1.00 97.06 381 LYS A N 1
ATOM 3025 C CA . LYS A 1 381 ? 11.256 -4.351 -31.069 1.00 97.06 381 LYS A CA 1
ATOM 3026 C C . LYS A 1 381 ? 11.399 -2.927 -30.546 1.00 97.06 381 LYS A C 1
ATOM 3028 O O . LYS A 1 381 ? 10.464 -2.409 -29.944 1.00 97.06 381 LYS A O 1
ATOM 3033 N N . THR A 1 382 ? 12.523 -2.288 -30.844 1.00 95.31 382 THR A N 1
ATOM 3034 C CA . THR A 1 382 ? 12.813 -0.908 -30.448 1.00 95.31 382 THR A CA 1
ATOM 3035 C C . THR A 1 382 ? 13.350 -0.111 -31.628 1.00 95.31 382 THR A C 1
ATOM 3037 O O . THR A 1 382 ? 13.890 -0.659 -32.584 1.00 95.31 382 THR A O 1
ATOM 3040 N N . ASP A 1 383 ? 13.185 1.205 -31.585 1.00 93.38 383 ASP A N 1
ATOM 3041 C CA . ASP A 1 383 ? 13.927 2.119 -32.442 1.00 93.38 383 ASP A CA 1
ATOM 3042 C C . ASP A 1 383 ? 15.238 2.507 -31.739 1.00 93.38 383 ASP A C 1
ATOM 3044 O O . ASP A 1 383 ? 15.257 2.770 -30.533 1.00 93.38 383 ASP A O 1
ATOM 3048 N N . ARG A 1 384 ? 16.336 2.532 -32.503 1.00 93.56 384 ARG A N 1
ATOM 3049 C CA . ARG A 1 384 ? 17.652 3.038 -32.077 1.00 93.56 384 ARG A CA 1
ATOM 3050 C C . ARG A 1 384 ? 17.851 4.473 -32.554 1.00 93.56 384 ARG A C 1
ATOM 3052 O O . ARG A 1 384 ? 17.047 4.977 -33.333 1.00 93.56 384 ARG A O 1
ATOM 3059 N N . GLU A 1 385 ? 18.923 5.112 -32.086 1.00 91.94 385 GLU A N 1
ATOM 3060 C CA . GLU A 1 385 ? 19.216 6.531 -32.354 1.00 91.94 385 GLU A CA 1
ATOM 3061 C C . GLU A 1 385 ? 18.088 7.483 -31.921 1.00 91.94 385 GLU A C 1
ATOM 3063 O O . GLU A 1 385 ? 17.971 8.604 -32.413 1.00 91.94 385 GLU A O 1
ATOM 3068 N N . ILE A 1 386 ? 17.280 7.039 -30.958 1.00 89.75 386 ILE A N 1
ATOM 3069 C CA . ILE A 1 386 ? 16.288 7.846 -30.258 1.00 89.75 386 ILE A CA 1
ATOM 3070 C C . ILE A 1 386 ? 16.477 7.673 -28.750 1.00 89.75 386 ILE A C 1
ATOM 3072 O O . ILE A 1 386 ? 17.059 6.689 -28.283 1.00 89.75 386 ILE A O 1
ATOM 3076 N N . CYS A 1 387 ? 15.945 8.625 -27.999 1.00 84.38 387 CYS A N 1
ATOM 3077 C CA . CYS A 1 387 ? 15.713 8.515 -26.563 1.00 84.38 387 CYS A CA 1
ATOM 3078 C C . CYS A 1 387 ? 14.192 8.363 -26.356 1.00 84.38 387 CYS A C 1
ATOM 3080 O O . CYS A 1 387 ? 13.442 8.794 -27.227 1.00 84.38 387 CYS A O 1
ATOM 3082 N N . CYS A 1 388 ? 13.646 7.767 -25.301 1.00 88.12 388 CYS A N 1
ATOM 3083 C CA . CYS A 1 388 ? 14.223 7.208 -24.078 1.00 88.12 388 CYS A CA 1
ATOM 3084 C C . CYS A 1 388 ? 13.368 5.984 -23.664 1.00 88.12 388 CYS A C 1
ATOM 3086 O O . CYS A 1 388 ? 12.771 5.346 -24.529 1.00 88.12 388 CYS A O 1
ATOM 3088 N N . HIS A 1 389 ? 13.288 5.683 -22.366 1.00 94.38 389 HIS A N 1
ATOM 3089 C CA . HIS A 1 389 ? 12.319 4.785 -21.733 1.00 94.38 389 HIS A CA 1
ATOM 3090 C C . HIS A 1 389 ? 12.466 3.330 -22.151 1.00 94.38 389 HIS A C 1
ATOM 3092 O O . HIS A 1 389 ? 11.799 2.822 -23.057 1.00 94.38 389 HIS A O 1
ATOM 3098 N N . THR A 1 390 ? 13.352 2.644 -21.447 1.00 93.31 390 THR A N 1
ATOM 3099 C CA . THR A 1 390 ? 13.682 1.248 -21.730 1.00 93.31 390 THR A CA 1
ATOM 3100 C C . THR A 1 390 ? 12.998 0.269 -20.779 1.00 93.31 390 THR A C 1
ATOM 3102 O O . THR A 1 390 ? 12.750 -0.875 -21.163 1.00 93.31 390 THR A O 1
ATOM 3105 N N . GLY A 1 391 ? 12.598 0.706 -19.579 1.00 94.88 391 GLY A N 1
ATOM 3106 C CA . GLY A 1 391 ? 12.194 -0.202 -18.507 1.00 94.88 391 GLY A CA 1
ATOM 3107 C C . GLY A 1 391 ? 13.333 -1.172 -18.186 1.00 94.88 391 GLY A C 1
ATOM 3108 O O . GLY A 1 391 ? 14.462 -0.759 -17.934 1.00 94.88 391 GLY A O 1
ATOM 3109 N N . GLY A 1 392 ? 13.047 -2.467 -18.270 1.00 96.19 392 GLY A N 1
ATOM 3110 C CA . GLY A 1 392 ? 14.055 -3.515 -18.351 1.00 96.19 392 GLY A CA 1
ATOM 3111 C C . GLY A 1 392 ? 14.297 -4.306 -17.075 1.00 96.19 392 GLY A C 1
ATOM 3112 O O . GLY A 1 392 ? 15.213 -5.119 -17.059 1.00 96.19 392 GLY A O 1
ATOM 3113 N N . SER A 1 393 ? 13.484 -4.114 -16.036 1.00 97.75 393 SER A N 1
ATOM 3114 C CA . SER A 1 393 ? 13.586 -4.881 -14.792 1.00 97.75 393 SER A CA 1
ATOM 3115 C C . SER A 1 393 ? 12.952 -6.265 -14.946 1.00 97.75 393 SER A C 1
ATOM 3117 O O . SER A 1 393 ? 11.926 -6.420 -15.620 1.00 97.75 393 SER A O 1
ATOM 3119 N N . ILE A 1 394 ? 13.568 -7.275 -14.327 1.00 98.56 394 ILE A N 1
ATOM 3120 C CA . ILE A 1 394 ? 13.098 -8.666 -14.336 1.00 98.56 394 ILE A CA 1
ATOM 3121 C C . ILE A 1 394 ? 12.730 -9.091 -12.912 1.00 98.56 394 ILE A C 1
ATOM 3123 O O . ILE A 1 394 ? 13.538 -8.975 -11.994 1.00 98.56 394 ILE A O 1
ATOM 3127 N N . ALA A 1 395 ? 11.552 -9.689 -12.731 1.00 98.25 395 ALA A N 1
ATOM 3128 C CA . ALA A 1 395 ? 11.152 -10.272 -11.452 1.00 98.25 395 ALA A CA 1
ATOM 3129 C C . ALA A 1 395 ? 10.484 -11.636 -11.633 1.00 98.25 395 ALA A C 1
ATOM 3131 O O . ALA A 1 395 ? 9.662 -11.833 -12.526 1.00 98.25 395 ALA A O 1
ATOM 3132 N N . PHE A 1 396 ? 10.804 -12.578 -10.748 1.00 98.12 396 PHE A N 1
ATOM 3133 C CA . PHE A 1 396 ? 10.080 -13.841 -10.659 1.00 98.12 396 PHE A CA 1
ATOM 3134 C C . PHE A 1 396 ? 8.942 -13.722 -9.650 1.00 98.12 396 PHE A C 1
ATOM 3136 O O . PHE A 1 396 ? 9.137 -13.243 -8.536 1.00 98.12 396 PHE A O 1
ATOM 3143 N N . GLY A 1 397 ? 7.764 -14.193 -10.041 1.00 96.62 397 GLY A N 1
ATOM 3144 C CA . GLY A 1 397 ? 6.694 -14.572 -9.129 1.00 96.62 397 GLY A CA 1
ATOM 3145 C C . GLY A 1 397 ? 6.686 -16.083 -8.867 1.00 96.62 397 GLY A C 1
ATOM 3146 O O . GLY A 1 397 ? 7.540 -16.822 -9.376 1.00 96.62 397 GLY A O 1
ATOM 3147 N N . PRO A 1 398 ? 5.675 -16.576 -8.136 1.00 93.56 398 PRO A N 1
ATOM 3148 C CA . PRO A 1 398 ? 5.498 -18.003 -7.890 1.00 93.56 398 PRO A CA 1
ATOM 3149 C C . PRO A 1 398 ? 5.405 -18.842 -9.176 1.00 93.56 398 PRO A C 1
ATOM 3151 O O . PRO A 1 398 ? 5.039 -18.358 -10.254 1.00 93.56 398 PRO A O 1
ATOM 3154 N N . ASN A 1 399 ? 5.698 -20.141 -9.056 1.00 92.19 399 ASN A N 1
ATOM 3155 C CA . ASN A 1 399 ? 5.552 -21.133 -10.132 1.00 92.19 399 ASN A CA 1
ATOM 3156 C C . ASN A 1 399 ? 6.336 -20.806 -11.420 1.00 92.19 399 ASN A C 1
ATOM 3158 O O . ASN A 1 399 ? 5.841 -21.043 -12.523 1.00 92.19 399 ASN A O 1
ATOM 3162 N N . ARG A 1 400 ? 7.554 -20.255 -11.287 1.00 94.69 400 ARG A N 1
ATOM 3163 C CA . ARG A 1 400 ? 8.436 -19.871 -12.413 1.00 94.69 400 ARG A CA 1
ATOM 3164 C C . ARG A 1 400 ? 7.788 -18.862 -13.376 1.00 94.69 400 ARG A C 1
ATOM 3166 O O . ARG A 1 400 ? 8.124 -18.813 -14.561 1.00 94.69 400 ARG A O 1
ATOM 3173 N N . THR A 1 401 ? 6.858 -18.055 -12.867 1.00 97.88 401 THR A N 1
ATOM 3174 C CA . THR A 1 401 ? 6.305 -16.913 -13.599 1.00 97.88 401 THR A CA 1
ATOM 3175 C C . THR A 1 401 ? 7.359 -15.814 -13.633 1.00 97.88 401 THR A C 1
ATOM 3177 O O . THR A 1 401 ? 7.789 -15.355 -12.581 1.00 97.88 401 THR A O 1
ATOM 3180 N N . LEU A 1 402 ? 7.775 -15.390 -14.820 1.00 98.50 402 LEU A N 1
ATOM 3181 C CA . LEU A 1 402 ? 8.706 -14.289 -15.026 1.00 98.50 402 LEU A CA 1
ATOM 3182 C C . LEU A 1 402 ? 7.936 -13.071 -15.532 1.00 98.50 402 LEU A C 1
ATOM 3184 O O . LEU A 1 402 ? 7.165 -13.162 -16.491 1.00 98.50 402 LEU A O 1
ATOM 3188 N N . PHE A 1 403 ? 8.190 -11.938 -14.891 1.00 98.81 403 PHE A N 1
ATOM 3189 C CA . PHE A 1 403 ? 7.777 -10.620 -15.335 1.00 98.81 403 PHE A CA 1
ATOM 3190 C C . PHE A 1 403 ? 8.983 -9.859 -15.874 1.00 98.81 403 PHE A C 1
ATOM 3192 O O . PHE A 1 403 ? 10.060 -9.906 -15.279 1.00 98.81 403 PHE A O 1
ATOM 3199 N N . VAL A 1 404 ? 8.800 -9.160 -16.991 1.00 98.69 404 VAL A N 1
ATOM 3200 C CA . VAL A 1 404 ? 9.807 -8.252 -17.552 1.00 98.69 404 VAL A CA 1
ATOM 3201 C C . VAL A 1 404 ? 9.138 -6.954 -17.974 1.00 98.69 404 VAL A C 1
ATOM 3203 O O . VAL A 1 404 ? 8.101 -6.972 -18.644 1.00 98.69 404 VAL A O 1
ATOM 3206 N N . SER A 1 405 ? 9.699 -5.828 -17.547 1.00 98.44 405 SER A N 1
ATOM 3207 C CA . SER A 1 405 ? 9.182 -4.509 -17.892 1.00 98.44 405 SER A CA 1
ATOM 3208 C C . SER A 1 405 ? 9.835 -3.978 -19.167 1.00 98.44 405 SER A C 1
ATOM 3210 O O . SER A 1 405 ? 11.033 -4.146 -19.380 1.00 98.44 405 SER A O 1
ATOM 3212 N N . ALA A 1 406 ? 9.051 -3.334 -20.027 1.00 98.31 406 ALA A N 1
ATOM 3213 C CA . ALA A 1 406 ? 9.528 -2.710 -21.254 1.00 98.31 406 ALA A CA 1
ATOM 3214 C C . ALA A 1 406 ? 8.939 -1.303 -21.369 1.00 98.31 406 ALA A C 1
ATOM 3216 O O . ALA A 1 406 ? 7.717 -1.131 -21.377 1.00 98.31 406 ALA A O 1
ATOM 3217 N N . GLY A 1 407 ? 9.805 -0.297 -21.471 1.00 97.50 407 GLY A N 1
ATOM 3218 C CA . GLY A 1 407 ? 9.387 1.087 -21.684 1.00 97.50 407 GLY A CA 1
ATOM 3219 C C . GLY A 1 407 ? 8.774 1.313 -23.067 1.00 97.50 407 GLY A C 1
ATOM 3220 O O . GLY A 1 407 ? 8.828 0.455 -23.955 1.00 97.50 407 GLY A O 1
ATOM 3221 N N . ASP A 1 408 ? 8.121 2.457 -23.243 1.00 97.25 408 ASP A N 1
ATOM 3222 C CA . ASP A 1 408 ? 7.385 2.808 -24.460 1.00 97.25 408 ASP A CA 1
ATOM 3223 C C . ASP A 1 408 ? 8.285 3.119 -25.663 1.00 97.25 408 ASP A C 1
ATOM 3225 O O . ASP A 1 408 ? 7.795 3.164 -26.799 1.00 97.25 408 ASP A O 1
ATOM 3229 N N . ASN A 1 409 ? 9.592 3.287 -25.423 1.00 95.81 409 ASN A N 1
ATOM 3230 C CA . ASN A 1 409 ? 10.597 3.645 -26.414 1.00 95.81 409 ASN A CA 1
ATOM 3231 C C . ASN A 1 409 ? 10.187 4.892 -27.219 1.00 95.81 409 ASN A C 1
ATOM 3233 O O . ASN A 1 409 ? 10.345 4.941 -28.438 1.00 95.81 409 ASN A O 1
ATOM 3237 N N . SER A 1 410 ? 9.606 5.888 -26.558 1.00 93.69 410 SER A N 1
ATOM 3238 C CA . SER A 1 410 ? 9.229 7.170 -27.157 1.00 93.69 410 SER A CA 1
ATOM 3239 C C . SER A 1 410 ? 9.996 8.310 -26.494 1.00 93.69 410 SER A C 1
ATOM 3241 O O . SER A 1 410 ? 10.447 8.206 -25.353 1.00 93.69 410 SER A O 1
ATOM 3243 N N . THR A 1 411 ? 10.209 9.395 -27.233 1.00 91.19 411 THR A N 1
ATOM 3244 C CA . THR A 1 411 ? 10.960 10.536 -26.705 1.00 91.19 411 THR A CA 1
ATOM 3245 C C . THR A 1 411 ? 10.108 11.329 -25.718 1.00 91.19 411 THR A C 1
ATOM 3247 O O . THR A 1 411 ? 8.943 11.602 -26.012 1.00 91.19 411 THR A O 1
ATOM 3250 N N . PRO A 1 412 ? 10.667 11.731 -24.563 1.00 89.06 412 PRO A N 1
ATOM 3251 C CA . PRO A 1 412 ? 9.995 12.633 -23.633 1.00 89.06 412 PRO A CA 1
ATOM 3252 C C . PRO A 1 412 ? 10.075 14.099 -24.077 1.00 89.06 412 PRO A C 1
ATOM 3254 O O . PRO A 1 412 ? 9.402 14.953 -23.509 1.00 89.06 412 PRO A O 1
ATOM 3257 N N . PHE A 1 413 ? 10.935 14.405 -25.052 1.00 90.12 413 PHE A N 1
ATOM 3258 C CA . PHE A 1 413 ? 11.218 15.769 -25.481 1.00 90.12 413 PHE A CA 1
ATOM 3259 C C . PHE A 1 413 ? 10.233 16.270 -26.531 1.00 90.12 413 PHE A C 1
ATOM 3261 O O . PHE A 1 413 ? 9.751 15.506 -27.366 1.00 90.12 413 PHE A O 1
ATOM 3268 N N . ASP A 1 414 ? 10.043 17.585 -26.544 1.00 91.25 414 ASP A N 1
ATOM 3269 C CA . ASP A 1 414 ? 9.273 18.285 -27.564 1.00 91.25 414 ASP A CA 1
ATOM 3270 C C . ASP A 1 414 ? 9.852 18.107 -28.975 1.00 91.25 414 ASP A C 1
ATOM 3272 O O . ASP A 1 414 ? 11.068 18.070 -29.195 1.00 91.25 414 ASP A O 1
ATOM 3276 N N . GLU A 1 415 ? 8.960 18.075 -29.960 1.00 90.88 415 GLU A N 1
ATOM 3277 C CA . GLU A 1 415 ? 9.298 18.057 -31.373 1.00 90.88 415 GLU A CA 1
ATOM 3278 C C . GLU A 1 415 ? 10.065 19.339 -31.748 1.00 90.88 415 GLU A C 1
ATOM 3280 O O . GLU A 1 415 ? 9.528 20.451 -31.626 1.00 90.88 415 GLU A O 1
ATOM 3285 N N . PRO A 1 416 ? 11.307 19.238 -32.254 1.00 88.00 416 PRO A N 1
ATOM 3286 C CA . PRO A 1 416 ? 12.096 20.411 -32.580 1.00 88.00 416 PRO A CA 1
ATOM 3287 C C . PRO A 1 416 ? 11.475 21.171 -33.757 1.00 88.00 416 PRO A C 1
ATOM 3289 O O . PRO A 1 416 ? 11.009 20.590 -34.743 1.00 88.00 416 PRO A O 1
ATOM 3292 N N . ASN A 1 417 ? 11.524 22.502 -33.675 1.00 88.75 417 ASN A N 1
ATOM 3293 C CA . ASN A 1 417 ? 11.075 23.422 -34.725 1.00 88.75 417 ASN A CA 1
ATOM 3294 C C . ASN A 1 417 ? 9.598 23.254 -35.139 1.00 88.75 417 ASN A C 1
ATOM 3296 O O . ASN A 1 417 ? 9.232 23.602 -36.263 1.00 88.75 417 ASN A O 1
ATOM 3300 N N . GLN A 1 418 ? 8.741 22.734 -34.254 1.00 88.94 418 GLN A N 1
ATOM 3301 C CA . GLN A 1 418 ? 7.304 22.616 -34.506 1.00 88.94 418 GLN A CA 1
ATOM 3302 C C . GLN A 1 418 ? 6.516 23.761 -33.871 1.00 88.94 418 GLN A C 1
ATOM 3304 O O . GLN A 1 418 ? 6.754 24.149 -32.732 1.00 88.94 418 GLN A O 1
ATOM 3309 N N . LYS A 1 419 ? 5.518 24.277 -34.603 1.00 85.75 419 LYS A N 1
ATOM 3310 C CA . LYS A 1 419 ? 4.578 25.293 -34.093 1.00 85.75 419 LYS A CA 1
ATOM 3311 C C . LYS A 1 419 ? 3.697 24.751 -32.961 1.00 85.75 419 LYS A C 1
ATOM 3313 O O . LYS A 1 419 ? 3.319 25.495 -32.062 1.00 85.75 419 LYS A O 1
ATOM 3318 N N . TYR A 1 420 ? 3.335 23.475 -33.054 1.00 83.44 420 TYR A N 1
ATOM 3319 C CA . TYR A 1 420 ? 2.557 22.754 -32.058 1.00 83.44 420 TYR A CA 1
ATOM 3320 C C . TYR A 1 420 ? 3.376 21.529 -31.662 1.00 83.44 420 TYR A C 1
ATOM 3322 O O . TYR A 1 420 ? 3.388 20.548 -32.397 1.00 83.44 420 TYR A O 1
ATOM 3330 N N . ASN A 1 421 ? 4.103 21.636 -30.556 1.00 89.12 421 ASN A N 1
ATOM 3331 C CA . ASN A 1 421 ? 4.832 20.532 -29.946 1.00 89.12 421 ASN A CA 1
ATOM 3332 C C . ASN A 1 421 ? 4.067 20.004 -28.716 1.00 89.12 421 ASN A C 1
ATOM 3334 O O . ASN A 1 421 ? 2.963 20.480 -28.388 1.00 89.12 421 ASN A O 1
ATOM 3338 N N . THR A 1 422 ? 4.637 18.996 -28.067 1.00 87.44 422 THR A N 1
ATOM 3339 C CA . THR A 1 422 ? 4.044 18.271 -26.942 1.00 87.44 422 THR A CA 1
ATOM 3340 C C . THR A 1 422 ? 3.954 19.110 -25.647 1.00 87.44 422 THR A C 1
ATOM 3342 O O . THR A 1 422 ? 2.961 18.983 -24.930 1.00 87.44 422 THR A O 1
ATOM 3345 N N . TYR A 1 423 ? 4.869 20.060 -25.409 1.00 90.75 423 TYR A N 1
ATOM 3346 C CA . TYR A 1 423 ? 5.042 20.842 -24.167 1.00 90.75 423 TYR A CA 1
ATOM 3347 C C . TYR A 1 423 ? 5.176 19.957 -22.924 1.00 90.75 423 TYR A C 1
ATOM 3349 O O . TYR A 1 423 ? 4.499 20.185 -21.920 1.00 90.75 423 TYR A O 1
ATOM 3357 N N . SER A 1 424 ? 6.006 18.918 -23.014 1.00 90.81 424 SER A N 1
ATOM 3358 C CA . SER A 1 424 ? 6.227 17.948 -21.929 1.00 90.81 424 SER A CA 1
ATOM 3359 C C . SER A 1 424 ? 4.996 17.132 -21.498 1.00 90.81 424 SER A C 1
ATOM 3361 O O . SER A 1 424 ? 5.058 16.471 -20.468 1.00 90.81 424 SER A O 1
ATOM 3363 N N . PHE A 1 425 ? 3.884 17.156 -22.242 1.00 93.25 425 PHE A N 1
ATOM 3364 C CA . PHE A 1 425 ? 2.748 16.240 -22.049 1.00 93.25 425 PHE A CA 1
ATOM 3365 C C . PHE A 1 425 ? 3.022 14.864 -22.690 1.00 93.25 425 PHE A C 1
ATOM 3367 O O . PHE A 1 425 ? 4.141 14.552 -23.093 1.00 93.25 425 PHE A O 1
ATOM 3374 N N . ALA A 1 426 ? 2.000 14.012 -22.783 1.00 92.25 426 ALA A N 1
ATOM 3375 C CA . ALA A 1 426 ? 2.109 12.743 -23.488 1.00 92.25 426 ALA A CA 1
ATOM 3376 C C . ALA A 1 426 ? 2.451 12.938 -24.985 1.00 92.25 426 ALA A C 1
ATOM 3378 O O . ALA A 1 426 ? 1.765 13.719 -25.653 1.00 92.25 426 ALA A O 1
ATOM 3379 N N . PRO A 1 427 ? 3.456 12.226 -25.539 1.00 92.06 427 PRO A N 1
ATOM 3380 C CA . PRO A 1 427 ? 3.777 12.284 -26.965 1.00 92.06 427 PRO A CA 1
ATOM 3381 C C . PRO A 1 427 ? 2.708 11.539 -27.772 1.00 92.06 427 PRO A C 1
ATOM 3383 O O . PRO A 1 427 ? 2.551 10.324 -27.605 1.00 92.06 427 PRO A O 1
ATOM 3386 N N . LEU A 1 428 ? 1.976 12.247 -28.638 1.00 91.94 428 LEU A N 1
ATOM 3387 C CA . LEU A 1 428 ? 0.832 11.720 -29.404 1.00 91.94 428 LEU A CA 1
ATOM 3388 C C . LEU A 1 428 ? 0.868 12.124 -30.895 1.00 91.94 428 LEU A C 1
ATOM 3390 O O . LEU A 1 428 ? -0.183 12.278 -31.519 1.00 91.94 428 LEU A O 1
ATOM 3394 N N . ASP A 1 429 ? 2.052 12.333 -31.472 1.00 91.94 429 ASP A N 1
ATOM 3395 C CA . ASP A 1 429 ? 2.210 12.857 -32.835 1.00 91.94 429 ASP A CA 1
ATOM 3396 C C . ASP A 1 429 ? 2.366 11.755 -33.906 1.00 91.94 429 ASP A C 1
ATOM 3398 O O . ASP A 1 429 ? 3.467 11.281 -34.191 1.00 91.94 429 ASP A O 1
ATOM 3402 N N . ASP A 1 430 ? 1.262 11.369 -34.559 1.00 90.75 430 ASP A N 1
ATOM 3403 C CA . ASP A 1 430 ? 1.255 10.381 -35.661 1.00 90.75 430 ASP A CA 1
ATOM 3404 C C . ASP A 1 430 ? 1.636 10.946 -37.035 1.00 90.75 430 ASP A C 1
ATOM 3406 O O . ASP A 1 430 ? 1.583 10.219 -38.039 1.00 90.75 430 ASP A O 1
ATOM 3410 N N . ARG A 1 431 ? 2.027 12.221 -37.135 1.00 92.56 431 ARG A N 1
ATOM 3411 C CA . ARG A 1 431 ? 2.386 12.797 -38.434 1.00 92.56 431 ARG A CA 1
ATOM 3412 C C . ARG A 1 431 ? 3.557 12.018 -39.056 1.00 92.56 431 ARG A C 1
ATOM 3414 O O . ARG A 1 431 ? 4.507 11.642 -38.358 1.00 92.56 431 ARG A O 1
ATOM 3421 N N . PRO A 1 432 ? 3.565 11.805 -40.387 1.00 91.06 432 PRO A N 1
ATOM 3422 C CA . PRO A 1 432 ? 4.686 11.157 -41.062 1.00 91.06 432 PRO A CA 1
ATOM 3423 C C . PRO A 1 432 ? 6.028 11.823 -40.719 1.00 91.06 432 PRO A C 1
ATOM 3425 O O . PRO A 1 432 ? 6.187 13.032 -40.876 1.00 91.06 432 PRO A O 1
ATOM 3428 N N . GLY A 1 433 ? 6.991 11.026 -40.246 1.00 89.50 433 GLY A N 1
ATOM 3429 C CA . GLY A 1 433 ? 8.311 11.497 -39.803 1.00 89.50 433 GLY A CA 1
ATOM 3430 C C . GLY A 1 433 ? 8.447 11.759 -38.296 1.00 89.50 433 GLY A C 1
ATOM 3431 O O . GLY A 1 433 ? 9.573 11.877 -37.824 1.00 89.50 433 GLY A O 1
ATOM 3432 N N . TYR A 1 434 ? 7.350 11.757 -37.529 1.00 91.25 434 TYR A N 1
ATOM 3433 C CA . TYR A 1 434 ? 7.347 12.053 -36.086 1.00 91.25 434 TYR A CA 1
ATOM 3434 C C . TYR A 1 434 ? 7.147 10.817 -35.204 1.00 91.25 434 TYR A C 1
ATOM 3436 O O . TYR A 1 434 ? 6.913 10.944 -34.013 1.00 91.25 434 TYR A O 1
ATOM 3444 N N . LYS A 1 435 ? 7.336 9.603 -35.743 1.00 91.19 435 LYS A N 1
ATOM 3445 C CA . LYS A 1 435 ? 7.053 8.337 -35.032 1.00 91.19 435 LYS A CA 1
ATOM 3446 C C . LYS A 1 435 ? 7.658 8.216 -33.624 1.00 91.19 435 LYS A C 1
ATOM 3448 O O . LYS A 1 435 ? 7.121 7.479 -32.812 1.00 91.19 435 LYS A O 1
ATOM 3453 N N . GLN A 1 436 ? 8.797 8.858 -33.347 1.00 91.25 436 GLN A N 1
ATOM 3454 C CA . GLN A 1 436 ? 9.440 8.800 -32.028 1.00 91.25 436 GLN A CA 1
ATOM 3455 C C . GLN A 1 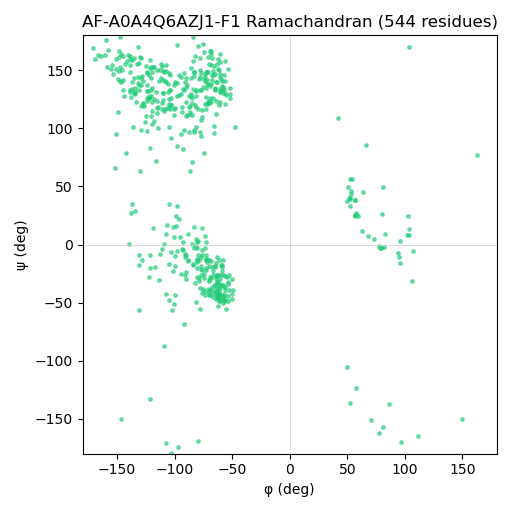436 ? 8.676 9.605 -30.963 1.00 91.25 436 GLN A C 1
ATOM 3457 O O . GLN A 1 436 ? 8.831 9.320 -29.782 1.00 91.25 436 GLN A O 1
ATOM 3462 N N . TYR A 1 437 ? 7.832 10.549 -31.387 1.00 93.62 437 TYR A N 1
ATOM 3463 C CA . TYR A 1 437 ? 6.969 11.411 -30.576 1.00 93.62 437 TYR A CA 1
ATOM 3464 C C . TYR A 1 437 ? 5.533 10.867 -30.468 1.00 93.62 437 TYR A C 1
ATOM 3466 O O . TYR A 1 437 ? 4.598 11.615 -30.196 1.00 93.62 437 TYR A O 1
ATOM 3474 N N . ASP A 1 438 ? 5.331 9.564 -30.685 1.00 94.44 438 ASP A N 1
ATOM 3475 C CA . ASP A 1 438 ? 4.019 8.929 -30.558 1.00 94.44 438 ASP A CA 1
ATOM 3476 C C . ASP A 1 438 ? 4.076 7.687 -29.670 1.00 94.44 438 ASP A C 1
ATOM 3478 O O . ASP A 1 438 ? 4.392 6.584 -30.118 1.00 94.44 438 ASP A O 1
ATOM 3482 N N . SER A 1 439 ? 3.698 7.839 -28.406 1.00 95.31 439 SER A N 1
ATOM 3483 C CA . SER A 1 439 ? 3.677 6.732 -27.444 1.00 95.31 439 SER A CA 1
ATOM 3484 C C . SER A 1 439 ? 2.546 5.734 -27.710 1.00 95.31 439 SER A C 1
ATOM 3486 O O . SER A 1 439 ? 2.584 4.599 -27.224 1.00 95.31 439 SER A O 1
ATOM 3488 N N . ARG A 1 440 ? 1.547 6.084 -28.538 1.00 95.56 440 ARG A N 1
ATOM 3489 C CA . ARG A 1 440 ? 0.427 5.181 -28.866 1.00 95.56 440 ARG A CA 1
ATOM 3490 C C . ARG A 1 440 ? 0.890 3.980 -29.677 1.00 95.56 440 ARG A C 1
ATOM 3492 O O . ARG A 1 440 ? 0.275 2.922 -29.591 1.00 95.56 440 ARG A O 1
ATOM 3499 N N . ARG A 1 441 ? 1.990 4.112 -30.426 1.00 94.81 441 ARG A N 1
ATOM 3500 C CA . ARG A 1 441 ? 2.568 3.024 -31.234 1.00 94.81 441 ARG A CA 1
ATOM 3501 C C . ARG A 1 441 ? 3.063 1.845 -30.386 1.00 94.81 441 ARG A C 1
ATOM 3503 O O . ARG A 1 441 ? 3.093 0.722 -30.888 1.00 94.81 441 ARG A O 1
ATOM 3510 N N . GLY A 1 442 ? 3.467 2.128 -29.145 1.00 95.94 442 GLY A N 1
ATOM 3511 C CA . GLY A 1 442 ? 3.979 1.182 -28.161 1.00 95.94 442 GLY A CA 1
ATOM 3512 C C . GLY A 1 442 ? 2.963 0.997 -27.044 1.00 95.94 442 GLY A C 1
ATOM 3513 O O . GLY A 1 442 ? 2.112 0.115 -27.135 1.00 95.94 442 GLY A O 1
ATOM 3514 N N . ALA A 1 443 ? 3.011 1.857 -26.023 1.00 97.00 443 ALA A N 1
ATOM 3515 C CA . ALA A 1 443 ? 2.209 1.761 -24.801 1.00 97.00 443 ALA A CA 1
ATOM 3516 C C . ALA A 1 443 ? 0.708 1.554 -25.060 1.00 97.00 443 ALA A C 1
ATOM 3518 O O . ALA A 1 443 ? 0.123 0.612 -24.521 1.00 97.00 443 ALA A O 1
ATOM 3519 N N . GLY A 1 444 ? 0.133 2.339 -25.979 1.00 95.75 444 GLY A N 1
ATOM 3520 C CA . GLY A 1 444 ? -1.277 2.264 -26.381 1.00 95.75 444 GLY A CA 1
ATOM 3521 C C . GLY A 1 444 ? -1.630 1.167 -27.400 1.00 95.75 444 GLY A C 1
ATOM 3522 O O . GLY A 1 444 ? -2.800 1.021 -27.750 1.00 95.75 444 GLY A O 1
ATOM 3523 N N . ASN A 1 445 ? -0.663 0.378 -27.872 1.00 97.25 445 ASN A N 1
ATOM 3524 C CA . ASN A 1 445 ? -0.856 -0.652 -28.892 1.00 97.25 445 ASN A CA 1
ATOM 3525 C C . ASN A 1 445 ? -0.893 -2.057 -28.271 1.00 97.25 445 ASN A C 1
ATOM 3527 O O . ASN A 1 445 ? 0.080 -2.509 -27.668 1.00 97.25 445 ASN A O 1
ATOM 3531 N N . SER A 1 446 ? -2.004 -2.773 -28.457 1.00 98.12 446 SER A N 1
ATOM 3532 C CA . SER A 1 446 ? -2.189 -4.145 -27.960 1.00 98.12 446 SER A CA 1
ATOM 3533 C C . SER A 1 446 ? -1.337 -5.183 -28.694 1.00 98.12 446 SER A C 1
ATOM 3535 O O . SER A 1 446 ? -1.156 -6.293 -28.197 1.00 98.12 446 SER A O 1
ATOM 3537 N N . ASN A 1 447 ? -0.837 -4.854 -29.888 1.00 97.94 447 ASN A N 1
ATOM 3538 C CA . ASN A 1 447 ? -0.022 -5.736 -30.720 1.00 97.94 447 ASN A CA 1
ATOM 3539 C C . ASN A 1 447 ? 1.484 -5.414 -30.651 1.00 97.94 447 ASN A C 1
ATOM 3541 O O . ASN A 1 447 ? 2.252 -5.863 -31.504 1.00 97.94 447 ASN A O 1
ATOM 3545 N N . ASP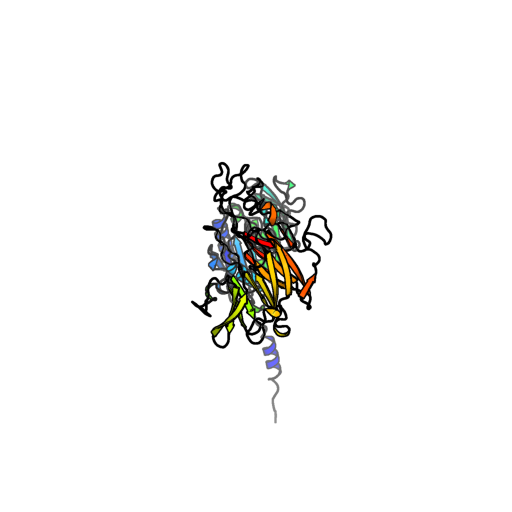 A 1 448 ? 1.905 -4.622 -29.664 1.00 98.25 448 ASP A N 1
ATOM 3546 C CA . ASP A 1 448 ? 3.292 -4.213 -29.442 1.00 98.25 448 ASP A CA 1
ATOM 3547 C C . ASP A 1 448 ? 3.691 -4.492 -27.987 1.00 98.25 448 ASP A C 1
ATOM 3549 O O . ASP A 1 448 ? 2.867 -4.405 -27.077 1.00 98.25 448 ASP A O 1
ATOM 3553 N N . LEU A 1 449 ? 4.951 -4.868 -27.774 1.00 98.56 449 LEU A N 1
ATOM 3554 C CA . LEU A 1 449 ? 5.464 -5.235 -26.453 1.00 98.56 449 LEU A CA 1
ATOM 3555 C C . LEU A 1 449 ? 6.066 -4.050 -25.686 1.00 98.56 449 LEU A C 1
ATOM 3557 O O . LEU A 1 449 ? 6.390 -4.201 -24.514 1.00 98.56 449 LEU A O 1
ATOM 3561 N N . ARG A 1 450 ? 6.218 -2.883 -26.318 1.00 98.12 450 ARG A N 1
ATOM 3562 C CA . ARG A 1 450 ? 6.715 -1.666 -25.666 1.00 98.12 450 ARG A CA 1
ATOM 3563 C C . ARG A 1 450 ? 5.648 -0.997 -24.815 1.00 98.12 450 ARG A C 1
ATOM 3565 O O . ARG A 1 450 ? 4.463 -1.003 -25.167 1.00 98.12 450 ARG A O 1
ATOM 3572 N N . GLY A 1 451 ? 6.081 -0.370 -23.730 1.00 98.00 451 GLY A N 1
ATOM 3573 C CA . GLY A 1 451 ? 5.215 0.290 -22.757 1.00 98.00 451 GLY A CA 1
ATOM 3574 C C . GLY A 1 451 ? 4.289 -0.707 -22.070 1.00 98.00 451 GLY A C 1
ATOM 3575 O O . GLY A 1 451 ? 3.075 -0.489 -22.024 1.00 98.00 451 GLY A O 1
ATOM 3576 N N . LYS A 1 452 ? 4.857 -1.848 -21.655 1.00 98.62 452 LYS A N 1
ATOM 3577 C CA . LYS A 1 452 ? 4.167 -3.002 -21.063 1.00 98.62 452 LYS A CA 1
ATOM 3578 C C . LYS A 1 452 ? 4.972 -3.574 -19.899 1.00 98.62 452 LYS A C 1
ATOM 3580 O O . LYS A 1 452 ? 6.198 -3.467 -19.866 1.00 98.62 452 LYS A O 1
ATOM 3585 N N . ILE A 1 453 ? 4.296 -4.324 -19.035 1.00 98.81 453 ILE A N 1
ATOM 3586 C CA . ILE A 1 453 ? 4.938 -5.377 -18.240 1.00 98.81 453 ILE A CA 1
ATOM 3587 C C . ILE A 1 453 ? 4.419 -6.719 -18.747 1.00 98.81 453 ILE A C 1
ATOM 3589 O O . ILE A 1 453 ? 3.212 -6.980 -18.795 1.00 98.81 453 ILE A O 1
ATOM 3593 N N . LEU A 1 454 ? 5.351 -7.554 -19.186 1.00 98.88 454 LEU A N 1
ATOM 3594 C CA . LEU A 1 454 ? 5.084 -8.836 -19.823 1.00 98.88 454 LEU A CA 1
ATOM 3595 C C . LEU A 1 454 ? 5.139 -9.938 -18.774 1.00 98.88 454 LEU A C 1
ATOM 3597 O O . LEU A 1 454 ? 5.969 -9.871 -17.871 1.00 98.88 454 LEU A O 1
ATOM 3601 N N . ARG A 1 455 ? 4.286 -10.955 -18.902 1.00 98.75 455 ARG A N 1
ATOM 3602 C CA . ARG A 1 455 ? 4.240 -12.111 -17.998 1.00 98.75 455 ARG A CA 1
ATOM 3603 C C . ARG A 1 455 ? 4.283 -13.402 -18.796 1.00 98.75 455 ARG A C 1
ATOM 3605 O O . ARG A 1 455 ? 3.377 -13.696 -19.577 1.00 98.75 455 ARG A O 1
ATOM 3612 N N . ILE A 1 456 ? 5.313 -14.195 -18.548 1.00 98.69 456 ILE A N 1
ATOM 3613 C CA . ILE A 1 456 ? 5.532 -15.504 -19.166 1.00 98.69 456 ILE A CA 1
ATOM 3614 C C . ILE A 1 456 ? 5.838 -16.543 -18.084 1.00 98.69 456 ILE A C 1
ATOM 3616 O O . ILE A 1 456 ? 6.203 -16.191 -16.966 1.00 98.69 456 ILE A O 1
ATOM 3620 N N . ARG A 1 457 ? 5.690 -17.833 -18.384 1.00 98.19 457 ARG A N 1
ATOM 3621 C CA . ARG A 1 457 ? 6.144 -18.918 -17.502 1.00 98.19 457 ARG A CA 1
ATOM 3622 C C . ARG A 1 457 ? 7.332 -19.620 -18.135 1.00 98.19 457 ARG A C 1
ATOM 3624 O O . ARG A 1 457 ? 7.231 -20.075 -19.271 1.00 98.19 457 ARG A O 1
ATOM 3631 N N . MET A 1 458 ? 8.438 -19.694 -17.401 1.00 98.06 458 MET A N 1
ATOM 3632 C CA . MET A 1 458 ? 9.693 -20.234 -17.916 1.00 98.06 458 MET A CA 1
ATOM 3633 C C . MET A 1 458 ? 9.764 -21.754 -17.791 1.00 98.06 458 MET A C 1
ATOM 3635 O O . MET A 1 458 ? 9.682 -22.296 -16.683 1.00 98.06 458 MET A O 1
ATOM 3639 N N . ASN A 1 459 ? 10.027 -22.420 -18.914 1.00 95.81 459 ASN A N 1
ATOM 3640 C CA . ASN A 1 459 ? 10.328 -23.846 -18.962 1.00 95.81 459 ASN A CA 1
ATOM 3641 C C . ASN A 1 459 ? 11.814 -24.103 -18.671 1.00 95.81 459 ASN A C 1
ATOM 3643 O O . ASN A 1 459 ? 12.670 -23.229 -18.838 1.00 95.81 459 ASN A O 1
ATOM 3647 N N . GLU A 1 460 ? 12.141 -25.323 -18.244 1.00 90.44 460 GLU A N 1
ATOM 3648 C CA . GLU A 1 460 ? 13.522 -25.708 -17.914 1.00 90.44 460 GLU A CA 1
ATOM 3649 C C . GLU A 1 460 ? 14.465 -25.651 -19.123 1.00 90.44 460 GLU A C 1
ATOM 3651 O O . GLU A 1 460 ? 15.635 -25.287 -18.991 1.00 90.44 460 GLU A O 1
ATOM 3656 N N . ASP A 1 461 ? 13.967 -25.940 -20.325 1.00 92.31 461 ASP A N 1
ATOM 3657 C CA . ASP A 1 461 ? 14.755 -25.913 -21.560 1.00 92.31 461 ASP A CA 1
ATOM 3658 C C . ASP A 1 461 ? 15.093 -24.487 -22.038 1.00 92.31 461 ASP A C 1
ATOM 3660 O O . ASP A 1 461 ? 16.015 -24.302 -22.836 1.00 92.31 461 ASP A O 1
ATOM 3664 N N . GLY A 1 462 ? 14.451 -23.464 -21.464 1.00 91.38 462 GLY A N 1
ATOM 3665 C CA . GLY A 1 462 ? 14.619 -22.054 -21.821 1.00 91.38 462 GLY A CA 1
ATOM 3666 C C . GLY A 1 462 ? 13.577 -21.538 -22.809 1.00 91.38 462 GLY A C 1
ATOM 3667 O O . GLY A 1 462 ? 13.651 -20.374 -23.192 1.00 91.38 462 GLY A O 1
ATOM 3668 N N . SER A 1 463 ? 12.610 -22.369 -23.202 1.00 96.56 463 SER A N 1
ATOM 3669 C CA . SER A 1 463 ? 11.371 -21.902 -23.823 1.00 96.56 463 SER A CA 1
ATOM 3670 C C . SER A 1 463 ? 10.436 -21.289 -22.773 1.00 96.56 463 SER A C 1
ATOM 3672 O O . SER A 1 463 ? 10.693 -21.350 -21.565 1.00 96.56 463 SER A O 1
ATOM 3674 N N . TYR A 1 464 ? 9.342 -20.678 -23.220 1.00 98.00 464 TYR A N 1
ATOM 3675 C CA . TYR A 1 464 ? 8.326 -20.142 -22.324 1.00 98.00 464 TYR A CA 1
ATOM 3676 C C . TYR A 1 464 ? 6.919 -20.495 -22.795 1.00 98.00 464 TYR A C 1
ATOM 3678 O O . TYR A 1 464 ? 6.671 -20.784 -23.967 1.00 98.00 464 TYR A O 1
ATOM 3686 N N . GLU A 1 465 ? 5.981 -20.408 -21.864 1.00 97.75 465 GLU A N 1
ATOM 3687 C CA . GLU A 1 465 ? 4.553 -20.515 -22.119 1.00 97.75 465 GLU A CA 1
ATOM 3688 C C . GLU A 1 465 ? 3.851 -19.218 -21.721 1.00 97.75 465 GLU A C 1
ATOM 3690 O O . GLU A 1 465 ? 4.292 -18.523 -20.804 1.00 97.75 465 GLU A O 1
ATOM 3695 N N . ILE A 1 466 ? 2.722 -18.907 -22.365 1.00 98.12 466 ILE A N 1
ATOM 3696 C CA . ILE A 1 466 ? 1.834 -17.847 -21.868 1.00 98.12 466 ILE A CA 1
ATOM 3697 C C . ILE A 1 466 ? 0.949 -18.429 -20.759 1.00 98.12 466 ILE A C 1
ATOM 3699 O O . ILE A 1 466 ? 0.198 -19.370 -21.059 1.00 98.12 466 ILE A O 1
ATOM 3703 N N . PRO A 1 467 ? 1.010 -17.887 -19.530 1.00 95.38 467 PRO A N 1
ATOM 3704 C CA . PRO A 1 467 ? 0.105 -18.246 -18.447 1.00 95.38 467 PRO A CA 1
ATOM 3705 C C . PRO A 1 467 ? -1.312 -17.724 -18.697 1.00 95.38 467 PRO A C 1
ATOM 3707 O O . PRO A 1 467 ? -1.507 -16.695 -19.346 1.00 95.38 467 PRO A O 1
ATOM 3710 N N . ASP A 1 468 ? -2.301 -18.380 -18.099 1.00 94.56 468 ASP A N 1
ATOM 3711 C CA . ASP A 1 468 ? -3.666 -17.856 -18.073 1.00 94.56 468 ASP A CA 1
ATOM 3712 C C . ASP A 1 468 ? -3.750 -16.558 -17.251 1.00 94.56 468 ASP A C 1
ATOM 3714 O O . ASP A 1 468 ? -2.956 -16.311 -16.333 1.00 94.56 468 ASP A O 1
ATOM 3718 N N . GLY A 1 469 ? -4.732 -15.716 -17.581 1.00 95.56 469 GLY A N 1
ATOM 3719 C CA . GLY A 1 469 ? -4.985 -14.453 -16.882 1.00 95.56 469 GLY A CA 1
ATOM 3720 C C . GLY A 1 469 ? -4.114 -13.274 -17.328 1.00 95.56 469 GLY A C 1
ATOM 3721 O O . GLY A 1 469 ? -4.155 -12.231 -16.683 1.00 95.56 469 GLY A O 1
ATOM 3722 N N . ASN A 1 470 ? -3.341 -13.414 -18.410 1.00 98.44 470 ASN A N 1
ATOM 3723 C CA . ASN A 1 470 ? -2.778 -12.262 -19.122 1.00 98.44 470 ASN A CA 1
ATOM 3724 C C . ASN A 1 470 ? -3.886 -11.442 -19.801 1.00 98.44 470 ASN A C 1
ATOM 3726 O O . ASN A 1 470 ? -4.988 -11.943 -20.030 1.00 98.44 470 ASN A O 1
ATOM 3730 N N . LEU A 1 471 ? -3.587 -10.181 -20.130 1.00 98.44 471 LEU A N 1
ATOM 3731 C CA . LEU A 1 471 ? -4.582 -9.214 -20.599 1.00 98.44 471 LEU A CA 1
ATOM 3732 C C . LEU A 1 471 ? -5.267 -9.664 -21.896 1.00 98.44 471 LEU A C 1
ATOM 3734 O O . LEU A 1 471 ? -6.461 -9.432 -22.081 1.00 98.44 471 LEU A O 1
ATOM 3738 N N . PHE A 1 472 ? -4.520 -10.338 -22.774 1.00 98.25 472 PHE A N 1
ATOM 3739 C CA . PHE A 1 472 ? -5.027 -10.855 -24.040 1.00 98.25 472 PHE A CA 1
ATOM 3740 C C . PHE A 1 472 ? -4.877 -12.381 -24.117 1.00 98.25 472 PHE A C 1
ATOM 3742 O O . PHE A 1 472 ? -3.757 -12.894 -24.034 1.00 98.25 472 PHE A O 1
ATOM 3749 N N . PRO A 1 473 ? -5.973 -13.133 -24.325 1.00 96.06 473 PRO A N 1
ATOM 3750 C CA . PRO A 1 473 ? -5.900 -14.575 -24.540 1.00 96.06 473 PRO A CA 1
ATOM 3751 C C . PRO A 1 473 ? -5.099 -14.952 -25.795 1.00 96.06 473 PRO A C 1
ATOM 3753 O O . PRO A 1 473 ? -5.116 -14.233 -26.801 1.00 96.06 473 PRO A O 1
ATOM 3756 N N . LYS A 1 474 ? -4.452 -16.128 -25.775 1.00 95.81 474 LYS A N 1
ATOM 3757 C CA . LYS A 1 474 ? -3.740 -16.691 -26.939 1.00 95.81 474 LYS A CA 1
ATOM 3758 C C . LYS A 1 474 ? -4.648 -16.724 -28.176 1.00 95.81 474 LYS A C 1
ATOM 3760 O O . LYS A 1 474 ? -5.792 -17.158 -28.100 1.00 95.81 474 LYS A O 1
ATOM 3765 N N . GLY A 1 475 ? -4.115 -16.304 -29.325 1.00 95.00 475 GLY A N 1
ATOM 3766 C CA . GLY A 1 475 ? -4.833 -16.314 -30.607 1.00 95.00 475 GLY A CA 1
ATOM 3767 C C . GLY A 1 475 ? -5.772 -15.124 -30.837 1.00 95.00 475 GLY A C 1
ATOM 3768 O O . GLY A 1 475 ? -6.351 -15.017 -31.917 1.00 95.00 475 GLY A O 1
ATOM 3769 N N . THR A 1 476 ? -5.900 -14.206 -29.874 1.00 97.56 476 THR A N 1
ATOM 3770 C CA . THR A 1 476 ? -6.688 -12.981 -30.055 1.00 97.56 476 THR A CA 1
ATOM 3771 C C . THR A 1 476 ? -6.064 -12.109 -31.152 1.00 97.56 476 THR A C 1
ATOM 3773 O O . THR A 1 476 ? -4.885 -11.746 -31.096 1.00 97.56 476 THR A O 1
ATOM 3776 N N . LEU A 1 477 ? -6.854 -11.778 -32.179 1.00 97.81 477 LEU A N 1
ATOM 3777 C CA . LEU A 1 477 ? -6.390 -11.021 -33.345 1.00 97.81 477 LEU A CA 1
ATOM 3778 C C . LEU A 1 477 ? -5.815 -9.656 -32.941 1.00 97.81 477 LEU A C 1
ATOM 3780 O O . LEU A 1 477 ? -6.441 -8.922 -32.184 1.00 97.81 477 LEU A O 1
ATOM 3784 N N . LYS A 1 478 ? -4.662 -9.288 -33.521 1.00 97.25 478 LYS A N 1
ATOM 3785 C CA . LYS A 1 478 ? -3.967 -8.002 -33.289 1.00 97.25 478 LYS A CA 1
ATOM 3786 C C . LYS A 1 478 ? -3.628 -7.743 -31.815 1.00 97.25 478 LYS A C 1
ATOM 3788 O O . LYS A 1 478 ? -3.700 -6.610 -31.336 1.00 97.25 478 LYS A O 1
ATOM 3793 N N . THR A 1 479 ? -3.241 -8.791 -31.100 1.00 98.31 479 THR A N 1
ATOM 3794 C CA . THR A 1 479 ? -2.775 -8.674 -29.720 1.00 98.31 479 THR A CA 1
ATOM 3795 C C . THR A 1 479 ? -1.550 -9.541 -29.476 1.00 98.31 479 THR A C 1
ATOM 3797 O O . THR A 1 479 ? -1.302 -10.507 -30.204 1.00 98.31 479 THR A O 1
ATOM 3800 N N . ARG A 1 480 ? -0.798 -9.202 -28.429 1.00 98.38 480 ARG A N 1
ATOM 3801 C CA . ARG A 1 480 ? 0.308 -10.010 -27.919 1.00 98.38 480 ARG A CA 1
ATOM 3802 C C . ARG A 1 480 ? -0.093 -10.680 -26.603 1.00 98.38 480 ARG A C 1
ATOM 3804 O O . ARG A 1 480 ? -0.376 -9.969 -25.638 1.00 98.38 480 ARG A O 1
ATOM 3811 N N . PRO A 1 481 ? -0.139 -12.023 -26.540 1.00 98.56 481 PRO A N 1
ATOM 3812 C CA . PRO A 1 481 ? -0.590 -12.730 -25.344 1.00 98.56 481 PRO A CA 1
ATOM 3813 C C . PRO A 1 481 ? 0.396 -12.627 -24.165 1.00 98.56 481 PRO A C 1
ATOM 3815 O O . PRO A 1 481 ? 0.036 -12.933 -23.034 1.00 98.56 481 PRO A O 1
ATOM 3818 N N . GLU A 1 482 ? 1.627 -12.168 -24.394 1.00 98.75 482 GLU A N 1
ATOM 3819 C CA . GLU A 1 482 ? 2.629 -11.910 -23.353 1.00 98.75 482 GLU A CA 1
ATOM 3820 C C . GLU A 1 482 ? 2.247 -10.739 -22.427 1.00 98.75 482 GLU A C 1
ATOM 3822 O O . GLU A 1 482 ? 2.782 -10.629 -21.325 1.00 98.75 482 GLU A O 1
ATOM 3827 N N . ILE A 1 483 ? 1.339 -9.856 -22.857 1.00 98.88 483 ILE A N 1
ATOM 3828 C CA . ILE A 1 483 ? 0.995 -8.624 -22.138 1.00 98.88 483 ILE A CA 1
ATOM 3829 C C . ILE A 1 483 ? 0.181 -8.940 -20.877 1.00 98.88 483 ILE A C 1
ATOM 3831 O O . ILE A 1 483 ? -0.928 -9.472 -20.959 1.00 98.88 483 ILE A O 1
ATOM 3835 N N . TYR A 1 484 ? 0.701 -8.545 -19.712 1.00 98.81 484 TYR A N 1
ATOM 3836 C CA . TYR A 1 484 ? -0.020 -8.582 -18.435 1.00 98.81 484 TYR A CA 1
ATOM 3837 C C . TYR A 1 484 ? -0.462 -7.183 -18.004 1.00 98.81 484 TYR A C 1
ATOM 3839 O O . TYR A 1 484 ? -1.636 -6.972 -17.705 1.00 98.81 484 TYR A O 1
ATOM 3847 N N . VAL A 1 485 ? 0.459 -6.221 -18.056 1.00 98.62 485 VAL A N 1
ATOM 3848 C CA . VAL A 1 485 ? 0.172 -4.794 -17.880 1.00 98.62 485 VAL A CA 1
ATOM 3849 C C . VAL A 1 485 ? 0.358 -4.093 -19.216 1.00 98.62 485 VAL A C 1
ATOM 3851 O O . VAL A 1 485 ? 1.376 -4.274 -19.888 1.00 98.62 485 VAL A O 1
ATOM 3854 N N . MET A 1 486 ? -0.641 -3.307 -19.601 1.00 98.12 486 MET A N 1
ATOM 3855 C CA . MET A 1 486 ? -0.588 -2.394 -20.734 1.00 98.12 486 MET A CA 1
ATOM 3856 C C . MET A 1 486 ? -0.620 -0.946 -20.257 1.00 98.12 486 MET A C 1
ATOM 3858 O O . MET A 1 486 ? -1.168 -0.667 -19.198 1.00 98.12 486 MET A O 1
ATOM 3862 N N . GLY A 1 487 ? -0.080 -0.037 -21.066 1.00 97.38 487 GLY A N 1
ATOM 3863 C CA . GLY A 1 487 ? -0.181 1.393 -20.818 1.00 97.38 487 GLY A CA 1
ATOM 3864 C C . GLY A 1 487 ? 0.833 1.882 -19.797 1.00 97.38 487 GLY A C 1
ATOM 3865 O O . GLY A 1 487 ? 0.466 2.580 -18.861 1.00 97.38 487 GLY A O 1
ATOM 3866 N N . ASN A 1 488 ? 2.101 1.514 -19.993 1.00 97.81 488 ASN A N 1
ATOM 3867 C CA . ASN A 1 488 ? 3.233 2.025 -19.224 1.00 97.81 488 ASN A CA 1
ATOM 3868 C C . ASN A 1 488 ? 4.106 2.942 -20.089 1.00 97.81 488 ASN A C 1
ATOM 3870 O O . ASN A 1 488 ? 4.241 2.710 -21.292 1.00 97.81 488 ASN A O 1
ATOM 3874 N N . ARG A 1 489 ? 4.736 3.940 -19.472 1.00 96.88 489 ARG A N 1
ATOM 3875 C CA . ARG A 1 489 ? 5.714 4.853 -20.074 1.00 96.88 489 ARG A CA 1
ATOM 3876 C C . ARG A 1 489 ? 7.133 4.321 -19.894 1.00 96.88 489 ARG A C 1
ATOM 3878 O O . ARG A 1 489 ? 7.758 3.884 -20.855 1.00 96.88 489 ARG A O 1
ATOM 3885 N N . ASN A 1 490 ? 7.629 4.304 -18.663 1.00 97.00 490 ASN A N 1
ATOM 3886 C CA . ASN A 1 490 ? 8.928 3.781 -18.266 1.00 97.00 490 ASN A CA 1
ATOM 3887 C C . ASN A 1 490 ? 8.852 3.064 -16.896 1.00 97.00 490 ASN A C 1
ATOM 3889 O O . ASN A 1 490 ? 9.274 3.623 -15.878 1.00 97.00 490 ASN A O 1
ATOM 3893 N N . PRO A 1 491 ? 8.349 1.816 -16.856 1.00 96.88 491 PRO A N 1
ATOM 3894 C CA . PRO A 1 491 ? 8.269 1.005 -15.641 1.00 96.88 491 PRO A CA 1
ATOM 3895 C C . PRO A 1 491 ? 9.663 0.474 -15.261 1.00 96.88 491 PRO A C 1
ATOM 3897 O O . PRO A 1 491 ? 10.020 -0.667 -15.569 1.00 96.88 491 PRO A O 1
ATOM 3900 N N . TYR A 1 492 ? 10.503 1.316 -14.655 1.00 92.62 492 TYR A N 1
ATOM 3901 C CA . TYR A 1 492 ? 11.948 1.063 -14.544 1.00 92.62 492 TYR A CA 1
ATOM 3902 C C . TYR A 1 492 ? 12.321 -0.010 -13.512 1.00 92.62 492 TYR A C 1
ATOM 3904 O O . TYR A 1 492 ? 13.323 -0.702 -13.672 1.00 92.62 492 TYR A O 1
ATOM 3912 N N . ARG A 1 493 ? 11.516 -0.182 -12.457 1.00 94.25 493 ARG A N 1
ATOM 3913 C CA . ARG A 1 493 ? 11.703 -1.219 -11.431 1.00 94.25 493 ARG A CA 1
ATOM 3914 C C . ARG A 1 493 ? 10.395 -1.909 -11.126 1.00 94.25 493 ARG A C 1
ATOM 3916 O O . ARG A 1 493 ? 9.411 -1.232 -10.837 1.00 94.25 493 ARG A O 1
ATOM 3923 N N . ILE A 1 494 ? 10.421 -3.238 -11.131 1.00 98.00 494 ILE A N 1
ATOM 3924 C CA . ILE A 1 494 ? 9.268 -4.065 -10.786 1.00 98.00 494 ILE A CA 1
ATOM 3925 C C . ILE A 1 494 ? 9.595 -4.988 -9.612 1.00 98.00 494 ILE A C 1
ATOM 3927 O O . ILE A 1 494 ? 10.739 -5.391 -9.415 1.00 98.00 494 ILE A O 1
ATOM 3931 N N . THR A 1 495 ? 8.580 -5.352 -8.835 1.00 97.44 495 THR A N 1
ATOM 3932 C CA . THR A 1 495 ? 8.670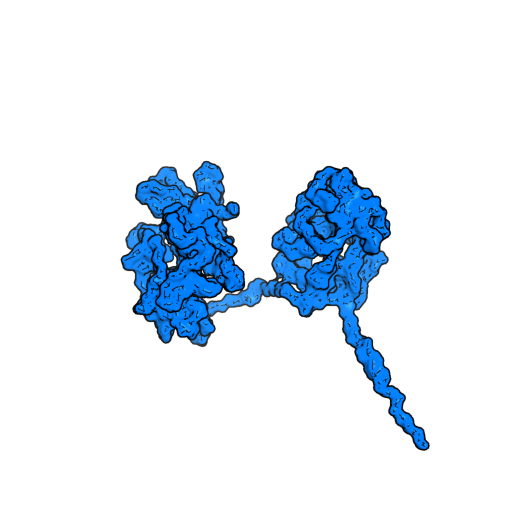 -6.404 -7.818 1.00 97.44 495 THR A CA 1
ATOM 3933 C C . THR A 1 495 ? 7.368 -7.190 -7.753 1.00 97.44 495 THR A C 1
ATOM 3935 O O . THR A 1 495 ? 6.308 -6.692 -8.133 1.00 97.44 495 THR A O 1
ATOM 3938 N N . VAL A 1 496 ? 7.442 -8.434 -7.286 1.00 98.00 496 VAL A N 1
ATOM 3939 C CA . VAL A 1 496 ? 6.287 -9.324 -7.163 1.00 98.00 496 VAL A CA 1
ATOM 3940 C C . VAL A 1 496 ? 6.177 -9.798 -5.724 1.00 98.00 496 VAL A C 1
ATOM 3942 O O . VAL A 1 496 ? 7.106 -10.411 -5.190 1.00 98.00 496 VAL A O 1
ATOM 3945 N N . ASP A 1 497 ? 5.020 -9.557 -5.115 1.00 96.06 497 ASP A N 1
ATOM 3946 C CA . ASP A 1 497 ? 4.659 -10.159 -3.837 1.00 96.06 497 ASP A CA 1
ATOM 3947 C C . ASP A 1 497 ? 4.546 -11.679 -4.011 1.00 96.06 497 ASP A C 1
ATOM 3949 O O . ASP A 1 497 ? 3.644 -12.183 -4.680 1.00 96.06 497 ASP A O 1
ATOM 3953 N N . GLN A 1 498 ? 5.462 -12.422 -3.392 1.00 93.12 498 GLN A N 1
ATOM 3954 C CA . GLN A 1 498 ? 5.522 -13.878 -3.512 1.00 93.12 498 GLN A CA 1
ATOM 3955 C C . GLN A 1 498 ? 4.319 -14.591 -2.882 1.00 93.12 498 GLN A C 1
ATOM 3957 O O . GLN A 1 498 ? 4.026 -15.724 -3.257 1.00 93.12 498 GLN A O 1
ATOM 3962 N N . LYS A 1 499 ? 3.615 -13.955 -1.938 1.00 90.25 499 LYS A N 1
ATOM 3963 C CA . LYS A 1 499 ? 2.451 -14.545 -1.269 1.00 90.25 499 LYS A CA 1
ATOM 3964 C C . LYS A 1 499 ? 1.197 -14.410 -2.124 1.00 90.25 499 LYS A C 1
ATOM 3966 O O . LYS A 1 499 ? 0.491 -15.393 -2.328 1.00 90.25 499 LYS A O 1
ATOM 3971 N N . ASN A 1 500 ? 0.932 -13.205 -2.627 1.00 92.69 500 ASN A N 1
ATOM 3972 C CA . ASN A 1 500 ? -0.316 -12.900 -3.333 1.00 92.69 500 ASN A CA 1
ATOM 3973 C C . ASN A 1 500 ? -0.165 -12.842 -4.862 1.00 92.69 500 ASN A C 1
ATOM 3975 O O . ASN A 1 500 ? -1.158 -12.744 -5.574 1.00 92.69 500 ASN A O 1
ATOM 3979 N N . SER A 1 501 ? 1.063 -12.929 -5.387 1.00 92.50 501 SER A N 1
ATOM 3980 C CA . SER A 1 501 ? 1.392 -12.735 -6.810 1.00 92.50 501 SER A CA 1
ATOM 3981 C C . SER A 1 501 ? 1.010 -11.355 -7.360 1.00 92.50 501 SER A C 1
ATOM 3983 O O . SER A 1 501 ? 0.817 -11.201 -8.566 1.00 92.50 501 SER A O 1
ATOM 3985 N N . PHE A 1 502 ? 0.905 -10.345 -6.493 1.00 97.75 502 PHE A N 1
ATOM 3986 C CA . PHE A 1 502 ? 0.649 -8.970 -6.910 1.00 97.75 502 PHE A CA 1
ATOM 3987 C C . PHE A 1 502 ? 1.929 -8.340 -7.447 1.00 97.75 502 PHE A C 1
ATOM 3989 O O . PHE A 1 502 ? 2.994 -8.446 -6.837 1.00 97.75 502 PHE A O 1
ATOM 3996 N N . LEU A 1 503 ? 1.814 -7.693 -8.601 1.00 98.50 503 LEU A N 1
ATOM 3997 C CA . LEU A 1 503 ? 2.909 -6.983 -9.248 1.00 98.50 503 LEU A CA 1
ATOM 3998 C C . LEU A 1 503 ? 2.885 -5.518 -8.812 1.00 98.50 503 LEU A C 1
ATOM 4000 O O . LEU A 1 503 ? 1.830 -4.892 -8.858 1.00 98.50 503 LEU A O 1
ATOM 4004 N N . TYR A 1 504 ? 4.044 -4.975 -8.456 1.00 98.50 504 TYR A N 1
ATOM 4005 C CA . TYR A 1 504 ? 4.237 -3.562 -8.147 1.00 98.50 504 TYR A CA 1
ATOM 4006 C C . TYR A 1 504 ? 5.333 -2.976 -9.026 1.00 98.50 504 TYR A C 1
ATOM 4008 O O . TYR A 1 504 ? 6.295 -3.674 -9.359 1.00 98.50 504 TYR A O 1
ATOM 4016 N N . TRP A 1 505 ? 5.216 -1.698 -9.374 1.00 98.06 505 TRP A N 1
ATOM 4017 C CA . TRP A 1 505 ? 6.268 -0.989 -10.095 1.00 98.06 505 TRP A CA 1
ATOM 4018 C C . TRP A 1 505 ? 6.236 0.513 -9.845 1.00 98.06 505 TRP A C 1
ATOM 4020 O O . TRP A 1 505 ? 5.193 1.079 -9.525 1.00 98.06 505 TRP A O 1
ATOM 4030 N N . GLY A 1 506 ? 7.400 1.139 -10.007 1.00 95.75 506 GLY A N 1
ATOM 4031 C CA . GLY A 1 506 ? 7.505 2.586 -10.165 1.00 95.75 506 GLY A CA 1
ATOM 4032 C C . GLY A 1 506 ? 7.426 2.957 -11.644 1.00 95.75 506 GLY A C 1
ATOM 4033 O O . GLY A 1 506 ? 8.064 2.309 -12.478 1.00 95.75 506 GLY A O 1
ATOM 4034 N N . GLU A 1 507 ? 6.657 3.989 -11.958 1.00 94.06 507 GLU A N 1
ATOM 4035 C CA . GLU A 1 507 ? 6.421 4.507 -13.303 1.00 94.06 507 GLU A CA 1
ATOM 4036 C C . GLU A 1 507 ? 6.935 5.947 -13.384 1.00 94.06 507 GLU A C 1
ATOM 4038 O O . GLU A 1 507 ? 6.539 6.785 -12.576 1.00 94.06 507 GLU A O 1
ATOM 4043 N N . VAL A 1 508 ? 7.816 6.235 -14.346 1.00 94.25 508 VAL A N 1
ATOM 4044 C CA . VAL A 1 508 ? 8.304 7.607 -14.562 1.00 94.25 508 VAL A CA 1
ATOM 4045 C C . VAL A 1 508 ? 7.359 8.333 -15.510 1.00 94.25 508 VAL A C 1
ATOM 4047 O O . VAL A 1 508 ? 7.238 7.927 -16.671 1.00 94.25 508 VAL A O 1
ATOM 4050 N N . GLY A 1 509 ? 6.736 9.411 -15.043 1.00 93.44 509 GLY A N 1
ATOM 4051 C CA . GLY A 1 509 ? 5.751 10.212 -15.766 1.00 93.44 509 GLY A CA 1
ATOM 4052 C C . GLY A 1 509 ? 6.335 11.287 -16.690 1.00 93.44 509 GLY A C 1
ATOM 4053 O O . GLY A 1 509 ? 7.552 11.431 -16.814 1.00 93.44 509 GLY A O 1
ATOM 4054 N N . PRO A 1 510 ? 5.473 12.033 -17.403 1.00 93.69 510 PRO A N 1
ATOM 4055 C CA . PRO A 1 510 ? 5.880 13.197 -18.193 1.00 93.69 510 PRO A CA 1
ATOM 4056 C C . PRO A 1 510 ? 6.204 14.422 -17.309 1.00 93.69 510 PRO A C 1
ATOM 4058 O O . PRO A 1 510 ? 5.815 14.468 -16.149 1.00 93.69 510 PRO A O 1
ATOM 4061 N N . ASP A 1 511 ? 6.860 15.450 -17.865 1.00 93.50 511 ASP A N 1
ATOM 4062 C CA . ASP A 1 511 ? 7.330 16.625 -17.095 1.00 93.50 511 ASP A CA 1
ATOM 4063 C C . ASP A 1 511 ? 6.333 17.805 -17.059 1.00 93.50 511 ASP A C 1
ATOM 4065 O O . ASP A 1 511 ? 6.643 18.878 -16.531 1.00 93.50 511 ASP A O 1
ATOM 4069 N N . ALA A 1 512 ? 5.143 17.664 -17.657 1.00 93.38 512 ALA A N 1
ATOM 4070 C CA . ALA A 1 512 ? 4.127 18.717 -17.661 1.00 93.38 512 ALA A CA 1
ATOM 4071 C C . ALA A 1 512 ? 3.777 19.150 -16.225 1.00 93.38 512 ALA A C 1
ATOM 4073 O O . ALA A 1 512 ? 3.319 18.351 -15.415 1.00 93.38 512 ALA A O 1
ATOM 4074 N N . ASN A 1 513 ? 3.958 20.430 -15.901 1.00 93.38 513 ASN A N 1
ATOM 4075 C CA . ASN A 1 513 ? 3.853 20.928 -14.524 1.00 93.38 513 ASN A CA 1
ATOM 4076 C C . ASN A 1 513 ? 2.437 21.360 -14.099 1.00 93.38 513 ASN A C 1
ATOM 4078 O O . ASN A 1 513 ? 2.194 21.573 -12.910 1.00 93.38 513 ASN A O 1
ATOM 4082 N N . ALA A 1 514 ? 1.515 21.516 -15.049 1.00 93.38 514 ALA A N 1
ATOM 4083 C CA . ALA A 1 514 ? 0.160 21.995 -14.813 1.00 93.38 514 ALA A CA 1
ATOM 4084 C C . ALA A 1 514 ? -0.835 21.326 -15.762 1.00 93.38 514 ALA A C 1
ATOM 4086 O O . ALA A 1 514 ? -0.494 20.973 -16.893 1.00 93.38 514 ALA A O 1
ATOM 4087 N N . ASP A 1 515 ? -2.075 21.181 -15.299 1.00 92.00 515 ASP A N 1
ATOM 4088 C CA . ASP A 1 515 ? -3.140 20.591 -16.099 1.00 92.00 515 ASP A CA 1
ATOM 4089 C C . ASP A 1 515 ? -3.493 21.476 -17.300 1.00 92.00 515 ASP A C 1
ATOM 4091 O O . ASP A 1 515 ? -3.511 22.708 -17.237 1.00 92.00 515 ASP A O 1
ATOM 4095 N N . SER A 1 516 ? -3.854 20.832 -18.404 1.00 91.06 516 SER A N 1
ATOM 4096 C CA . SER A 1 516 ? -4.390 21.471 -19.602 1.00 91.06 516 SER A CA 1
ATOM 4097 C C . SER A 1 516 ? -5.668 20.755 -20.033 1.00 91.06 516 SER A C 1
ATOM 4099 O O . SER A 1 516 ? -5.759 20.139 -21.105 1.00 91.06 516 SER A O 1
ATOM 4101 N N . ILE A 1 517 ? -6.666 20.813 -19.152 1.00 87.12 517 ILE A N 1
ATOM 4102 C CA . ILE A 1 517 ? -7.955 20.145 -19.338 1.00 87.12 517 ILE A CA 1
ATOM 4103 C C . ILE A 1 517 ? -8.654 20.669 -20.598 1.00 87.12 517 ILE A C 1
ATOM 4105 O O . ILE A 1 517 ? -8.694 21.869 -20.865 1.00 87.12 517 ILE A O 1
ATOM 4109 N N . GLY A 1 518 ? -9.174 19.744 -21.409 1.00 85.12 518 GLY A N 1
ATOM 4110 C CA . GLY A 1 518 ? -9.830 20.045 -22.685 1.00 85.12 518 GLY A CA 1
ATOM 4111 C C . GLY A 1 518 ? -8.880 20.366 -23.844 1.00 85.12 518 GLY A C 1
ATOM 4112 O O . GLY A 1 518 ? -9.358 20.596 -24.954 1.00 85.12 518 GLY A O 1
ATOM 4113 N N . ARG A 1 519 ? -7.553 20.372 -23.623 1.00 87.75 519 ARG A N 1
ATOM 4114 C CA . ARG A 1 519 ? -6.567 20.635 -24.684 1.00 87.75 519 ARG A CA 1
ATOM 4115 C C . ARG A 1 519 ? -5.425 19.621 -24.763 1.00 87.75 519 ARG A C 1
ATOM 4117 O O . ARG A 1 519 ? -5.221 19.085 -25.846 1.00 87.75 519 ARG A O 1
ATOM 4124 N N . ARG A 1 520 ? -4.661 19.400 -23.684 1.00 86.94 520 ARG A N 1
ATOM 4125 C CA . ARG A 1 520 ? -3.496 18.480 -23.684 1.00 86.94 520 ARG A CA 1
ATOM 4126 C C . ARG A 1 520 ? -3.588 17.339 -22.675 1.00 86.94 520 ARG A C 1
ATOM 4128 O O . ARG A 1 520 ? -2.922 16.334 -22.878 1.00 86.94 520 ARG A O 1
ATOM 4135 N N . GLY A 1 521 ? -4.421 17.471 -21.644 1.00 87.50 521 GLY A N 1
ATOM 4136 C CA . GLY A 1 521 ? -4.594 16.448 -20.610 1.00 87.50 521 GLY A CA 1
ATOM 4137 C C . GLY A 1 521 ? -4.046 16.873 -19.243 1.00 87.50 521 GLY A C 1
ATOM 4138 O O . GLY A 1 521 ? -3.851 18.074 -19.020 1.00 87.50 521 GLY A O 1
ATOM 4139 N N . PRO A 1 522 ? -3.869 15.918 -18.318 1.00 88.81 522 PRO A N 1
ATOM 4140 C CA . PRO A 1 522 ? -3.388 16.192 -16.968 1.00 88.81 522 PRO A CA 1
ATOM 4141 C C . PRO A 1 522 ? -1.906 16.582 -16.960 1.00 88.81 522 PRO A C 1
ATOM 4143 O O . PRO A 1 522 ? -1.168 16.310 -17.911 1.00 88.81 522 PRO A O 1
ATOM 4146 N N . ARG A 1 523 ? -1.470 17.207 -15.864 1.00 91.44 523 ARG A N 1
ATOM 4147 C CA . ARG A 1 523 ? -0.052 17.338 -15.516 1.00 91.44 523 ARG A CA 1
ATOM 4148 C C . ARG A 1 523 ? 0.590 15.960 -15.325 1.00 91.44 523 ARG A C 1
ATOM 4150 O O . ARG A 1 523 ? -0.099 14.954 -15.169 1.00 91.44 523 ARG A O 1
ATOM 4157 N N . GLY A 1 524 ? 1.913 15.923 -15.327 1.00 92.50 524 GLY A N 1
ATOM 4158 C CA . GLY A 1 524 ? 2.671 14.707 -15.090 1.00 92.50 524 GLY A CA 1
ATOM 4159 C C . GLY A 1 524 ? 2.671 14.261 -13.633 1.00 92.50 524 GLY A C 1
ATOM 4160 O O . GLY A 1 524 ? 2.684 15.084 -12.715 1.00 92.50 524 GLY A O 1
ATOM 4161 N N . TYR A 1 525 ? 2.693 12.942 -13.454 1.00 93.00 525 TYR A N 1
ATOM 4162 C CA . TYR A 1 525 ? 2.892 12.266 -12.180 1.00 93.00 525 TYR A CA 1
ATOM 4163 C C . TYR A 1 525 ? 3.848 11.098 -12.395 1.00 93.00 525 TYR A C 1
ATOM 4165 O O . TYR A 1 525 ? 3.657 10.322 -13.330 1.00 93.00 525 TYR A O 1
ATOM 4173 N N . ASP A 1 526 ? 4.835 10.959 -11.515 1.00 95.12 526 ASP A N 1
ATOM 4174 C CA . ASP A 1 526 ? 5.425 9.646 -11.271 1.00 95.12 526 ASP A CA 1
ATOM 4175 C C . ASP A 1 526 ? 4.427 8.824 -10.451 1.00 95.12 526 ASP A C 1
ATOM 4177 O O . ASP A 1 526 ? 3.737 9.363 -9.580 1.00 95.12 526 ASP A O 1
ATOM 4181 N N . GLU A 1 527 ? 4.351 7.523 -10.710 1.00 94.69 527 GLU A N 1
ATOM 4182 C CA . GLU A 1 527 ? 3.367 6.648 -10.072 1.00 94.69 527 GLU A CA 1
ATOM 4183 C C . GLU A 1 527 ? 4.049 5.474 -9.370 1.00 94.69 527 GLU A C 1
ATOM 4185 O O . GLU A 1 527 ? 5.072 4.948 -9.817 1.00 94.69 527 GLU A O 1
ATOM 4190 N N . ILE A 1 528 ? 3.437 5.020 -8.278 1.00 95.56 528 ILE A N 1
ATOM 4191 C CA . ILE A 1 528 ? 3.667 3.685 -7.730 1.00 95.56 528 ILE A CA 1
ATOM 4192 C C . ILE A 1 528 ? 2.396 2.899 -7.997 1.00 95.56 528 ILE A C 1
ATOM 4194 O O . ILE A 1 528 ? 1.339 3.203 -7.450 1.00 95.56 528 ILE A O 1
ATOM 4198 N N . ASN A 1 529 ? 2.512 1.881 -8.835 1.00 96.75 529 ASN A N 1
ATOM 4199 C CA . ASN A 1 529 ? 1.375 1.123 -9.320 1.00 96.75 529 ASN A CA 1
ATOM 4200 C C . ASN A 1 529 ? 1.355 -0.294 -8.748 1.00 96.75 529 ASN A C 1
ATOM 4202 O O . ASN A 1 529 ? 2.395 -0.879 -8.430 1.00 96.75 529 ASN A O 1
ATOM 4206 N N . GLN A 1 530 ? 0.149 -0.861 -8.670 1.00 97.06 530 GLN A N 1
ATOM 4207 C CA . GLN A 1 530 ? -0.097 -2.251 -8.301 1.00 97.06 530 GLN A CA 1
ATOM 4208 C C . GLN A 1 530 ? -1.047 -2.903 -9.311 1.00 97.06 530 GLN A C 1
ATOM 4210 O O . GLN A 1 530 ? -2.127 -2.392 -9.596 1.00 97.06 530 GLN A O 1
ATOM 4215 N N . ALA A 1 531 ? -0.693 -4.098 -9.777 1.00 97.69 531 ALA A N 1
ATOM 4216 C CA . ALA A 1 531 ? -1.567 -4.967 -10.551 1.00 97.69 531 ALA A CA 1
ATOM 4217 C C . ALA A 1 531 ? -1.868 -6.246 -9.760 1.00 97.69 531 ALA A C 1
ATOM 4219 O O . ALA A 1 531 ? -1.076 -7.193 -9.742 1.00 97.69 531 ALA A O 1
ATOM 4220 N N . GLN A 1 532 ? -3.051 -6.288 -9.138 1.00 97.00 532 GLN A N 1
ATOM 4221 C CA . GLN A 1 532 ? -3.606 -7.514 -8.539 1.00 97.00 532 GLN A CA 1
ATOM 4222 C C . GLN A 1 532 ? -4.095 -8.510 -9.607 1.00 97.00 532 GLN A C 1
ATOM 4224 O O . GLN A 1 532 ? -4.208 -9.707 -9.356 1.00 97.00 532 GLN A O 1
ATOM 4229 N N . LYS A 1 533 ? -4.385 -8.006 -10.811 1.00 97.06 533 LYS A N 1
ATOM 4230 C CA . LYS A 1 533 ? -4.739 -8.750 -12.027 1.00 97.06 533 LYS A CA 1
ATOM 4231 C C . LYS A 1 533 ? -4.237 -7.985 -13.255 1.00 97.06 533 LYS A C 1
ATOM 4233 O O . LYS A 1 533 ? -3.899 -6.808 -13.139 1.00 97.06 533 LYS A O 1
ATOM 4238 N N . ALA A 1 534 ? -4.227 -8.632 -14.421 1.00 98.25 534 ALA A N 1
ATOM 4239 C CA . ALA A 1 534 ? -3.889 -7.979 -15.685 1.00 98.25 534 ALA A CA 1
ATOM 4240 C C . ALA A 1 534 ? -4.799 -6.769 -15.969 1.00 98.25 534 ALA A C 1
ATOM 4242 O O . ALA A 1 534 ? -5.992 -6.795 -15.650 1.00 98.25 534 ALA A O 1
ATOM 4243 N N . GLY A 1 535 ? -4.254 -5.729 -16.602 1.00 97.38 535 GLY A N 1
ATOM 4244 C CA . GLY A 1 535 ? -4.995 -4.495 -16.864 1.00 97.38 535 GLY A CA 1
ATOM 4245 C C . GLY A 1 535 ? -4.271 -3.509 -17.777 1.00 97.38 535 GLY A C 1
ATOM 4246 O O . GLY A 1 535 ? -3.091 -3.676 -18.087 1.00 97.38 535 GLY A O 1
ATOM 4247 N N . ASN A 1 536 ? -5.002 -2.480 -18.209 1.00 97.12 536 ASN A N 1
ATOM 4248 C CA . ASN A 1 536 ? -4.452 -1.314 -18.896 1.00 97.12 536 ASN A CA 1
ATOM 4249 C C . ASN A 1 536 ? -4.429 -0.126 -17.926 1.00 97.12 536 ASN A C 1
ATOM 4251 O O . ASN A 1 536 ? -5.481 0.269 -17.431 1.00 97.12 536 ASN A O 1
ATOM 4255 N N . PHE A 1 537 ? -3.241 0.414 -17.689 1.00 95.81 537 PHE A N 1
ATOM 4256 C CA . PHE A 1 537 ? -2.940 1.465 -16.718 1.00 95.81 537 PHE A CA 1
ATOM 4257 C C . PHE A 1 537 ? -2.809 2.845 -17.372 1.00 95.81 537 PHE A C 1
ATOM 4259 O O . PHE A 1 537 ? -2.518 3.824 -16.705 1.00 95.81 537 PHE A O 1
ATOM 4266 N N . GLY A 1 538 ? -3.114 2.944 -18.668 1.00 93.88 538 GLY A N 1
ATOM 4267 C CA . GLY A 1 538 ? -3.599 4.188 -19.257 1.00 93.88 538 GLY A CA 1
ATOM 4268 C C . GLY A 1 538 ? -2.660 4.976 -20.126 1.00 93.88 538 GLY A C 1
ATOM 4269 O O . GLY A 1 538 ? -3.138 5.603 -21.079 1.00 93.88 538 GLY A O 1
ATOM 4270 N N . TRP A 1 539 ? -1.354 4.929 -19.868 1.00 96.00 539 TRP A N 1
ATOM 4271 C CA . TRP A 1 539 ? -0.401 5.661 -20.694 1.00 96.00 539 TRP A CA 1
ATOM 4272 C C . TRP A 1 539 ? -0.535 5.237 -22.172 1.00 96.00 539 TRP A C 1
ATOM 4274 O O . TRP A 1 539 ? -0.618 4.040 -22.470 1.00 96.00 539 TRP A O 1
ATOM 4284 N N . PRO A 1 540 ? -0.573 6.172 -23.141 1.00 93.75 540 PRO A N 1
ATOM 4285 C CA . PRO A 1 540 ? -0.325 7.612 -23.019 1.00 93.75 540 PRO A CA 1
ATOM 4286 C C . PRO A 1 540 ? -1.577 8.498 -22.929 1.00 93.75 540 PRO A C 1
ATOM 4288 O O . PRO A 1 540 ? -1.492 9.699 -23.170 1.00 93.75 540 PRO A O 1
ATOM 4291 N N . TYR A 1 541 ? -2.751 7.933 -22.652 1.00 90.69 541 TYR A N 1
ATOM 4292 C CA . TYR A 1 541 ? -4.012 8.681 -22.680 1.00 90.69 541 TYR A CA 1
ATOM 4293 C C . TYR A 1 541 ? -4.380 9.316 -21.336 1.00 90.69 541 TYR A C 1
ATOM 4295 O O . TYR A 1 541 ? -5.032 10.358 -21.323 1.00 90.69 541 TYR A O 1
ATOM 4303 N N . PHE A 1 542 ? -3.961 8.714 -20.224 1.00 87.12 542 PHE A N 1
ATOM 4304 C CA . PHE A 1 542 ? -4.099 9.275 -18.881 1.00 87.12 542 PHE A CA 1
ATOM 4305 C C . PHE A 1 542 ? -2.897 8.897 -18.006 1.00 87.12 542 PHE A C 1
ATOM 4307 O O . PHE A 1 542 ? -2.128 8.003 -18.362 1.00 87.12 542 PHE A O 1
ATOM 4314 N N . VAL A 1 543 ? -2.740 9.638 -16.908 1.00 89.69 543 VAL A N 1
ATOM 4315 C CA . VAL A 1 543 ? -1.716 9.500 -15.861 1.00 89.69 543 VAL A CA 1
ATOM 4316 C C . VAL A 1 543 ? -2.397 9.861 -14.536 1.00 89.69 543 VAL A C 1
ATOM 4318 O O . VAL A 1 543 ? -3.201 10.798 -14.518 1.00 89.69 543 VAL A O 1
ATOM 4321 N N . GLY A 1 544 ? -2.074 9.161 -13.454 1.00 86.06 544 GLY A N 1
ATOM 4322 C CA . GLY A 1 544 ? -2.671 9.319 -12.130 1.00 86.06 544 GLY A CA 1
ATOM 4323 C C . GLY A 1 544 ? -4.012 8.593 -11.979 1.00 86.06 544 GLY A C 1
ATOM 4324 O O . GLY A 1 544 ? -4.306 7.639 -12.701 1.00 86.06 544 GLY A O 1
ATOM 4325 N N . ASP A 1 545 ? -4.824 9.053 -11.025 1.00 78.75 545 ASP A N 1
ATOM 4326 C CA . ASP A 1 545 ? -6.123 8.454 -10.695 1.00 78.75 545 ASP A CA 1
ATOM 4327 C C . ASP A 1 545 ? -7.072 8.417 -11.911 1.00 78.75 545 ASP A C 1
ATOM 4329 O O . ASP A 1 545 ? -7.290 9.437 -12.574 1.00 78.75 545 ASP A O 1
ATOM 4333 N N . ASN A 1 546 ? -7.668 7.245 -12.177 1.00 60.22 546 ASN A N 1
ATOM 4334 C CA . ASN A 1 546 ? -8.673 7.022 -13.227 1.00 60.22 546 ASN A CA 1
ATOM 4335 C C . ASN A 1 546 ? -9.810 6.103 -12.771 1.00 60.22 546 ASN A C 1
ATOM 4337 O O . ASN A 1 546 ? -9.507 4.992 -12.271 1.00 60.22 546 ASN A O 1
#

Radius of gyration: 32.74 Å; Cα contacts (8 Å, |Δi|>4): 1305; chains: 1; bounding box: 75×69×115 Å

Sequence (546 aa):
MKKLFVPCVLICLICILLLTSCSERSGKPRVLVFSKTAGWHHSSIPNGVAAISKLGQDNGFLVDTTTDASWFNEDSLGKYAAVIFLQTTGDVLNNYQEADFERYIQAGGGFVGIHSAADTEYDWGWYGRLVGAYFNGHPQGTPQAMLHVVDATDNSTKHLPKYWQRVDEWYNYKKLNPDNHVLIELDETSYQGGTNGKTHPIAWYHDYDGGRAWYTGLGHTEASYTEEPFLKHLLAGIQYAMGENKKPDYGKTHTERVPDADRFTKVTLSQGVFSEPTEMAVLPNLDVLVSQRRGEFLLYKKESGEVKRVGLLNVYWKAVTPGVNTETGLLGVQADPDFAKNHFIYAYYSPVDSSVDRLSRFRLENDTINLYSEKVILEVKTDREICCHTGGSIAFGPNRTLFVSAGDNSTPFDEPNQKYNTYSFAPLDDRPGYKQYDSRRGAGNSNDLRGKILRIRMNEDGSYEIPDGNLFPKGTLKTRPEIYVMGNRNPYRITVDQKNSFLYWGEVGPDANADSIGRRGPRGYDEINQAQKAGNFGWPYFVGDN

Foldseek 3Di:
DDDDDDDDPVVVVVVVVPPPPPLFDPAFAEEEEEEAEPDDHFPQLVLVLVLVCVLCVVPGHHYDYDPDLVCLAQVNLLRHLEYEHRQYAEERHDPLSVLSVLLSQLLAAFYEYEACLLRYDPVPVLSCVQQQWHFDDWDPAFDKWWKAQPDLPAQLRVPPDRIHIDTGTATETDPGHPQWPAGMFTDCVGDPDHDNPPGHGAWTWGRGNNYIHTYGNGRSDNVLSVDPSSSSSSSSSSPRRSDSNGRRRSVSDDRDRDDDPVPDDDDDLDPDPADAWAEWEQDPQRWIWIDHQAFWIWIQDPVPSDIDTQDGAAADQDAPDPPAHEPFGFHEKYAQPVCVPFQKMWTFHHHPVAQWTWIWIFHQDPSHTDPVRIDTADTAGEDPPHDDAAQFYWEDEPQQKIKTAGALNAHQDWDPPDPDTQQQAQQCDPPPPRVSSRSCVAQVFQLGPHQAIFIWHADPVGYTHQDPQAPDDPPPPRHDSRGQEGAAHHQNYWYADRPQRKIKTWGFWTQAPAADPPPNGGGIDTDIDIPSGGDYPAPPNHDDDD

Nearest PDB structures (foldseek):
  4jqs-assembly1_A  TM=8.386E-01  e=3.898E-15  Bacteroides uniformis ATCC 8492
  1c9u-assembly1_A  TM=7.126E-01  e=9.157E-15  Acinetobacter calcoaceticus
  1qbi-assembly1_A  TM=7.059E-01  e=9.157E-15  Acinetobacter calcoaceticus
  2wft-assembly1_A  TM=7.525E-01  e=6.555E-13  Homo sapiens
  7pgm-assembly1_C  TM=7.662E-01  e=5.706E-12  Homo sapiens

Solvent-accessible surface area (backbone atoms only — not comparable to full-atom values): 28815 Å² total; per-residue (Å²): 137,89,76,89,90,85,90,59,72,73,59,56,61,60,62,66,72,68,68,71,77,75,59,52,49,86,70,66,46,28,34,39,40,36,48,38,52,64,50,70,79,60,88,21,48,68,42,46,53,52,38,53,42,49,49,19,69,77,68,62,31,45,68,47,76,45,64,62,53,84,51,42,33,58,85,54,47,56,68,34,18,21,40,30,32,45,42,16,13,32,72,65,65,53,76,58,27,45,32,31,46,52,25,40,25,27,14,48,23,12,32,33,32,28,28,38,32,30,44,35,36,86,87,44,66,68,52,34,54,54,61,31,26,30,58,61,57,55,35,86,67,56,53,57,35,38,30,37,46,75,34,58,82,44,81,45,33,49,88,52,57,57,68,40,74,48,70,36,44,57,69,23,63,39,75,66,39,87,74,51,47,60,34,27,30,47,42,51,89,55,46,76,63,68,76,49,59,98,63,27,73,42,23,33,35,40,76,42,75,64,14,32,26,25,30,32,42,57,65,55,38,57,65,42,55,72,36,66,71,52,49,49,26,51,52,32,39,50,49,59,18,27,58,83,27,50,50,54,42,66,89,67,37,80,67,68,79,66,75,64,83,79,74,67,78,90,77,84,75,75,80,92,82,76,65,65,70,51,34,63,26,77,43,98,83,58,26,36,41,31,26,13,26,71,16,41,29,33,39,36,36,65,88,78,58,47,74,44,80,28,39,73,48,74,36,38,42,69,50,86,50,88,91,42,58,50,75,46,7,23,33,14,32,30,64,42,98,57,31,97,80,68,29,33,33,37,38,25,29,19,42,65,90,49,60,31,39,34,38,32,36,33,35,54,52,93,81,30,47,43,74,89,55,59,34,80,64,48,74,35,78,47,77,72,77,50,36,35,38,54,27,22,24,48,34,66,36,62,91,52,26,38,35,40,26,24,9,22,56,28,30,75,66,56,56,81,97,48,95,80,52,49,73,27,37,60,35,75,38,80,53,92,92,36,64,51,33,21,25,46,73,14,12,57,26,60,63,40,64,24,2,20,33,33,39,37,29,61,45,93,91,46,54,70,44,72,55,88,73,32,63,36,59,82,88,48,82,78,46,41,36,44,33,22,33,34,15,33,49,21,34,48,45,57,48,44,42,67,87,78,59,30,37,35,33,42,34,56,49,49,74,18,88,58,68,33,80,97,78,73,37,71,32,43,48,69,44,81,47,76,38,85,59,49,44,73,66,40,19,60,81,48,66,78,92,128

pLDDT: mean 93.73, std 10.63, range [41.66, 98.94]

Mean predicted aligned error: 10.4 Å

Secondary structure (DSSP, 8-state):
-------SHHHHHHHHTT-----BPSSS-EEEEE--BSSPPPTTHHHHHHHHHHHHHHHT-EEEEE--GGG-SHHHHTT-SEEEEES-BB--S-HHHHHHHHHHHHTT-EEEEEGGGGGB-SS-HHHHHHHS-EE----SS--EEEEEES--SSTTTTTS-SEEEEES----EES--TT-EEEEEEETTSSS---STT--EEEEEEEETTEEEEEES---SGGGGG-HHHHHHHHHHHHHHHTT-BPP-GGG--SPPPPPGGG-PPP-S--S--SSEEEEEE-TTS-EEEEETTSEEEEE-TTT--EEEEEE--B--S-SSTT-----SEEEEEE-TTHHHH-EEEEEE-BSSSSEEEEEEEEEETTEEEEEEEEEEEEEE--SSS----EEEEEEETTTEEEEEE------SPPTT-SS--TTS--B--STT-GGGBGGGTTT-TT--SSEEEEEEE-TTS-EEPPTT-SS-TT-TT--TTEEEE--S-EEEEEE-TTT--EEEEE------S-BTTTTBPPP--EEEEESS-EE--TTT--S--